Protein 1VE2 (pdb70)

Radius of gyration: 20.93 Å; Cα contacts (8 Å, |Δi|>4): 1119; chains: 2; bounding box: 50×51×57 Å

Secondary structure (DSSP, 8-state):
---EEEEEE-BSSSGGGSBHHHHHHHHH-SEEEE-TTS-HHHHTT--SEEEE----HHHHHHHHHHHHHTT-EEEEEESB-TTSSTTHHHHHHHHHHHT--EEEE----TTHHHHHHTT--S-BTTTBS-EEEEESS-TTSPP-B-SEEEEE--HHHHHHTTS-TTSEEEEEESTTSTT-EEEEEEGGGTTTTTTT--SSEEEEESGGGGGHHHHSS-----/--EEEEEE-BSSSGGGSBHHHHHHHHH-SEEEE-TTS-HHHHTT--SEEEE--HHHHHHHHHHHHTT-EEEEEESB-TTSSSSHHHHHHHHHHTT--EEEE----IIIIIHHHTT--S-BTTTBSEEEEEE-S-TTSPP-B-SEEEEE--GGGHHHHHHHHHTTS-TT-EEEEEESTTSTT-EEEEEEGGGTTGGGTT--SSEEEEESGGGGGHHHHS--

Organism: Thermus thermophilus (strain ATCC 27634 / DSM 579 / HB8) (NCBI:txid300852)

Sequence (442 aa):
MRGKVYLVGAGFGGPEHLTLKALRVLEVAEVVLHDRLVHPGVLALAKGELVPVKTPQEAITARLIALAREGRVVARLKGGDPMVFGRGGEEALALRRAGIPFEVVPGVTSAVGALSALGLPLTHRGLARSFAVATGHDPALPLPRADTLVLLMGLKERLLERFPPETPLALLARVGWPGEAVRLGRVEDLPGLGEGLPSPALLVVGKVVGLYGELLPKDHGLRGKVYLVGAGFGGPEHLTLKALRVLEVAEVVLHDRLVHPGVLALAKGELVPVQEAITARLIALAREGRVVARLKGGDPMVFGRGGEEALALRRAGIPFEVVPGVTSAVGALSALGLPLTHRGLARSFAVATGHDPALPLPRADTLVLLMPLHTLGGLKERLLERFPPETPLALLARVGWPGEAVRLGRVEDLPGLGEGLPSPALLVVGKVVGLYGELLPK

Nearest PDB structures (foldseek):
  1ve2-assembly1_A  TM=1.005E+00  e=5.593E-51  Thermus thermophilus
  1ve2-assembly1_B  TM=9.760E-01  e=1.884E-41  Thermus thermophilus
  6pr1-assembly1_A  TM=9.290E-01  e=7.524E-23  Salmonella enterica subsp. enterica serovar Typhimurium
  6pr0-assembly1_B  TM=9.230E-01  e=1.391E-22  Salmonella enterica subsp. enterica serovar Typhimurium
  1v9a-assembly1_A  TM=8.806E-01  e=1.573E-22  Thermus thermophilus HB8

Structure (mmCIF, N/CA/C/O backbone):
data_1VE2
#
_entry.id   1VE2
#
_cell.length_a   54.609
_cell.length_b   87.924
_cell.length_c   91.602
_cell.angle_alpha   90.00
_cell.angle_beta   90.00
_cell.angle_gamma   90.00
#
_symmetry.space_group_name_H-M   'P 21 21 21'
#
loop_
_entity.id
_entity.type
_entity.pdbx_description
1 polymer 'Uroporphyrin-III C-methyltransferase'
2 water water
#
loop_
_atom_site.group_PDB
_atom_site.id
_atom_site.type_symbol
_atom_site.label_atom_id
_atom_site.label_alt_id
_atom_site.label_comp_id
_atom_site.label_asym_id
_atom_site.label_entity_id
_atom_site.label_seq_id
_atom_site.pdbx_PDB_ins_code
_atom_site.Cartn_x
_atom_site.Cartn_y
_atom_site.Cartn_z
_atom_site.occupancy
_atom_site.B_iso_or_equiv
_atom_site.auth_seq_id
_atom_site.auth_comp_id
_atom_site.auth_asym_id
_atom_site.auth_atom_id
_atom_site.pdbx_PDB_model_num
ATOM 1 N N . MET A 1 1 ? 22.179 37.693 40.542 1.00 51.02 1 MET A N 1
ATOM 2 C CA . MET A 1 1 ? 23.525 37.179 40.921 1.00 50.40 1 MET A CA 1
ATOM 3 C C . MET A 1 1 ? 23.485 36.525 42.296 1.00 49.08 1 MET A C 1
ATOM 4 O O . MET A 1 1 ? 22.676 36.896 43.143 1.00 50.06 1 MET A O 1
ATOM 9 N N . ARG A 1 2 ? 24.357 35.546 42.512 1.00 47.03 2 ARG A N 1
ATOM 10 C CA . ARG A 1 2 ? 24.434 34.861 43.798 1.00 44.73 2 ARG A CA 1
ATOM 11 C C . ARG A 1 2 ? 25.522 35.591 44.581 1.00 41.24 2 ARG A C 1
ATOM 12 O O . ARG A 1 2 ? 25.451 35.731 45.805 1.00 40.30 2 ARG A O 1
ATOM 20 N N . GLY A 1 3 ? 26.525 36.060 43.847 1.00 37.11 3 GLY A N 1
ATOM 21 C CA . GLY A 1 3 ? 27.625 36.775 44.458 1.00 33.08 3 GLY A CA 1
ATOM 22 C C . GLY A 1 3 ? 27.167 38.070 45.097 1.00 30.95 3 GLY A C 1
ATOM 23 O O . GLY A 1 3 ? 26.220 38.711 44.638 1.00 29.74 3 GLY A O 1
ATOM 24 N N . LYS A 1 4 ? 27.841 38.451 46.172 1.00 27.17 4 LYS A N 1
ATOM 25 C CA . LYS A 1 4 ? 27.509 39.675 46.879 1.00 24.88 4 LYS A CA 1
ATOM 26 C C . LYS A 1 4 ? 28.676 40.062 47.759 1.00 23.07 4 LYS A C 1
ATOM 27 O O . LYS A 1 4 ? 29.370 39.205 48.298 1.00 21.66 4 LYS A O 1
ATOM 33 N N . VAL A 1 5 ? 28.883 41.361 47.915 1.00 21.49 5 VAL A N 1
ATOM 34 C CA . VAL A 1 5 ? 29.981 41.844 48.727 1.00 19.99 5 VAL A CA 1
ATOM 35 C C . VAL A 1 5 ? 29.455 42.730 49.844 1.00 19.60 5 VAL A C 1
ATOM 36 O O . VAL A 1 5 ? 28.597 43.587 49.623 1.00 17.94 5 VAL A O 1
ATOM 40 N N . TYR A 1 6 ? 29.963 42.506 51.049 1.00 18.13 6 TYR A N 1
ATOM 41 C CA . TYR A 1 6 ? 29.576 43.321 52.192 1.00 17.16 6 TYR A CA 1
ATOM 42 C C . TYR A 1 6 ? 30.811 44.097 52.618 1.00 18.67 6 TYR A C 1
ATOM 43 O O . TYR A 1 6 ? 31.880 43.504 52.776 1.00 17.83 6 TYR A O 1
ATOM 52 N N . LEU A 1 7 ? 30.688 45.413 52.761 1.00 17.35 7 LEU A N 1
ATOM 53 C CA . LEU A 1 7 ? 31.824 46.212 53.248 1.00 18.03 7 LEU A CA 1
ATOM 54 C C . LEU A 1 7 ? 31.453 46.348 54.720 1.00 15.06 7 LEU A C 1
ATOM 55 O O . LEU A 1 7 ? 30.499 47.050 55.069 1.00 16.18 7 LEU A O 1
ATOM 60 N N . VAL A 1 8 ? 32.209 45.657 55.568 1.00 15.46 8 VAL A N 1
ATOM 61 C CA . VAL A 1 8 ? 31.929 45.585 57.002 1.00 17.18 8 VAL A CA 1
ATOM 62 C C . VAL A 1 8 ? 32.854 46.320 57.952 1.00 16.87 8 VAL A C 1
ATOM 63 O O . VAL A 1 8 ? 34.074 46.210 57.854 1.00 18.22 8 VAL A O 1
ATOM 67 N N . GLY A 1 9 ? 32.252 47.054 58.883 1.00 18.21 9 GLY A N 1
ATOM 68 C CA . GLY A 1 9 ? 33.016 47.768 59.886 1.00 17.65 9 GLY A CA 1
ATOM 69 C C . GLY A 1 9 ? 33.248 46.855 61.082 1.00 18.96 9 GLY A C 1
ATOM 70 O O . GLY A 1 9 ? 32.310 46.235 61.587 1.00 17.07 9 GLY A O 1
ATOM 71 N N . ALA A 1 10 ? 34.496 46.766 61.538 1.00 17.49 10 ALA A N 1
ATOM 72 C CA . ALA A 1 10 ? 34.826 45.918 62.679 1.00 18.12 10 ALA A CA 1
ATOM 73 C C . ALA A 1 10 ? 34.789 46.680 64.000 1.00 17.07 10 ALA A C 1
ATOM 74 O O . ALA A 1 10 ? 34.999 46.096 65.061 1.00 17.41 10 ALA A O 1
ATOM 76 N N . GLY A 1 11 ? 34.513 47.977 63.946 1.00 16.15 11 GLY A N 1
ATOM 77 C CA . GLY A 1 11 ? 34.495 48.747 65.174 1.00 16.39 11 GLY A CA 1
ATOM 78 C C . GLY A 1 11 ? 35.930 49.109 65.517 1.00 16.92 11 GLY A C 1
ATOM 79 O O . GLY A 1 11 ? 36.848 48.706 64.809 1.00 19.60 11 GLY A O 1
ATOM 80 N N . PHE A 1 12 ? 36.129 49.843 66.604 1.00 16.86 12 PHE A N 1
ATOM 81 C CA . PHE A 1 12 ? 37.467 50.286 67.005 1.00 18.47 12 PHE A CA 1
ATOM 82 C C . PHE A 1 12 ? 38.258 49.288 67.858 1.00 19.37 12 PHE A C 1
ATOM 83 O O . PHE A 1 12 ? 39.480 49.420 68.002 1.00 21.24 12 PHE A O 1
ATOM 91 N N . GLY A 1 13 ? 37.574 48.301 68.430 1.00 19.81 13 GLY A N 1
ATOM 92 C CA . GLY A 1 13 ? 38.269 47.347 69.276 1.00 18.34 13 GLY A CA 1
ATOM 93 C C . GLY A 1 13 ? 37.729 45.929 69.307 1.00 17.01 13 GLY A C 1
ATOM 94 O O . GLY A 1 13 ? 37.632 45.269 68.278 1.00 16.50 13 GLY A O 1
ATOM 95 N N . GLY A 1 14 ? 37.393 45.465 70.508 1.00 18.29 14 GLY A N 1
ATOM 96 C CA . GLY A 1 14 ? 36.885 44.117 70.687 1.00 19.82 14 GLY A CA 1
ATOM 97 C C . GLY A 1 14 ? 35.580 43.825 69.978 1.00 20.49 14 GLY A C 1
ATOM 98 O O . GLY A 1 14 ? 34.869 44.748 69.566 1.00 18.90 14 GLY A O 1
ATOM 99 N N . PRO A 1 15 ? 35.221 42.536 69.844 1.00 20.50 15 PRO A N 1
ATOM 100 C CA . PRO A 1 15 ? 33.983 42.137 69.170 1.00 19.83 15 PRO A CA 1
ATOM 101 C C . PRO A 1 15 ? 32.695 42.584 69.848 1.00 19.39 15 PRO A C 1
ATOM 102 O O . PRO A 1 15 ? 31.631 42.556 69.229 1.00 20.62 15 PRO A O 1
ATOM 106 N N . GLU A 1 16 ? 32.779 43.015 71.104 1.00 20.72 16 GLU A N 1
ATOM 107 C CA . GLU A 1 16 ? 31.577 43.457 71.814 1.00 22.00 16 GLU A CA 1
ATOM 108 C C . GLU A 1 16 ? 31.004 44.727 71.185 1.00 22.10 16 GLU A C 1
ATOM 109 O O . GLU A 1 16 ? 29.826 45.048 71.385 1.00 20.87 16 GLU A O 1
ATOM 115 N N . HIS A 1 17 ? 31.834 45.452 70.431 1.00 19.47 17 HIS A N 1
ATOM 116 C CA . HIS A 1 17 ? 31.374 46.668 69.764 1.00 18.54 17 HIS A CA 1
ATOM 117 C C . HIS A 1 17 ? 30.903 46.428 68.332 1.00 18.03 17 HIS A C 1
ATOM 118 O O . HIS A 1 17 ? 30.493 47.366 67.647 1.00 17.90 17 HIS A O 1
ATOM 125 N N . LEU A 1 18 ? 30.977 45.179 67.874 1.00 17.62 18 LEU A N 1
ATOM 126 C CA . LEU A 1 18 ? 30.489 44.833 66.541 1.00 18.14 18 LEU A CA 1
ATOM 127 C C . LEU A 1 18 ? 28.976 45.012 66.587 1.00 18.72 18 LEU A C 1
ATOM 128 O O . LEU A 1 18 ? 28.381 44.838 67.639 1.00 19.58 18 LEU A O 1
ATOM 133 N N . THR A 1 19 ? 28.354 45.354 65.465 1.00 17.75 19 THR A N 1
ATOM 134 C CA . THR A 1 19 ? 26.898 45.486 65.447 1.00 18.19 19 THR A CA 1
ATOM 135 C C . THR A 1 19 ? 26.336 44.097 65.181 1.00 18.75 19 THR A C 1
ATOM 136 O O . THR A 1 19 ? 27.067 43.200 64.774 1.00 17.62 19 THR A O 1
AT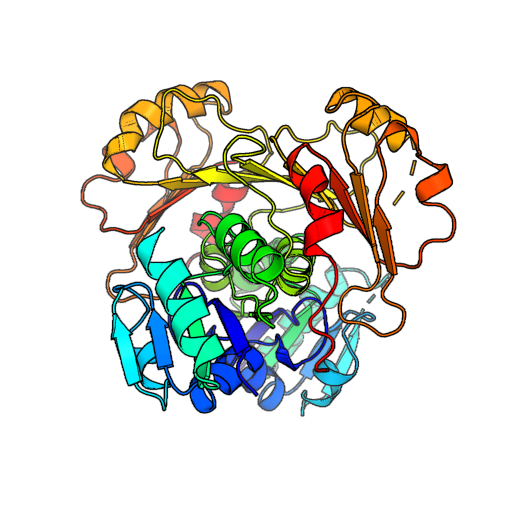OM 140 N N . LEU A 1 20 ? 25.038 43.923 65.392 1.00 17.50 20 LEU A N 1
ATOM 141 C CA . LEU A 1 20 ? 24.423 42.616 65.183 1.00 18.92 20 LEU A CA 1
ATOM 142 C C . LEU A 1 20 ? 24.498 42.168 63.724 1.00 17.38 20 LEU A C 1
ATOM 143 O O . LEU A 1 20 ? 24.679 40.979 63.449 1.00 18.16 20 LEU A O 1
ATOM 148 N N . LYS A 1 21 ? 24.355 43.112 62.795 1.00 16.62 21 LYS A N 1
ATOM 149 C CA . LYS A 1 21 ? 24.424 42.791 61.370 1.00 16.30 21 LYS A CA 1
ATOM 150 C C . LYS A 1 21 ? 25.840 42.352 61.026 1.00 17.40 21 LYS A C 1
ATOM 151 O O . LYS A 1 21 ? 26.048 41.379 60.295 1.00 16.79 21 LYS A O 1
ATOM 157 N N . ALA A 1 22 ? 26.820 43.082 61.548 1.00 16.45 22 ALA A N 1
ATOM 158 C CA . ALA A 1 22 ? 28.211 42.739 61.277 1.00 15.89 22 ALA A CA 1
ATOM 159 C C . ALA A 1 22 ? 28.472 41.293 61.720 1.00 18.89 22 ALA A C 1
ATOM 160 O O . ALA A 1 22 ? 29.137 40.528 61.019 1.00 18.82 22 ALA A O 1
ATOM 162 N N . LEU A 1 23 ? 27.939 40.923 62.879 1.00 18.09 23 LEU A N 1
ATOM 163 C CA . LEU A 1 23 ? 28.106 39.566 63.391 1.00 21.35 23 LEU A CA 1
ATOM 164 C C . LEU A 1 23 ? 27.527 38.554 62.409 1.00 20.73 23 LEU A C 1
ATOM 165 O O . LEU A 1 23 ? 28.165 37.559 62.089 1.00 22.89 23 LEU A O 1
ATOM 170 N N . ARG A 1 24 ? 26.314 38.808 61.930 1.00 22.97 24 ARG A N 1
ATOM 171 C CA . ARG A 1 24 ? 25.690 37.877 61.000 1.00 24.23 24 ARG A CA 1
ATOM 172 C C . ARG A 1 24 ? 26.519 37.724 59.741 1.00 24.17 24 ARG A C 1
ATOM 173 O O . ARG A 1 24 ? 26.751 36.607 59.279 1.00 23.15 24 ARG A O 1
ATOM 181 N N . VAL A 1 25 ? 26.965 38.845 59.180 1.00 21.48 25 VAL A N 1
ATOM 182 C CA . VAL A 1 25 ? 27.767 38.803 57.969 1.00 20.67 25 VAL A CA 1
ATOM 183 C C . VAL A 1 25 ? 29.042 37.988 58.152 1.00 20.42 25 VAL A C 1
ATOM 184 O O . VAL A 1 25 ? 29.403 37.214 57.272 1.00 21.49 25 VAL A O 1
ATOM 188 N N . LEU A 1 26 ? 29.722 38.158 59.284 1.00 21.89 26 LEU A N 1
ATOM 189 C CA . LEU A 1 26 ? 30.957 37.418 59.531 1.00 23.71 26 LEU A CA 1
ATOM 190 C C . LEU A 1 26 ? 30.713 35.921 59.686 1.00 25.00 26 LEU A C 1
ATOM 191 O O . LEU A 1 26 ? 31.641 35.120 59.574 1.00 24.73 26 LEU A O 1
ATOM 196 N N . GLU A 1 27 ? 29.466 35.544 59.936 1.00 26.59 27 GLU A N 1
ATOM 197 C CA . GLU A 1 27 ? 29.130 34.133 60.081 1.00 28.17 27 GLU A CA 1
ATOM 198 C C . GLU A 1 27 ? 28.863 33.495 58.724 1.00 28.38 27 GLU A C 1
ATOM 199 O O . GLU A 1 27 ? 29.291 32.371 58.463 1.00 28.70 27 GLU A O 1
ATOM 205 N N . VAL A 1 28 ? 28.160 34.222 57.863 1.00 26.72 28 VAL A N 1
ATOM 206 C CA . VAL A 1 28 ? 27.804 33.713 56.546 1.00 27.85 28 VAL A CA 1
ATOM 207 C C . VAL A 1 28 ? 28.837 33.938 55.439 1.00 27.74 28 VAL A C 1
ATOM 208 O O . VAL A 1 28 ? 28.948 33.122 54.532 1.00 28.09 28 VAL A O 1
ATOM 212 N N . ALA A 1 29 ? 29.597 35.030 55.506 1.00 26.74 29 ALA A N 1
ATOM 213 C CA . ALA A 1 29 ? 30.600 35.311 54.476 1.00 24.75 29 ALA A CA 1
ATOM 214 C C . ALA A 1 29 ? 31.540 34.125 54.241 1.00 23.45 29 ALA A C 1
ATOM 215 O O . ALA A 1 29 ? 32.131 33.592 55.181 1.00 24.11 29 ALA A O 1
ATOM 217 N N . GLU A 1 30 ? 31.680 33.728 52.979 1.00 23.80 30 GLU A N 1
ATOM 218 C CA . GLU A 1 30 ? 32.536 32.602 52.597 1.00 25.02 30 GLU A CA 1
ATOM 219 C C . GLU A 1 30 ? 34.007 32.967 52.614 1.00 24.82 30 GLU A C 1
ATOM 220 O O . GLU A 1 30 ? 34.862 32.128 52.883 1.00 24.80 30 GLU A O 1
ATOM 226 N N . VAL A 1 31 ? 34.296 34.226 52.301 1.00 24.10 31 VAL A N 1
ATOM 227 C CA . VAL A 1 31 ? 35.661 34.727 52.278 1.00 22.49 31 VAL A CA 1
ATOM 228 C C . VAL A 1 31 ? 35.644 36.133 52.870 1.00 21.42 31 VAL A C 1
ATOM 229 O O . VAL A 1 31 ? 34.727 36.910 52.604 1.00 21.79 31 VAL A O 1
ATOM 233 N N . VAL A 1 32 ? 36.653 36.449 53.671 1.00 21.51 32 VAL A N 1
ATOM 234 C CA . VAL A 1 32 ? 36.737 37.758 54.311 1.00 23.56 32 VAL A CA 1
ATOM 235 C C . VAL A 1 32 ? 38.113 38.382 54.121 1.00 24.01 32 VAL A C 1
ATOM 236 O O . VAL A 1 32 ? 39.110 37.860 54.629 1.00 24.56 32 VAL A O 1
ATOM 240 N N . LEU A 1 33 ? 38.168 39.486 53.375 1.00 22.87 33 LEU A N 1
ATOM 241 C CA . LEU A 1 33 ? 39.426 40.194 53.151 1.00 21.83 33 LEU A CA 1
ATOM 242 C C . LEU A 1 33 ? 39.488 41.229 54.268 1.00 22.38 33 LEU A C 1
ATOM 243 O O . LEU A 1 33 ? 38.826 42.267 54.206 1.00 21.21 33 LEU A O 1
ATOM 248 N N . HIS A 1 34 ? 40.297 40.950 55.282 1.00 22.62 34 HIS A N 1
ATOM 249 C CA . HIS A 1 34 ? 40.388 41.817 56.450 1.00 24.75 34 HIS A CA 1
ATOM 250 C C . HIS A 1 34 ? 41.701 42.560 56.646 1.00 26.85 34 HIS A C 1
ATOM 251 O O . HIS A 1 34 ? 42.775 42.039 56.344 1.00 28.07 34 HIS A O 1
ATOM 258 N N . ASP A 1 35 ? 41.598 43.777 57.176 1.00 27.94 35 ASP A N 1
ATOM 259 C CA . ASP A 1 35 ? 42.772 44.592 57.470 1.00 30.91 35 ASP A CA 1
ATOM 260 C C . ASP A 1 35 ? 43.645 43.823 58.456 1.00 33.19 35 ASP A C 1
ATOM 261 O O . ASP A 1 35 ? 43.133 43.108 59.318 1.00 31.51 35 ASP A O 1
ATOM 266 N N . ARG A 1 36 ? 44.959 43.981 58.331 1.00 38.01 36 ARG A N 1
ATOM 267 C CA . ARG A 1 36 ? 45.912 43.305 59.210 1.00 41.88 36 ARG A CA 1
ATOM 268 C C . ARG A 1 36 ? 45.680 43.629 60.687 1.00 41.63 36 ARG A C 1
ATOM 269 O O . ARG A 1 36 ? 45.787 42.756 61.544 1.00 42.68 36 ARG A O 1
ATOM 277 N N . LEU A 1 37 ? 45.368 44.888 60.976 1.00 41.60 37 LEU A N 1
ATOM 278 C CA . LEU A 1 37 ? 45.170 45.337 62.354 1.00 41.99 37 LEU A CA 1
ATOM 279 C C . LEU A 1 37 ? 43.774 45.114 62.948 1.00 39.88 37 LEU A C 1
ATOM 280 O O . LEU A 1 37 ? 43.391 45.804 63.891 1.00 41.41 37 LEU A O 1
ATOM 285 N N . VAL A 1 38 ? 43.008 44.169 62.412 1.00 35.91 38 VAL A N 1
ATOM 286 C CA . VAL A 1 38 ? 41.677 43.918 62.967 1.00 32.01 38 VAL A CA 1
ATOM 287 C C . VAL A 1 38 ? 41.800 43.063 64.227 1.00 29.58 38 VAL A C 1
ATOM 288 O O . VAL A 1 38 ? 42.506 42.054 64.235 1.00 29.26 38 VAL A O 1
ATOM 292 N N . HIS A 1 39 ? 41.114 43.485 65.286 1.00 26.68 39 HIS A N 1
ATOM 293 C CA . HIS A 1 39 ? 41.137 42.798 66.575 1.00 26.30 39 HIS A CA 1
ATOM 294 C C . HIS A 1 39 ? 40.939 41.289 66.445 1.00 24.88 39 HIS A C 1
ATOM 295 O O . HIS A 1 39 ? 40.048 40.826 65.729 1.00 23.18 39 HIS A O 1
ATOM 302 N N . PRO A 1 40 ? 41.781 40.502 67.137 1.00 24.64 40 PRO A N 1
ATOM 303 C CA . PRO A 1 40 ? 41.725 39.036 67.119 1.00 24.94 40 PRO A CA 1
ATOM 304 C C . PRO A 1 40 ? 40.346 38.476 67.452 1.00 23.84 40 PRO A C 1
ATOM 305 O O . PRO A 1 40 ? 39.902 37.507 66.837 1.00 25.34 40 PRO A O 1
ATOM 309 N N . GLY A 1 41 ? 39.679 39.091 68.426 1.00 22.67 41 GLY A N 1
ATOM 310 C CA . GLY A 1 41 ? 38.358 38.643 68.833 1.00 21.31 41 GLY A CA 1
ATOM 311 C C . GLY A 1 41 ? 37.327 38.782 67.733 1.00 21.03 41 GLY A C 1
ATOM 312 O O . GLY A 1 41 ? 36.367 38.010 67.664 1.00 19.24 41 GLY A O 1
ATOM 313 N N . VAL A 1 42 ? 37.504 39.787 66.879 1.00 19.98 42 VAL A N 1
ATOM 314 C CA . VAL A 1 42 ? 36.587 39.986 65.768 1.00 19.36 42 VAL A CA 1
ATOM 315 C C . VAL A 1 42 ? 36.870 38.946 64.689 1.00 19.86 42 VAL A C 1
ATOM 316 O O . VAL A 1 42 ? 35.951 38.307 64.176 1.00 20.72 42 VAL A O 1
ATOM 320 N N . LEU A 1 43 ? 38.142 38.762 64.342 1.00 19.61 43 LEU A N 1
ATOM 321 C CA . LEU A 1 43 ? 38.483 37.779 63.314 1.00 21.80 43 LEU A CA 1
ATOM 322 C C . LEU A 1 43 ? 37.988 36.382 63.719 1.00 20.81 43 LEU A C 1
ATOM 323 O O . LEU A 1 43 ? 37.481 35.628 62.894 1.00 22.73 43 LEU A O 1
ATOM 328 N N . ALA A 1 44 ? 38.126 36.054 64.998 1.00 23.10 44 ALA A N 1
ATOM 329 C CA . ALA A 1 44 ? 37.707 34.750 65.508 1.00 22.91 44 ALA A CA 1
ATOM 330 C C . ALA A 1 44 ? 36.234 34.439 65.233 1.00 24.97 44 ALA A C 1
ATOM 331 O O . ALA A 1 44 ? 35.844 33.274 65.163 1.00 26.02 44 ALA A O 1
ATOM 333 N N . LEU A 1 45 ? 35.415 35.473 65.070 1.00 24.67 45 LEU A N 1
ATOM 334 C CA . LEU A 1 45 ? 33.993 35.271 64.799 1.00 25.46 45 LEU A CA 1
ATOM 335 C C . LEU A 1 45 ? 33.679 34.998 63.326 1.00 26.74 45 LEU A C 1
ATOM 336 O O . LEU A 1 45 ? 32.558 34.620 62.979 1.00 27.44 45 LEU A O 1
ATOM 341 N N . ALA A 1 46 ? 34.665 35.187 62.456 1.00 26.65 46 ALA A N 1
ATOM 342 C CA . ALA A 1 46 ? 34.459 34.927 61.038 1.00 28.41 46 ALA A CA 1
ATOM 343 C C . ALA A 1 46 ? 34.536 33.418 60.807 1.00 30.32 46 ALA A C 1
ATOM 344 O O . ALA A 1 46 ? 35.509 32.773 61.197 1.00 32.37 46 ALA A O 1
ATOM 346 N N . LYS A 1 47 ? 33.509 32.848 60.188 1.00 29.98 47 LYS A N 1
ATOM 347 C CA . LYS A 1 47 ? 33.508 31.411 59.937 1.00 32.35 47 LYS A CA 1
ATOM 348 C C . LYS A 1 47 ? 33.891 31.038 58.513 1.00 32.38 47 LYS A C 1
ATOM 349 O O . LYS A 1 47 ? 33.795 29.876 58.115 1.00 32.19 47 LYS A O 1
ATOM 355 N N . GLY A 1 48 ? 34.325 32.034 57.748 1.00 31.34 48 GLY A N 1
ATOM 356 C CA . GLY A 1 48 ? 34.743 31.789 56.382 1.00 30.40 48 GLY A CA 1
ATOM 357 C C . GLY A 1 48 ? 36.255 31.847 56.308 1.00 30.68 48 GLY A C 1
ATOM 358 O O . GLY A 1 48 ? 36.933 31.877 57.336 1.00 28.91 48 GLY A O 1
ATOM 359 N N . GLU A 1 49 ? 36.789 31.875 55.093 1.00 30.07 49 GLU A N 1
ATOM 360 C CA . GLU A 1 49 ? 38.232 31.931 54.899 1.00 30.86 49 GLU A CA 1
ATOM 361 C C . GLU A 1 49 ? 38.767 33.341 55.145 1.00 30.52 49 GLU A C 1
ATOM 362 O O . GLU A 1 49 ? 38.344 34.297 54.488 1.00 28.50 49 GLU A O 1
ATOM 368 N N . LEU A 1 50 ? 39.696 33.472 56.089 1.00 30.20 50 LEU A N 1
ATOM 369 C CA . LEU A 1 50 ? 40.283 34.775 56.393 1.00 30.95 50 LEU A CA 1
ATOM 370 C C . LEU A 1 50 ? 41.454 35.097 55.472 1.00 32.52 50 LEU A C 1
ATOM 371 O O . LEU A 1 50 ? 42.403 34.319 55.362 1.00 33.13 50 LEU A O 1
ATOM 376 N N . VAL A 1 51 ? 41.384 36.254 54.823 1.00 30.63 51 VAL A N 1
ATOM 377 C CA . VAL A 1 51 ? 42.442 36.703 53.926 1.00 30.72 51 VAL A CA 1
ATOM 378 C C . VAL A 1 51 ? 42.917 38.079 54.367 1.00 31.33 51 VAL A C 1
ATOM 379 O O . VAL A 1 51 ? 42.237 39.079 54.141 1.00 31.75 51 VAL A O 1
ATOM 3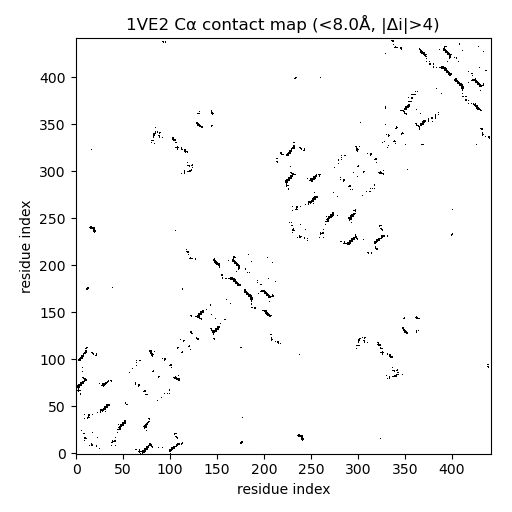83 N N . PRO A 1 52 ? 44.087 38.150 55.015 1.00 31.31 52 PRO A N 1
ATOM 384 C CA . PRO A 1 52 ? 44.622 39.435 55.473 1.00 32.23 52 PRO A CA 1
ATOM 385 C C . PRO A 1 52 ? 45.093 40.281 54.297 1.00 33.00 52 PRO A C 1
ATOM 386 O O . PRO A 1 52 ? 45.662 39.754 53.346 1.00 33.85 52 PRO A O 1
ATOM 390 N N . VAL A 1 53 ? 44.848 41.587 54.359 1.00 33.34 53 VAL A N 1
ATOM 391 C CA . VAL A 1 53 ? 45.264 42.484 53.285 1.00 34.16 53 VAL A CA 1
ATOM 392 C C . VAL A 1 53 ? 46.036 43.682 53.823 1.00 36.46 53 VAL A C 1
ATOM 393 O O . VAL A 1 53 ? 46.077 43.913 55.032 1.00 39.04 53 VAL A O 1
ATOM 397 N N . LYS A 1 61 ? 52.383 47.195 52.067 1.00 44.05 61 LYS A N 1
ATOM 398 C CA . LYS A 1 61 ? 50.966 47.541 52.027 1.00 43.20 61 LYS A CA 1
ATOM 399 C C . LYS A 1 61 ? 50.302 47.013 50.760 1.00 41.97 61 LYS A C 1
ATOM 400 O O . LYS A 1 61 ? 50.742 47.306 49.644 1.00 42.18 61 LYS A O 1
ATOM 406 N N . THR A 1 62 ? 49.236 46.240 50.945 1.00 39.01 62 THR A N 1
ATOM 407 C CA . THR A 1 62 ? 48.495 45.657 49.830 1.00 36.46 62 THR A CA 1
ATOM 408 C C . THR A 1 62 ? 47.832 46.734 48.984 1.00 33.65 62 THR A C 1
ATOM 409 O O . THR A 1 62 ? 47.110 47.585 49.503 1.00 32.27 62 THR A O 1
ATOM 413 N N . PRO A 1 63 ? 48.069 46.707 47.664 1.00 31.32 63 PRO A N 1
ATOM 414 C CA . PRO A 1 63 ? 47.483 47.691 46.752 1.00 29.00 63 PRO A CA 1
ATOM 415 C C . PRO A 1 63 ? 45.959 47.570 46.737 1.00 27.78 63 PRO A C 1
ATOM 416 O O . PRO A 1 63 ? 45.411 46.464 46.684 1.00 25.87 63 PRO A O 1
ATOM 420 N N . GLN A 1 64 ? 45.281 48.710 46.779 1.00 26.53 64 GLN A N 1
ATOM 421 C CA . GLN A 1 64 ? 43.827 48.720 46.773 1.00 24.52 64 GLN A CA 1
ATOM 422 C C . GLN A 1 64 ? 43.285 48.084 45.499 1.00 25.13 64 GLN A C 1
ATOM 423 O O . GLN A 1 64 ? 42.250 47.416 45.526 1.00 24.57 64 GLN A O 1
ATOM 429 N N . GLU A 1 65 ? 43.982 48.290 44.381 1.00 24.26 65 GLU A N 1
ATOM 430 C CA . GLU A 1 65 ? 43.535 47.728 43.109 1.00 24.08 65 GLU A CA 1
ATOM 431 C C . GLU A 1 65 ? 43.363 46.217 43.227 1.00 23.05 65 GLU A C 1
ATOM 432 O O . GLU A 1 65 ? 42.447 45.639 42.642 1.00 22.75 65 GLU A O 1
ATOM 438 N N . ALA A 1 66 ? 44.252 45.581 43.983 1.00 22.15 66 ALA A N 1
ATOM 439 C CA . ALA A 1 66 ? 44.202 44.135 44.163 1.00 23.12 66 ALA A CA 1
ATOM 440 C C . ALA A 1 66 ? 43.007 43.725 45.021 1.00 22.16 66 ALA A C 1
ATOM 441 O O . ALA A 1 66 ? 42.306 42.752 44.720 1.00 20.87 66 ALA A O 1
ATOM 443 N N . ILE A 1 67 ? 42.786 44.470 46.095 1.00 22.08 67 ILE A N 1
ATOM 444 C CA . ILE A 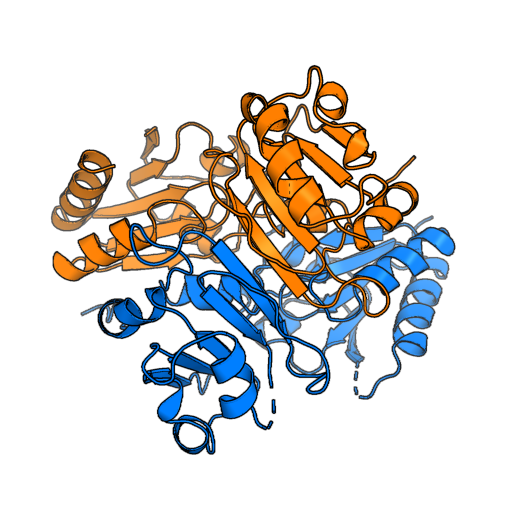1 67 ? 41.681 44.187 46.997 1.00 20.17 67 ILE A CA 1
ATOM 445 C C . ILE A 1 67 ? 40.367 44.311 46.235 1.00 19.43 67 ILE A C 1
ATOM 446 O O . ILE A 1 67 ? 39.562 43.385 46.204 1.00 18.72 67 ILE A O 1
ATOM 451 N N . THR A 1 68 ? 40.157 45.456 45.600 1.00 19.08 68 THR A N 1
ATOM 452 C CA . THR A 1 68 ? 38.925 45.671 44.850 1.00 19.85 68 THR A CA 1
ATOM 453 C C . THR A 1 68 ? 38.687 44.627 43.757 1.00 20.50 68 THR A C 1
ATOM 454 O O . THR A 1 68 ? 37.589 44.084 43.634 1.00 19.54 68 THR A O 1
ATOM 458 N N . ALA A 1 69 ? 39.712 44.331 42.967 1.00 22.26 69 ALA A N 1
ATOM 459 C CA . ALA A 1 69 ? 39.552 43.352 41.901 1.00 22.87 69 ALA A CA 1
ATOM 460 C C . ALA A 1 69 ? 39.162 41.991 42.467 1.00 22.73 69 ALA A C 1
ATOM 461 O O . ALA A 1 69 ? 38.319 41.293 41.905 1.00 23.42 69 ALA A O 1
ATOM 463 N N . ARG A 1 70 ? 39.768 41.618 43.589 1.00 24.09 70 ARG A N 1
ATOM 464 C CA . ARG A 1 70 ? 39.474 40.324 44.189 1.00 23.84 70 ARG A CA 1
ATOM 465 C C . ARG A 1 70 ? 38.031 40.243 44.688 1.00 23.91 70 ARG A C 1
ATOM 466 O O . ARG A 1 70 ? 37.373 39.218 44.518 1.00 23.62 70 ARG A O 1
ATOM 474 N N . LEU A 1 71 ? 37.536 41.322 45.292 1.00 22.65 71 LEU A N 1
ATOM 475 C CA . LEU A 1 71 ? 36.155 41.344 45.784 1.00 21.91 71 LEU A CA 1
ATOM 476 C C . LEU A 1 71 ? 35.207 41.116 44.602 1.00 21.38 71 LEU A C 1
ATOM 477 O O . LEU A 1 71 ? 34.278 40.306 44.673 1.00 22.96 71 LEU A O 1
ATOM 482 N N . ILE A 1 72 ? 35.459 41.832 43.512 1.00 21.26 72 ILE A N 1
ATOM 483 C CA . ILE A 1 72 ? 34.653 41.714 42.310 1.00 21.71 72 ILE A CA 1
ATOM 484 C C . ILE A 1 72 ? 34.779 40.306 41.733 1.00 22.46 72 ILE A C 1
ATOM 485 O O . ILE A 1 72 ? 33.774 39.679 41.411 1.00 23.18 72 ILE A O 1
ATOM 490 N N . ALA A 1 73 ? 36.005 39.801 41.618 1.00 23.60 73 ALA A N 1
ATOM 491 C CA . ALA A 1 73 ? 36.214 38.459 41.077 1.00 25.21 73 ALA A CA 1
ATOM 492 C C . ALA A 1 73 ? 35.421 37.425 41.882 1.00 26.31 73 ALA A C 1
ATOM 493 O O . ALA A 1 73 ? 34.704 36.603 41.314 1.00 27.02 73 ALA A O 1
ATOM 495 N N . LEU A 1 74 ? 35.548 37.478 43.204 1.00 26.17 74 LEU A N 1
ATOM 496 C CA . LEU A 1 74 ? 34.849 36.543 44.079 1.00 25.90 74 LEU A CA 1
ATOM 497 C C . LEU A 1 74 ? 33.336 36.567 43.912 1.00 26.85 74 LEU A C 1
ATOM 498 O O . LEU A 1 74 ? 32.697 35.512 43.876 1.00 26.44 74 LEU A O 1
ATOM 503 N N . ALA A 1 75 ? 32.764 37.764 43.817 1.00 25.22 75 ALA A N 1
ATOM 504 C CA . ALA A 1 75 ? 31.320 37.902 43.661 1.00 26.84 75 ALA A CA 1
ATOM 505 C C . ALA A 1 75 ? 30.850 37.339 42.318 1.00 28.56 75 ALA A C 1
ATOM 506 O O . ALA A 1 75 ? 29.768 36.751 42.219 1.00 28.79 75 ALA A O 1
ATOM 508 N N . ARG A 1 76 ? 31.656 37.529 41.282 1.00 28.95 76 ARG A N 1
ATOM 509 C CA . ARG A 1 76 ? 31.294 37.027 39.964 1.00 30.99 76 ARG A CA 1
ATOM 510 C C . ARG A 1 76 ? 31.372 35.502 39.923 1.00 33.35 76 ARG A C 1
ATOM 511 O O . ARG A 1 76 ? 30.743 34.865 39.078 1.00 33.91 76 ARG A O 1
ATOM 519 N N . GLU A 1 77 ? 32.140 34.927 40.847 1.00 34.55 77 GLU A N 1
ATOM 520 C CA . GLU A 1 77 ? 32.267 33.475 40.956 1.00 36.27 77 GLU A CA 1
ATOM 521 C C . GLU A 1 77 ? 31.010 32.960 41.655 1.00 36.25 77 GLU A C 1
ATOM 522 O O . GLU A 1 77 ? 30.795 31.753 41.775 1.00 37.15 77 GLU A O 1
ATOM 528 N N . GLY A 1 78 ? 30.189 33.896 42.124 1.00 35.86 78 GLY A N 1
ATOM 529 C CA . GLY A 1 78 ? 28.950 33.549 42.799 1.00 34.54 78 GLY A CA 1
ATOM 530 C C . GLY A 1 78 ? 29.054 33.434 44.310 1.00 33.15 78 GLY A C 1
ATOM 531 O O . GLY A 1 78 ? 28.146 32.918 44.956 1.00 33.26 78 GLY A O 1
ATOM 532 N N . ARG A 1 79 ? 30.149 33.925 44.878 1.00 32.72 79 ARG A N 1
ATOM 533 C CA . ARG A 1 79 ? 30.364 33.856 46.320 1.00 32.49 79 ARG A CA 1
ATOM 534 C C . ARG A 1 79 ? 29.888 35.085 47.091 1.00 31.12 79 ARG A C 1
ATOM 535 O O . ARG A 1 79 ? 29.796 36.182 46.538 1.00 28.72 79 ARG A O 1
ATOM 543 N N . VAL A 1 80 ? 29.581 34.875 48.371 1.00 29.44 80 VAL A N 1
ATOM 544 C CA . VAL A 1 80 ? 29.168 35.947 49.275 1.00 27.47 80 VAL A CA 1
ATOM 545 C C . VAL A 1 80 ? 30.440 36.254 50.039 1.00 25.74 80 VAL A C 1
ATOM 546 O O . VAL A 1 80 ? 30.959 35.400 50.748 1.00 24.84 80 VAL A O 1
ATOM 550 N N . VAL A 1 81 ? 30.952 37.468 49.899 1.00 23.74 81 VAL A N 1
ATOM 551 C CA . VAL A 1 81 ? 32.190 37.803 50.566 1.00 22.07 81 VAL A CA 1
ATOM 552 C C . VAL A 1 81 ? 32.112 39.103 51.345 1.00 21.60 81 VAL A C 1
ATOM 553 O O . VAL A 1 81 ? 31.170 39.884 51.193 1.00 19.35 81 VAL A O 1
ATOM 557 N N . ALA A 1 82 ? 33.106 39.321 52.193 1.00 21.36 82 ALA A N 1
ATOM 558 C CA . ALA A 1 82 ? 33.134 40.524 53.004 1.00 21.49 82 ALA A CA 1
ATOM 559 C C . ALA A 1 82 ? 34.506 41.160 53.048 1.00 20.37 82 ALA A C 1
ATOM 560 O O . ALA A 1 82 ? 35.529 40.475 53.023 1.00 21.82 82 ALA A O 1
ATOM 562 N N . ARG A 1 83 ? 34.497 42.484 53.094 1.00 17.69 83 ARG A N 1
ATOM 563 C CA . ARG A 1 83 ? 35.701 43.287 53.222 1.00 18.22 83 ARG A CA 1
ATOM 564 C C . ARG A 1 83 ? 35.543 43.756 54.674 1.00 18.96 83 ARG A C 1
ATOM 565 O O . ARG A 1 83 ? 34.588 44.465 54.994 1.00 20.05 83 ARG A O 1
ATOM 573 N N . LEU A 1 84 ? 36.452 43.341 55.551 1.00 17.88 84 LEU A N 1
ATOM 574 C CA . LEU A 1 84 ? 36.373 43.703 56.970 1.00 18.24 84 LEU A CA 1
ATOM 575 C C . LEU A 1 84 ? 37.406 44.775 57.278 1.00 18.65 84 LEU A C 1
ATOM 576 O O . LEU A 1 84 ? 38.609 44.566 57.099 1.00 19.85 84 LEU A O 1
ATOM 581 N N . LYS A 1 85 ? 36.923 45.920 57.748 1.00 19.14 85 LYS A N 1
ATOM 582 C CA . LYS A 1 85 ? 37.773 47.072 58.012 1.00 21.64 85 LYS A CA 1
ATOM 583 C C . LYS A 1 85 ? 37.627 47.660 59.413 1.00 20.77 85 LYS A C 1
ATOM 584 O O . LYS A 1 85 ? 36.540 47.682 59.983 1.00 20.41 85 LYS A O 1
ATOM 590 N N . GLY A 1 86 ? 38.731 48.154 59.960 1.00 20.70 86 GLY A N 1
ATOM 591 C CA . GLY A 1 86 ? 38.676 48.759 61.277 1.00 18.85 86 GLY A CA 1
ATOM 592 C C . GLY A 1 86 ? 37.726 49.949 61.269 1.00 18.22 86 GLY A C 1
ATOM 593 O O . GLY A 1 86 ? 37.591 50.640 60.251 1.00 18.15 86 GLY A O 1
ATOM 594 N N . GLY A 1 87 ? 37.060 50.172 62.400 1.00 18.18 87 GLY A N 1
ATOM 595 C CA . GLY A 1 87 ? 36.121 51.277 62.536 1.00 16.73 87 GLY A CA 1
ATOM 596 C C . GLY A 1 87 ? 34.910 51.106 61.638 1.00 15.98 87 GLY A C 1
ATOM 597 O O . GLY A 1 87 ? 34.309 50.039 61.599 1.00 15.69 87 GLY A O 1
ATOM 598 N N . ASP A 1 88 ? 34.544 52.172 60.933 1.00 16.22 88 ASP A N 1
ATOM 599 C CA . ASP A 1 88 ? 33.422 52.144 59.998 1.00 15.83 88 ASP A CA 1
ATOM 600 C C . ASP A 1 88 ? 34.061 51.983 58.611 1.00 16.82 88 ASP A C 1
ATOM 601 O O . ASP A 1 88 ? 35.078 52.610 58.313 1.00 18.42 88 ASP A O 1
ATOM 606 N N . PRO A 1 89 ? 33.468 51.154 57.745 1.00 16.85 89 PRO A N 1
ATOM 607 C CA . PRO A 1 89 ? 34.031 50.932 56.413 1.00 18.75 89 PRO A CA 1
ATOM 608 C C . PRO A 1 89 ? 34.085 52.110 55.450 1.00 19.52 89 PRO A C 1
ATOM 609 O O . PRO A 1 89 ? 34.810 52.058 54.457 1.00 22.61 89 PRO A O 1
ATOM 613 N N . MET A 1 90 ? 33.327 53.161 55.733 1.00 18.42 90 MET A N 1
ATOM 614 C CA . MET A 1 90 ? 33.299 54.323 54.852 1.00 20.25 90 MET A CA 1
ATOM 615 C C . MET A 1 90 ? 34.115 55.517 55.349 1.00 19.13 90 MET A C 1
ATOM 616 O O . MET A 1 90 ? 34.298 56.486 54.619 1.00 22.16 90 MET A O 1
ATOM 621 N N . VAL A 1 91 ? 34.617 55.453 56.576 1.00 18.26 91 VAL A N 1
ATOM 622 C CA . VAL A 1 91 ? 35.393 56.570 57.110 1.00 17.91 91 VAL A CA 1
ATOM 623 C C . VAL A 1 91 ? 36.873 56.391 56.776 1.00 20.33 91 VAL A C 1
ATOM 624 O O . VAL A 1 91 ? 37.571 55.590 57.399 1.00 18.76 91 VAL A O 1
ATOM 628 N N . PHE A 1 92 ? 37.336 57.156 55.791 1.00 20.64 92 PHE A N 1
ATOM 629 C CA . PHE A 1 92 ? 38.708 57.057 55.309 1.00 23.45 92 PHE A CA 1
ATOM 630 C C . PHE A 1 92 ? 38.885 55.585 54.874 1.00 25.00 92 PHE A C 1
ATOM 631 O O . PHE A 1 92 ? 37.895 54.877 54.687 1.00 25.07 92 PHE A O 1
ATOM 639 N N . GLY A 1 93 ? 40.114 55.123 54.672 1.00 27.66 93 GLY A N 1
ATOM 640 C CA . GLY A 1 93 ? 40.311 53.728 54.275 1.00 26.34 93 GLY A CA 1
ATOM 641 C C . GLY A 1 93 ? 39.753 53.254 52.931 1.00 25.60 93 GLY A C 1
ATOM 642 O O . GLY A 1 93 ? 39.444 52.069 52.762 1.00 26.25 93 GLY A O 1
ATOM 643 N N . ARG A 1 94 ? 39.628 54.176 51.982 1.00 22.82 94 ARG A N 1
ATOM 644 C CA . ARG A 1 94 ? 39.135 53.902 50.629 1.00 20.56 94 ARG A CA 1
ATOM 645 C C . ARG A 1 94 ? 37.822 53.135 50.504 1.00 19.44 94 ARG A C 1
ATOM 646 O O . ARG A 1 94 ? 37.555 52.527 49.477 1.00 15.59 94 ARG A O 1
ATOM 654 N N . GLY A 1 95 ? 36.990 53.188 51.539 1.00 17.81 95 GLY A N 1
ATOM 655 C CA . GLY A 1 95 ? 35.715 52.487 51.491 1.00 19.42 95 GLY A CA 1
ATOM 656 C C . GLY A 1 95 ? 34.818 53.018 50.390 1.00 18.73 95 GLY A C 1
ATOM 657 O O . GLY A 1 95 ? 34.160 52.252 49.683 1.00 21.12 95 GLY A O 1
ATOM 658 N N . GLY A 1 96 ? 34.780 54.337 50.246 1.00 18.68 96 GLY A N 1
ATOM 659 C CA . GLY A 1 96 ? 33.962 54.939 49.212 1.00 17.66 96 GLY A CA 1
ATOM 660 C C . GLY A 1 96 ? 34.415 54.510 47.830 1.00 18.17 96 GLY A C 1
ATOM 661 O O . GLY A 1 96 ? 33.605 54.353 46.920 1.00 18.38 96 GLY A O 1
ATOM 662 N N . GLU A 1 97 ? 35.718 54.323 47.652 1.00 15.80 97 GLU A N 1
ATOM 663 C CA . GLU A 1 97 ? 36.204 53.891 46.352 1.00 18.24 97 GLU A CA 1
ATOM 664 C C . GLU A 1 97 ? 35.801 52.441 46.085 1.00 17.89 97 GLU A C 1
ATOM 665 O O . GLU A 1 97 ? 35.508 52.072 44.943 1.00 17.59 97 GLU A O 1
ATOM 671 N N . GLU A 1 98 ? 35.783 51.619 47.133 1.00 17.46 98 GLU A N 1
ATOM 672 C CA . GLU A 1 98 ? 35.393 50.224 46.976 1.00 18.59 98 GLU A CA 1
ATOM 673 C C . GLU A 1 98 ? 33.922 50.165 46.592 1.00 19.53 98 GLU A C 1
ATOM 674 O O . GLU A 1 98 ? 33.546 49.434 45.677 1.00 17.79 98 GLU A O 1
ATOM 680 N N . ALA A 1 99 ? 33.095 50.946 47.284 1.00 16.62 99 ALA A N 1
ATOM 681 C CA . ALA A 1 99 ? 31.663 50.984 46.979 1.00 16.65 99 ALA A CA 1
ATOM 682 C C . ALA A 1 99 ? 31.436 51.420 45.533 1.00 16.73 99 ALA A C 1
ATOM 683 O O . ALA A 1 99 ? 30.645 50.815 44.819 1.00 16.59 99 ALA A O 1
ATOM 685 N N . LEU A 1 100 ? 32.108 52.489 45.109 1.00 15.64 100 LEU A N 1
ATOM 686 C CA . LEU A 1 100 ? 31.959 52.973 43.735 1.00 17.55 100 LEU A CA 1
ATOM 687 C C . LEU A 1 100 ? 32.353 51.907 42.721 1.00 17.17 100 LEU A C 1
ATOM 688 O O . LEU A 1 100 ? 31.671 51.706 41.714 1.00 17.66 100 LEU A O 1
ATOM 693 N N . ALA A 1 101 ? 33.470 51.233 42.981 1.00 17.19 101 ALA A N 1
ATOM 694 C CA . ALA A 1 101 ? 33.940 50.196 42.073 1.00 17.21 101 ALA A CA 1
ATOM 695 C C . ALA A 1 101 ? 32.932 49.061 41.952 1.00 19.99 101 ALA A C 1
ATOM 696 O O . ALA A 1 101 ? 32.694 48.548 40.857 1.00 20.71 101 ALA A O 1
ATOM 698 N N . LEU A 1 102 ? 32.323 48.677 43.068 1.00 19.28 102 LEU A N 1
ATOM 699 C CA . LEU A 1 102 ? 31.354 47.587 43.036 1.00 19.92 102 LEU A CA 1
ATOM 700 C C . LEU A 1 102 ? 30.131 48.002 42.233 1.00 20.18 102 LEU A C 1
ATOM 701 O O . LEU A 1 102 ? 29.628 47.229 41.411 1.00 19.93 102 LEU A O 1
ATOM 706 N N . ARG A 1 103 ? 29.658 49.223 42.467 1.00 19.07 103 ARG A N 1
ATOM 707 C CA . ARG A 1 103 ? 28.506 49.748 41.745 1.00 21.16 103 ARG A CA 1
ATOM 708 C C . ARG A 1 103 ? 28.801 49.751 40.248 1.00 20.97 103 ARG A C 1
ATOM 709 O O . ARG A 1 103 ? 28.015 49.254 39.447 1.00 21.20 103 ARG A O 1
ATOM 717 N N . ARG A 1 104 ? 29.946 50.315 39.875 1.00 19.95 104 ARG A N 1
ATOM 718 C CA . ARG A 1 104 ? 30.324 50.391 38.470 1.00 20.67 104 ARG A CA 1
ATOM 719 C C . ARG A 1 104 ? 30.560 49.027 37.833 1.00 21.79 104 ARG A C 1
ATOM 720 O O . ARG A 1 104 ? 30.451 48.887 36.617 1.00 21.34 104 ARG A O 1
ATOM 728 N N . ALA A 1 105 ? 30.874 48.021 38.643 1.00 21.10 105 ALA A N 1
ATOM 729 C CA . ALA A 1 105 ? 31.098 46.680 38.105 1.00 22.12 105 ALA A CA 1
ATOM 730 C C . ALA A 1 105 ? 29.799 45.880 38.063 1.00 23.80 105 ALA A C 1
ATOM 731 O O . ALA A 1 105 ? 29.768 44.758 37.550 1.00 25.88 105 ALA A O 1
ATOM 733 N N . GLY A 1 106 ? 28.732 46.456 38.605 1.00 23.89 106 GLY A N 1
ATOM 734 C CA . GLY A 1 106 ? 27.443 45.784 38.630 1.00 24.31 106 GLY A CA 1
ATOM 735 C C . GLY A 1 106 ? 27.374 44.659 39.651 1.00 25.65 106 GLY A C 1
ATOM 736 O O . GLY A 1 106 ? 26.625 43.700 39.476 1.00 25.41 106 GLY A O 1
ATOM 737 N N . ILE A 1 107 ? 28.154 44.779 40.725 1.00 24.91 107 ILE A N 1
ATOM 738 C CA . ILE A 1 107 ? 28.193 43.764 41.776 1.00 24.47 107 ILE A CA 1
ATOM 739 C C . ILE A 1 107 ? 27.288 44.132 42.947 1.00 24.60 107 ILE A C 1
ATOM 740 O O . ILE A 1 107 ? 27.396 45.226 43.502 1.00 22.43 107 ILE A O 1
ATOM 745 N N . PRO A 1 108 ? 26.376 43.227 43.337 1.00 23.72 108 PRO A N 1
ATOM 746 C CA . PRO A 1 108 ? 25.507 43.570 44.467 1.00 22.98 108 PRO A CA 1
ATOM 747 C C . PRO A 1 108 ? 26.356 43.752 45.728 1.00 20.98 108 PRO A C 1
ATOM 748 O O . PRO A 1 108 ? 27.267 42.964 45.986 1.00 19.99 108 PRO A O 1
ATOM 752 N N . PHE A 1 109 ? 26.082 44.801 46.498 1.00 21.64 109 PHE A N 1
ATOM 753 C CA . PHE A 1 109 ? 26.845 45.031 47.724 1.00 19.85 109 PHE A CA 1
ATOM 754 C C . PHE A 1 109 ? 26.035 45.777 48.773 1.00 20.14 109 PHE A C 1
ATOM 755 O O . PHE A 1 109 ? 25.055 46.453 48.455 1.00 21.07 109 PHE A O 1
ATOM 763 N N . GLU A 1 110 ? 26.443 45.628 50.029 1.00 18.62 110 GLU A N 1
ATOM 764 C CA . GLU A 1 110 ? 25.807 46.310 51.145 1.00 18.20 110 GLU A CA 1
ATOM 765 C C . GLU A 1 110 ? 26.916 46.782 52.062 1.00 17.40 110 GLU A C 1
ATOM 766 O O . GLU A 1 110 ? 27.964 46.136 52.162 1.00 16.45 110 GLU A O 1
ATOM 772 N N . VAL A 1 111 ? 26.686 47.904 52.731 1.00 15.07 111 VAL A N 1
ATOM 773 C CA . VAL A 1 111 ? 27.678 48.440 53.655 1.00 14.97 111 VAL A CA 1
ATOM 774 C C . VAL A 1 111 ? 27.114 48.290 55.064 1.00 16.14 111 VAL A C 1
ATOM 775 O O . VAL A 1 111 ? 25.964 48.655 55.329 1.00 17.81 111 VAL A O 1
ATOM 779 N N . VAL A 1 112 ? 27.929 47.728 55.949 1.00 13.54 112 VAL A N 1
ATOM 780 C CA . VAL A 1 112 ? 27.553 47.474 57.332 1.00 14.38 112 VAL A CA 1
ATOM 781 C C . VAL A 1 112 ? 28.357 48.395 58.237 1.00 13.93 112 VAL A C 1
ATOM 782 O O . VAL A 1 112 ? 29.557 48.190 58.435 1.00 13.76 112 VAL A O 1
ATOM 786 N N . PRO A 1 113 ? 27.706 49.436 58.783 1.00 15.65 113 PRO A N 1
ATOM 787 C CA . PRO A 1 113 ? 28.307 50.435 59.676 1.00 16.20 113 PRO A CA 1
ATOM 788 C C . PRO A 1 113 ? 29.000 49.837 60.889 1.00 16.45 113 PRO A C 1
ATOM 789 O O . PRO A 1 113 ? 28.609 48.776 61.373 1.00 15.65 113 PRO A O 1
ATOM 793 N N . GLY A 1 114 ? 30.017 50.538 61.382 1.00 13.69 114 GLY A N 1
ATOM 794 C CA . GLY A 1 114 ? 30.726 50.099 62.566 1.00 14.44 114 GLY A CA 1
ATOM 795 C C . GLY A 1 114 ? 31.003 51.295 63.462 1.00 13.52 114 GLY A C 1
ATOM 796 O O . GLY A 1 114 ? 30.967 52.432 63.004 1.00 14.50 114 GLY A O 1
ATOM 797 N N . VAL A 1 115 ? 31.234 51.055 64.748 1.00 14.32 115 VAL A N 1
ATOM 798 C CA . VAL A 1 115 ? 31.560 52.139 65.675 1.00 16.47 115 VAL A CA 1
ATOM 799 C C . VAL A 1 115 ? 32.934 52.645 65.213 1.00 18.78 115 VAL A C 1
ATOM 800 O O . VAL A 1 115 ? 33.887 51.872 65.134 1.00 20.03 115 VAL A O 1
ATOM 804 N N . THR A 1 116 ? 33.032 53.935 64.903 1.00 18.69 116 THR A N 1
ATOM 805 C CA . THR A 1 116 ? 34.277 54.506 64.383 1.00 18.39 116 THR A CA 1
ATOM 806 C C . THR A 1 116 ? 35.495 54.486 65.287 1.00 19.75 116 THR A C 1
ATOM 807 O O . THR A 1 116 ? 35.388 54.498 66.517 1.00 20.76 116 THR A O 1
ATOM 811 N N . SER A 1 117 ? 36.653 54.465 64.629 1.00 21.13 117 SER A N 1
ATOM 812 C CA . SER A 1 117 ? 37.970 54.434 65.263 1.00 25.54 117 SER A CA 1
ATOM 813 C C . SER A 1 117 ? 38.243 55.684 66.070 1.00 27.38 117 SER A C 1
ATOM 814 O O . SER A 1 117 ? 39.047 55.657 66.999 1.00 29.39 117 SER A O 1
ATOM 817 N N . ALA A 1 118 ? 37.590 56.783 65.697 1.00 26.04 118 ALA A N 1
ATOM 818 C CA . ALA A 1 118 ? 37.767 58.048 66.390 1.00 27.27 118 ALA A CA 1
ATOM 819 C C . ALA A 1 118 ? 36.660 58.211 67.420 1.00 27.29 118 ALA A C 1
ATOM 820 O O . ALA A 1 118 ? 36.805 57.791 68.567 1.00 26.45 118 ALA A O 1
ATOM 822 N N . VAL A 1 119 ? 35.546 58.798 66.989 1.00 24.54 119 VAL A N 1
ATOM 823 C CA . VAL A 1 119 ? 34.388 59.039 67.841 1.00 25.33 119 VAL A CA 1
ATOM 824 C C . VAL A 1 119 ? 33.957 57.860 68.713 1.00 25.40 119 VAL A C 1
ATOM 825 O O . VAL A 1 119 ? 33.640 58.028 69.890 1.00 24.50 119 VAL A O 1
ATOM 829 N N . GLY A 1 120 ? 33.933 56.668 68.131 1.00 26.23 120 GLY A N 1
ATOM 830 C CA . GLY A 1 120 ? 33.527 55.497 68.882 1.00 24.75 120 GLY A CA 1
ATOM 831 C C . GLY A 1 120 ? 34.448 55.184 70.045 1.00 24.17 120 GLY A C 1
ATOM 832 O O . GLY A 1 120 ? 33.983 54.865 71.139 1.00 23.34 120 GLY A O 1
ATOM 833 N N . ALA A 1 121 ? 35.757 55.269 69.816 1.00 23.93 121 ALA A N 1
ATOM 834 C CA . ALA A 1 121 ? 36.728 54.985 70.868 1.00 22.42 121 ALA A CA 1
ATOM 835 C C . ALA A 1 121 ? 36.593 55.983 72.008 1.00 21.86 121 ALA A C 1
ATOM 836 O O . ALA A 1 121 ? 36.595 55.608 73.181 1.00 20.22 121 ALA A O 1
ATOM 838 N N . LEU A 1 122 ? 36.483 57.262 71.663 1.00 21.57 122 LEU A N 1
ATOM 839 C CA . LEU A 1 122 ? 36.340 58.301 72.678 1.00 22.72 122 LEU A CA 1
ATOM 840 C C . LEU A 1 122 ? 35.079 58.077 73.518 1.00 22.49 122 LEU A C 1
ATOM 841 O O . LEU A 1 122 ? 35.110 58.208 74.739 1.00 23.09 122 LEU A O 1
ATOM 846 N N . SER A 1 123 ? 33.966 57.737 72.874 1.00 22.26 123 SER A N 1
ATOM 847 C CA . SER A 1 123 ? 32.738 57.491 73.621 1.00 23.70 123 SER A CA 1
ATOM 848 C C . SER A 1 123 ? 32.918 56.283 74.540 1.00 24.03 123 SER A C 1
ATOM 849 O O . SER A 1 123 ? 32.427 56.276 75.667 1.00 24.34 123 SER A O 1
ATOM 852 N N . ALA A 1 124 ? 33.621 55.258 74.065 1.00 23.49 124 ALA A N 1
ATOM 853 C CA . ALA A 1 124 ? 33.831 54.071 74.891 1.00 23.78 124 ALA A CA 1
ATOM 854 C C . ALA A 1 124 ? 34.539 54.441 76.192 1.00 24.72 124 ALA A C 1
ATOM 855 O O . ALA A 1 124 ? 34.336 53.797 77.224 1.00 25.19 124 ALA A O 1
ATOM 857 N N . LEU A 1 125 ? 35.372 55.477 76.139 1.00 24.79 125 LEU A N 1
ATOM 858 C CA . LEU A 1 125 ? 36.088 55.932 77.323 1.00 25.97 125 LEU A CA 1
ATOM 859 C C . LEU A 1 125 ? 35.276 56.978 78.075 1.00 27.07 125 LEU A C 1
ATOM 860 O O . LEU A 1 125 ? 35.750 57.553 79.056 1.00 27.81 125 LEU A O 1
ATOM 865 N N . GLY A 1 126 ? 34.046 57.205 77.615 1.00 26.51 126 GLY A N 1
ATOM 866 C CA . GLY A 1 126 ? 33.172 58.175 78.252 1.00 26.43 126 GLY A CA 1
ATOM 867 C C . GLY A 1 126 ? 33.643 59.604 78.076 1.00 25.72 126 GLY A C 1
ATOM 868 O O . GLY A 1 126 ? 33.429 60.451 78.946 1.00 26.26 126 GLY A O 1
ATOM 869 N N . LEU A 1 127 ? 34.282 59.879 76.945 1.00 23.39 127 LEU A N 1
ATOM 870 C CA . LEU A 1 127 ? 34.793 61.214 76.671 1.00 23.22 127 LEU A CA 1
ATOM 871 C C . LEU A 1 127 ? 33.982 61.909 75.572 1.00 23.36 127 LEU A C 1
ATOM 872 O O . LEU A 1 127 ? 33.836 61.380 74.473 1.00 22.60 127 LEU A O 1
ATOM 877 N N . PRO A 1 128 ? 33.454 63.111 75.860 1.00 22.91 128 PRO A N 1
ATOM 878 C CA . PRO A 1 128 ? 32.656 63.884 74.902 1.00 22.46 128 PRO A CA 1
ATOM 879 C C . PRO A 1 128 ? 33.503 64.741 73.958 1.00 22.67 128 PRO A C 1
ATOM 880 O O . PRO A 1 128 ? 34.618 65.138 74.301 1.00 21.34 128 PRO A O 1
ATOM 884 N N . LEU A 1 129 ? 32.966 65.010 72.767 1.00 21.26 129 LEU A N 1
ATOM 885 C CA . LEU A 1 129 ? 33.637 65.832 71.766 1.00 20.87 129 LEU A CA 1
ATOM 886 C C . LEU A 1 129 ? 33.024 67.221 71.775 1.00 18.81 129 LEU A C 1
ATOM 887 O O . LEU A 1 129 ? 33.572 68.158 71.211 1.00 19.82 129 LEU A O 1
ATOM 892 N N . THR A 1 130 ? 31.863 67.337 72.409 1.00 21.93 130 THR A N 1
ATOM 893 C CA . THR A 1 130 ? 31.176 68.615 72.527 1.00 20.70 130 THR A CA 1
ATOM 894 C C . THR A 1 130 ? 30.649 68.717 73.949 1.00 21.86 130 THR A C 1
ATOM 895 O O . THR A 1 130 ? 30.402 67.699 74.590 1.00 22.00 130 THR A O 1
ATOM 899 N N . HIS A 1 131 ? 30.481 69.943 74.436 1.00 21.83 131 HIS A N 1
ATOM 900 C CA . HIS A 1 131 ? 29.985 70.166 75.789 1.00 23.41 131 HIS A CA 1
ATOM 901 C C . HIS A 1 131 ? 29.610 71.636 75.939 1.00 22.77 131 HIS A C 1
ATOM 902 O O . HIS A 1 131 ? 30.314 72.515 75.447 1.00 21.63 131 HIS A O 1
ATOM 909 N N . ARG A 1 132 ? 28.493 71.903 76.606 1.00 24.61 132 ARG A N 1
ATOM 910 C CA . ARG A 1 132 ? 28.039 73.280 76.789 1.00 26.70 132 ARG A CA 1
ATOM 911 C C . ARG A 1 132 ? 29.160 74.210 77.235 1.00 26.94 132 ARG A C 1
ATOM 912 O O . ARG A 1 132 ? 29.851 73.938 78.208 1.00 26.15 132 ARG A O 1
ATOM 920 N N . GLY A 1 133 ? 29.350 75.298 76.496 1.00 27.73 133 GLY A N 1
ATOM 921 C CA . GLY A 1 133 ? 30.380 76.263 76.844 1.00 28.40 133 GLY A CA 1
ATOM 922 C C . GLY A 1 133 ? 31.805 75.932 76.442 1.00 28.49 133 GLY A C 1
ATOM 923 O O . GLY A 1 133 ? 32.680 76.797 76.519 1.00 30.37 133 GLY A O 1
ATOM 924 N N . LEU A 1 134 ? 32.049 74.698 76.007 1.00 26.82 134 LEU A N 1
ATOM 925 C CA . LEU A 1 134 ? 33.395 74.286 75.616 1.00 24.67 134 LEU A CA 1
ATOM 926 C C . LEU A 1 134 ? 33.531 73.992 74.121 1.00 24.78 134 LEU A C 1
ATOM 927 O O . LEU A 1 134 ? 34.526 74.363 73.491 1.00 26.86 134 LEU A O 1
ATOM 932 N N . ALA A 1 135 ? 32.536 73.317 73.561 1.00 24.22 135 ALA A N 1
ATOM 933 C CA . ALA A 1 135 ? 32.565 72.963 72.145 1.00 22.17 135 ALA A CA 1
ATOM 934 C C . ALA A 1 135 ? 31.178 72.588 71.656 1.00 21.66 135 ALA A C 1
ATOM 935 O O . ALA A 1 135 ? 30.423 71.917 72.356 1.00 20.76 135 ALA A O 1
ATOM 937 N N . ARG A 1 136 ? 30.851 73.031 70.446 1.00 21.93 136 ARG A N 1
ATOM 938 C CA . ARG A 1 136 ? 29.562 72.735 69.841 1.00 22.59 136 ARG A CA 1
ATOM 939 C C . ARG A 1 136 ? 29.749 71.993 68.518 1.00 21.44 136 ARG A C 1
ATOM 940 O O . ARG A 1 136 ? 28.777 71.602 67.878 1.00 21.53 136 ARG A O 1
ATOM 948 N N . SER A 1 137 ? 30.998 71.788 68.120 1.00 18.03 137 SER A N 1
ATOM 949 C CA . SER A 1 137 ? 31.281 71.114 66.858 1.00 17.02 137 SER A CA 1
ATOM 950 C C . SER A 1 137 ? 32.605 70.376 66.915 1.00 17.66 137 SER A C 1
ATOM 951 O O . SER A 1 137 ? 33.469 70.705 67.724 1.00 17.11 137 SER A O 1
ATOM 954 N N . PHE A 1 138 ? 32.758 69.371 66.059 1.00 16.25 138 PHE A N 1
ATOM 955 C CA . PHE A 1 138 ? 34.017 68.650 65.997 1.00 16.59 138 PHE A CA 1
ATOM 956 C C . PHE A 1 138 ? 34.356 68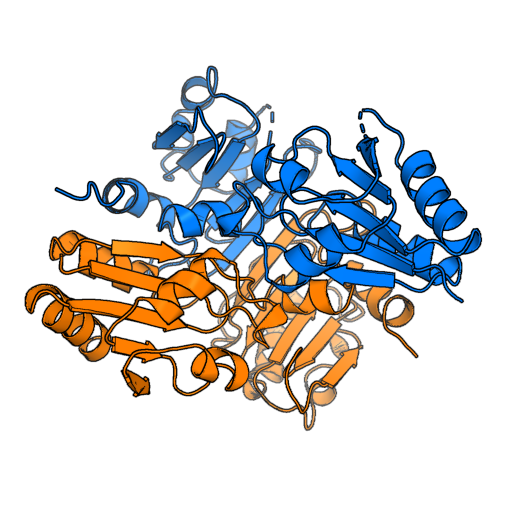.286 64.555 1.00 16.56 138 PHE A C 1
ATOM 957 O O . PHE A 1 138 ? 33.480 68.207 63.697 1.00 14.49 138 PHE A O 1
ATOM 965 N N . ALA A 1 139 ? 35.644 68.130 64.272 1.00 14.40 139 ALA A N 1
ATOM 966 C CA . ALA A 1 139 ? 36.059 67.761 62.930 1.00 14.66 139 ALA A CA 1
ATOM 967 C C . ALA A 1 139 ? 37.029 66.606 63.062 1.00 14.43 139 ALA A C 1
ATOM 968 O O . ALA A 1 139 ? 37.706 66.464 64.086 1.00 15.88 139 ALA A O 1
ATOM 970 N N . VAL A 1 140 ? 37.088 65.779 62.032 1.00 12.69 140 VAL A N 1
ATOM 971 C CA . VAL A 1 140 ? 37.984 64.636 62.040 1.00 13.85 140 VAL A CA 1
ATOM 972 C C . VAL A 1 140 ? 38.845 64.676 60.782 1.00 16.59 140 VAL A C 1
ATOM 973 O O . VAL A 1 140 ? 38.354 64.929 59.679 1.00 15.71 140 VAL A O 1
ATOM 977 N N . ALA A 1 141 ? 40.135 64.423 60.948 1.00 16.73 141 ALA A N 1
ATOM 978 C CA . ALA A 1 141 ? 41.032 64.418 59.801 1.00 19.91 141 ALA A CA 1
ATOM 979 C C . ALA A 1 141 ? 42.149 63.455 60.139 1.00 21.76 141 ALA A C 1
ATOM 980 O O . ALA A 1 141 ? 42.184 62.925 61.242 1.00 21.29 141 ALA A O 1
ATOM 982 N N . THR A 1 142 ? 43.051 63.221 59.191 1.00 26.24 142 THR A N 1
ATOM 983 C CA . THR A 1 142 ? 44.178 62.323 59.426 1.00 30.16 142 THR A CA 1
ATOM 984 C C . THR A 1 142 ? 45.447 63.159 59.346 1.00 32.74 142 THR A C 1
ATOM 985 O O . THR A 1 142 ? 45.385 64.351 59.063 1.00 33.45 142 THR A O 1
ATOM 989 N N . GLY A 1 143 ? 46.597 62.540 59.594 1.00 37.18 143 GLY A N 1
ATOM 990 C CA . GLY A 1 143 ? 47.847 63.281 59.526 1.00 41.33 143 GLY A CA 1
ATOM 991 C C . GLY A 1 143 ? 48.732 62.858 58.365 1.00 44.41 143 GLY A C 1
ATOM 992 O O . GLY A 1 143 ? 49.954 63.004 58.424 1.00 44.84 143 GLY A O 1
ATOM 993 N N . HIS A 1 144 ? 48.119 62.352 57.298 1.00 46.91 144 HIS A N 1
ATOM 994 C CA . HIS A 1 144 ? 48.872 61.886 56.136 1.00 49.56 144 HIS A CA 1
ATOM 995 C C . HIS A 1 144 ? 49.349 62.958 55.155 1.00 49.83 144 HIS A C 1
ATOM 996 O O . HIS A 1 144 ? 50.305 62.731 54.408 1.00 49.80 144 HIS A O 1
ATOM 1003 N N . ASP A 1 145 ? 48.697 64.118 55.150 1.00 48.65 145 ASP A N 1
ATOM 1004 C CA . ASP A 1 145 ? 49.080 65.196 54.235 1.00 48.68 145 ASP A CA 1
ATOM 1005 C C . ASP A 1 145 ? 49.465 66.470 54.998 1.00 49.22 145 ASP A C 1
ATOM 1006 O O . ASP A 1 145 ? 48.770 67.483 54.928 1.00 48.34 145 ASP A O 1
ATOM 1011 N N . PRO A 1 146 ? 50.596 66.432 55.726 1.00 50.29 146 PRO A N 1
ATOM 1012 C CA . PRO A 1 146 ? 51.122 67.545 56.526 1.00 50.18 146 PRO A CA 1
ATOM 1013 C C . PRO A 1 146 ? 51.202 68.905 55.831 1.00 50.21 146 PRO A C 1
ATOM 1014 O O . PRO A 1 146 ? 51.284 69.938 56.494 1.00 50.25 146 PRO A O 1
ATOM 1018 N N . ALA A 1 147 ? 51.178 68.908 54.502 1.00 50.08 147 ALA A N 1
ATOM 1019 C CA . ALA A 1 147 ? 51.266 70.154 53.748 1.00 49.98 147 ALA A CA 1
ATOM 1020 C C . ALA A 1 147 ? 49.927 70.870 53.607 1.00 49.67 147 ALA A C 1
ATOM 1021 O O . ALA A 1 147 ? 49.885 72.077 53.361 1.00 50.50 147 ALA A O 1
ATOM 1023 N N . LEU A 1 148 ? 48.837 70.124 53.765 1.00 47.75 148 LEU A N 1
ATOM 1024 C CA . LEU A 1 148 ? 47.498 70.686 53.632 1.00 45.91 148 LEU A CA 1
ATOM 1025 C C . LEU A 1 148 ? 46.915 71.200 54.951 1.00 43.72 148 LEU A C 1
ATOM 1026 O O . LEU A 1 148 ? 47.184 70.652 56.022 1.00 43.09 148 LEU A O 1
ATOM 1031 N N . PRO A 1 149 ? 46.104 72.269 54.882 1.00 41.26 149 PRO A N 1
ATOM 1032 C CA . PRO A 1 149 ? 45.465 72.891 56.049 1.00 38.77 149 PRO A CA 1
ATOM 1033 C C . PRO A 1 149 ? 44.542 71.953 56.821 1.00 35.65 149 PRO A C 1
ATOM 1034 O O . PRO A 1 149 ? 43.928 71.052 56.246 1.00 34.51 149 PRO A O 1
ATOM 1038 N N . LEU A 1 150 ? 44.453 72.178 58.128 1.00 31.24 150 LEU A N 1
ATOM 1039 C CA . LEU A 1 150 ? 43.597 71.380 58.993 1.00 27.75 150 LEU A CA 1
ATOM 1040 C C . LEU A 1 150 ? 42.201 72.000 58.997 1.00 25.42 150 LEU A C 1
ATOM 1041 O O . LEU A 1 150 ? 42.043 73.191 58.725 1.00 23.02 150 LEU A O 1
ATOM 1046 N N . PRO A 1 151 ? 41.165 71.196 59.289 1.00 24.37 151 PRO A N 1
ATOM 1047 C CA . PRO A 1 151 ? 39.817 71.770 59.311 1.00 23.24 151 PRO A CA 1
ATOM 1048 C C . PRO A 1 151 ? 39.685 72.692 60.516 1.00 23.74 151 PRO A C 1
ATOM 1049 O O . PRO A 1 151 ? 40.613 72.792 61.324 1.00 22.29 151 PRO A O 1
ATOM 1053 N N . ARG A 1 152 ? 38.545 73.376 60.625 1.00 22.15 152 ARG A N 1
ATOM 1054 C CA . ARG A 1 152 ? 38.277 74.275 61.750 1.00 22.34 152 ARG A CA 1
ATOM 1055 C C . ARG A 1 152 ? 36.993 73.857 62.459 1.00 20.97 152 ARG A C 1
ATOM 1056 O O . ARG A 1 152 ? 35.926 73.827 61.849 1.00 19.67 152 ARG A O 1
ATOM 1064 N N . ALA A 1 153 ? 37.104 73.543 63.745 1.00 19.50 153 ALA A N 1
ATOM 1065 C CA . ALA A 1 153 ? 35.956 73.147 64.556 1.00 18.17 153 ALA A CA 1
ATOM 1066 C C . ALA A 1 153 ? 36.364 73.391 66.008 1.00 19.19 153 ALA A C 1
ATOM 1067 O O . ALA A 1 153 ? 37.554 73.568 66.291 1.00 20.49 153 ALA A O 1
ATOM 1069 N N . ASP A 1 154 ? 35.406 73.400 66.926 1.00 18.92 154 ASP A N 1
ATOM 1070 C CA . ASP A 1 154 ? 35.748 73.634 68.330 1.00 19.13 154 ASP A CA 1
ATOM 1071 C C . ASP A 1 154 ? 36.618 72.519 68.887 1.00 19.24 154 ASP A C 1
ATOM 1072 O O . ASP A 1 154 ? 37.455 72.758 69.759 1.00 19.35 154 ASP A O 1
ATOM 1077 N N . THR A 1 155 ? 36.402 71.306 68.386 1.00 19.11 155 THR A N 1
ATOM 1078 C CA . THR A 1 155 ? 37.169 70.132 68.802 1.00 18.38 155 THR A CA 1
ATOM 1079 C C . THR A 1 155 ? 37.729 69.470 67.552 1.00 20.69 155 THR A C 1
ATOM 1080 O O . THR A 1 155 ? 36.990 69.206 66.599 1.00 18.08 155 THR A O 1
ATOM 1084 N N . LEU A 1 156 ? 39.033 69.205 67.548 1.00 18.76 156 LEU A N 1
ATOM 1085 C CA . LEU A 1 156 ? 39.655 68.552 66.409 1.00 20.17 156 LEU A CA 1
ATOM 1086 C C . LEU A 1 156 ? 40.158 67.164 66.781 1.00 19.59 156 LEU A C 1
ATOM 1087 O O . LEU A 1 156 ? 40.843 66.997 67.790 1.00 19.12 156 LEU A O 1
ATOM 1092 N N . VAL A 1 157 ? 39.793 66.173 65.973 1.00 18.26 157 VAL A N 1
ATOM 1093 C CA . VAL A 1 157 ? 40.229 64.798 66.186 1.00 18.35 157 VAL A CA 1
ATOM 1094 C C . VAL A 1 157 ? 41.121 64.413 65.010 1.00 19.48 157 VAL A C 1
ATOM 1095 O O . VAL A 1 157 ? 40.740 64.573 63.848 1.00 17.98 157 VAL A O 1
ATOM 1099 N N . LEU A 1 158 ? 42.326 63.938 65.305 1.00 20.11 158 LEU A N 1
ATOM 1100 C CA . LEU A 1 158 ? 43.233 63.520 64.244 1.00 22.94 158 LEU A CA 1
ATOM 1101 C C . LEU A 1 158 ? 43.588 62.051 64.392 1.00 22.92 158 LEU A C 1
ATOM 1102 O O . LEU A 1 158 ? 43.999 61.600 65.460 1.00 22.65 158 LEU A O 1
ATOM 1107 N N . LEU A 1 159 ? 43.410 61.305 63.311 1.00 25.70 159 LEU A N 1
ATOM 1108 C CA . LEU A 1 159 ? 43.723 59.889 63.309 1.00 29.56 159 LEU A CA 1
ATOM 1109 C C . LEU A 1 159 ? 45.188 59.768 62.905 1.00 32.39 159 LEU A C 1
ATOM 1110 O O . LEU A 1 159 ? 45.642 60.455 61.989 1.00 31.86 159 LEU A O 1
ATOM 1115 N N . MET A 1 160 ? 45.919 58.915 63.615 1.00 37.23 160 MET A N 1
ATOM 1116 C CA . MET A 1 160 ? 47.333 58.673 63.347 1.00 42.26 160 MET A CA 1
ATOM 1117 C C . MET A 1 160 ? 48.137 59.964 63.230 1.00 42.57 160 MET A C 1
ATOM 1118 O O . MET A 1 160 ? 48.801 60.205 62.224 1.00 45.20 160 MET A O 1
ATOM 1123 N N . GLY A 1 167 ? 56.275 68.310 62.927 1.00 65.45 167 GLY A N 1
ATOM 1124 C CA . GLY A 1 167 ? 55.595 69.545 62.581 1.00 65.92 167 GLY A CA 1
ATOM 1125 C C . GLY A 1 167 ? 54.170 69.575 63.098 1.00 65.96 167 GLY A C 1
ATOM 1126 O O . GLY A 1 167 ? 53.418 70.511 62.825 1.00 65.83 167 GLY A O 1
ATOM 1127 N N . LEU A 1 168 ? 53.801 68.543 63.849 1.00 66.03 168 LEU A N 1
ATOM 1128 C CA . LEU A 1 168 ? 52.459 68.430 64.402 1.00 65.55 168 LEU A CA 1
ATOM 1129 C C . LEU A 1 168 ? 52.080 69.611 65.290 1.00 64.75 168 LEU A C 1
ATOM 1130 O O . LEU A 1 168 ? 51.060 70.262 65.067 1.00 64.19 168 LEU A O 1
ATOM 1135 N N . LYS A 1 169 ? 52.898 69.886 66.301 1.00 64.28 169 LYS A N 1
ATOM 1136 C CA . LYS A 1 169 ? 52.618 70.987 67.218 1.00 63.79 169 LYS A CA 1
ATOM 1137 C C . LYS A 1 169 ? 52.468 72.290 66.442 1.00 62.42 169 LYS A C 1
ATOM 1138 O O . LYS A 1 169 ? 51.608 73.120 66.761 1.00 62.05 169 LYS A O 1
ATOM 1144 N N . GLU A 1 170 ? 53.296 72.461 65.414 1.00 61.10 170 GLU A N 1
ATOM 1145 C CA . GLU A 1 170 ? 53.261 73.672 64.607 1.00 60.33 170 GLU A CA 1
ATOM 1146 C C . GLU A 1 170 ? 51.884 73.882 63.994 1.00 58.93 170 GLU A C 1
ATOM 1147 O O . GLU A 1 170 ? 51.242 74.913 64.186 1.00 59.11 170 GLU A O 1
ATOM 1153 N N . ARG A 1 171 ? 51.457 72.884 63.231 1.00 57.53 171 ARG A N 1
ATOM 1154 C CA . ARG A 1 171 ? 50.175 72.920 62.547 1.00 55.81 171 ARG A CA 1
ATOM 1155 C C . ARG A 1 171 ? 48.978 73.093 63.466 1.00 52.52 171 ARG A C 1
ATOM 1156 O O . ARG A 1 171 ? 48.020 73.770 63.110 1.00 51.46 171 ARG A O 1
ATOM 1164 N N . LEU A 1 172 ? 49.032 72.487 64.646 1.00 49.19 172 LEU A N 1
ATOM 1165 C CA . LEU A 1 172 ? 47.931 72.612 65.595 1.00 46.02 172 LEU A CA 1
ATOM 1166 C C . LEU A 1 172 ? 47.871 74.045 66.103 1.00 45.18 172 LEU A C 1
ATOM 1167 O O . LEU A 1 172 ? 46.805 74.547 66.457 1.00 44.78 172 LEU A O 1
ATOM 1172 N N . LEU A 1 173 ? 49.026 74.703 66.129 1.00 43.86 173 LEU A N 1
ATOM 1173 C CA . LEU A 1 173 ? 49.109 76.085 66.585 1.00 42.53 173 LEU A CA 1
ATOM 1174 C C . LEU A 1 173 ? 48.374 77.016 65.625 1.00 42.09 173 LEU A C 1
ATOM 1175 O O . LEU A 1 173 ? 47.988 78.127 65.993 1.00 41.61 173 LEU A O 1
ATOM 1180 N N . GLU A 1 174 ? 48.181 76.552 64.393 1.00 41.58 174 GLU A N 1
ATOM 1181 C CA . GLU A 1 174 ? 47.479 77.331 63.382 1.00 41.40 174 GLU A CA 1
ATOM 1182 C C . GLU A 1 174 ? 45.965 77.226 63.569 1.00 39.38 174 GLU A C 1
ATOM 1183 O O . GLU A 1 174 ? 45.198 77.837 62.826 1.00 37.89 174 GLU A O 1
ATOM 1189 N N . ARG A 1 175 ? 45.543 76.448 64.561 1.00 36.71 175 ARG A N 1
ATOM 1190 C CA . ARG A 1 175 ? 44.122 76.261 64.833 1.00 34.73 175 ARG A CA 1
ATOM 1191 C C . ARG A 1 175 ? 43.799 76.449 66.307 1.00 34.35 175 ARG A C 1
ATOM 1192 O O . ARG A 1 175 ? 42.690 76.851 66.657 1.00 33.55 175 ARG A O 1
ATOM 1200 N N . PHE A 1 176 ? 44.775 76.157 67.165 1.00 33.30 176 PHE A N 1
ATOM 1201 C CA . PHE A 1 176 ? 44.592 76.272 68.608 1.00 32.96 176 PHE A CA 1
ATOM 1202 C C . PHE A 1 176 ? 45.781 76.936 69.296 1.00 34.76 176 PHE A C 1
ATOM 1203 O O . PHE A 1 176 ? 46.922 76.807 68.851 1.00 34.50 176 PHE A O 1
ATOM 1211 N N . PRO A 1 177 ? 45.523 77.664 70.389 1.00 36.23 177 PRO A N 1
ATOM 1212 C CA . PRO A 1 177 ? 46.624 78.316 71.101 1.00 38.01 177 PRO A CA 1
ATOM 1213 C C . PRO A 1 177 ? 47.450 77.237 71.808 1.00 39.58 177 PRO A C 1
ATOM 1214 O O . PRO A 1 177 ? 46.955 76.134 72.063 1.00 39.12 177 PRO A O 1
ATOM 1218 N N . PRO A 1 178 ? 48.717 77.538 72.135 1.00 40.30 178 PRO A N 1
ATOM 1219 C CA . PRO A 1 178 ? 49.587 76.566 72.806 1.00 40.36 178 PRO A CA 1
ATOM 1220 C C . PRO A 1 178 ? 49.093 76.021 74.146 1.00 39.12 178 PRO A C 1
ATOM 1221 O O . PRO A 1 178 ? 49.533 74.959 74.576 1.00 40.02 178 PRO A O 1
ATOM 1225 N N . GLU A 1 179 ? 48.177 76.730 74.799 1.00 39.26 179 GLU A N 1
ATOM 1226 C CA . GLU A 1 179 ? 47.663 76.279 76.090 1.00 39.39 179 GLU A CA 1
ATOM 1227 C C . GLU A 1 179 ? 46.455 75.346 75.993 1.00 38.60 179 GLU A C 1
ATOM 1228 O O . GLU A 1 179 ? 45.994 74.816 77.006 1.00 38.23 179 GLU A O 1
ATOM 1234 N N . THR A 1 180 ? 45.947 75.143 74.784 1.00 36.48 180 THR A N 1
ATOM 1235 C CA . THR A 1 180 ? 44.774 74.296 74.589 1.00 34.30 180 THR A CA 1
ATOM 1236 C C . THR A 1 180 ? 44.964 72.849 75.030 1.00 33.27 180 THR A C 1
ATOM 1237 O O . THR A 1 180 ? 45.946 72.201 74.667 1.00 33.61 180 THR A O 1
ATOM 1241 N N . PRO A 1 181 ? 44.023 72.327 75.834 1.00 32.83 181 PRO A N 1
ATOM 1242 C CA . PRO A 1 181 ? 44.095 70.945 76.315 1.00 32.58 181 PRO A CA 1
ATOM 1243 C C . PRO A 1 181 ? 44.172 69.982 75.133 1.00 33.04 181 PRO A C 1
ATOM 1244 O O . PRO A 1 181 ? 43.474 70.159 74.135 1.00 31.31 181 PRO A O 1
ATOM 1248 N N . LEU A 1 182 ? 45.028 68.973 75.253 1.00 33.23 182 LEU A N 1
ATOM 1249 C CA . LEU A 1 182 ? 45.210 67.983 74.201 1.00 33.51 182 LEU A CA 1
ATOM 1250 C C . LEU A 1 182 ? 45.334 66.582 74.787 1.00 33.81 182 LEU A C 1
ATOM 1251 O O . LEU A 1 182 ? 45.969 66.382 75.828 1.00 33.83 182 LEU A O 1
ATOM 1256 N N . ALA A 1 183 ? 44.720 65.614 74.114 1.00 31.74 183 ALA A N 1
ATOM 1257 C CA . ALA A 1 183 ? 44.761 64.231 74.559 1.00 30.83 183 ALA A CA 1
ATOM 1258 C C . ALA A 1 183 ? 45.314 63.321 73.474 1.00 31.50 183 ALA A C 1
ATOM 1259 O O . ALA A 1 183 ? 45.059 63.517 72.286 1.00 30.71 183 ALA A O 1
ATOM 1261 N N . LEU A 1 184 ? 46.095 62.332 73.891 1.00 31.79 184 LEU A N 1
ATOM 1262 C CA . LEU A 1 184 ? 46.672 61.360 72.972 1.00 32.95 184 LEU A CA 1
ATOM 1263 C C . LEU A 1 184 ? 46.179 60.000 73.452 1.00 33.33 184 LEU A C 1
ATOM 1264 O O . LEU A 1 184 ? 46.471 59.589 74.571 1.00 35.51 184 LEU A O 1
ATOM 1269 N N . LEU A 1 185 ? 45.413 59.310 72.616 1.00 32.97 185 LEU A N 1
ATOM 1270 C CA . LEU A 1 185 ? 44.865 58.020 73.002 1.00 32.33 185 LEU A CA 1
ATOM 1271 C C . LEU A 1 185 ? 45.284 56.927 72.037 1.00 32.89 185 LEU A C 1
ATOM 1272 O O . LEU A 1 185 ? 44.904 56.934 70.864 1.00 33.51 185 LEU A O 1
ATOM 1277 N N . ALA A 1 186 ? 46.069 55.979 72.536 1.00 31.12 186 ALA A N 1
ATOM 1278 C CA . ALA A 1 186 ? 46.540 54.890 71.700 1.00 29.37 186 ALA A CA 1
ATOM 1279 C C . ALA A 1 186 ? 45.955 53.549 72.109 1.00 27.01 186 ALA A C 1
ATOM 1280 O O . ALA A 1 186 ? 45.700 53.302 73.285 1.00 25.63 186 ALA A O 1
ATOM 1282 N N . ARG A 1 187 ? 45.743 52.695 71.114 1.00 28.12 187 ARG A N 1
ATOM 1283 C CA . ARG A 1 187 ? 45.214 51.350 71.307 1.00 28.75 187 ARG A CA 1
ATOM 1284 C C . ARG A 1 187 ? 44.007 51.277 72.237 1.00 28.38 187 ARG A C 1
ATOM 1285 O O . ARG A 1 187 ? 43.917 50.387 73.086 1.00 27.25 187 ARG A O 1
ATOM 1293 N N . VAL A 1 188 ? 43.073 52.209 72.076 1.00 26.02 188 VAL A N 1
ATOM 1294 C CA . VAL A 1 188 ? 41.880 52.212 72.916 1.00 26.29 188 VAL A CA 1
ATOM 1295 C C . VAL A 1 188 ? 41.094 50.930 72.679 1.00 26.25 188 VAL A C 1
ATOM 1296 O O . VAL A 1 188 ? 40.844 50.552 71.536 1.00 28.05 188 VAL A O 1
ATOM 1300 N N . GLY A 1 189 ? 40.718 50.262 73.767 1.00 28.02 189 GLY A N 1
ATOM 1301 C CA . GLY A 1 189 ? 39.958 49.030 73.663 1.00 28.08 189 GLY A CA 1
ATOM 1302 C C . GLY A 1 189 ? 40.824 47.805 73.424 1.00 29.66 189 GLY A C 1
ATOM 1303 O O . GLY A 1 189 ? 40.316 46.686 73.392 1.00 31.47 189 GLY A O 1
ATOM 1304 N N . TRP A 1 190 ? 42.127 48.018 73.263 1.00 29.50 190 TRP A N 1
ATOM 1305 C CA . TRP A 1 190 ? 43.077 46.930 73.016 1.00 30.48 190 TRP A CA 1
ATOM 1306 C C . TRP A 1 190 ? 44.083 46.798 74.155 1.00 31.47 190 TRP A C 1
ATOM 1307 O O . TRP A 1 190 ? 44.270 47.724 74.944 1.00 30.60 190 TRP A O 1
ATOM 1318 N N . PRO A 1 191 ? 44.745 45.633 74.256 1.00 32.55 191 PRO A N 1
ATOM 1319 C CA . PRO A 1 191 ? 45.738 45.468 75.323 1.00 33.38 191 PRO A CA 1
ATOM 1320 C C . PRO A 1 191 ? 46.819 46.511 75.023 1.00 33.22 191 PRO A C 1
ATOM 1321 O O . PRO A 1 191 ? 47.172 46.712 73.861 1.00 34.22 191 PRO A O 1
ATOM 1325 N N . GLY A 1 192 ? 47.332 47.183 76.046 1.00 33.78 192 GLY A N 1
ATOM 1326 C CA . GLY A 1 192 ? 48.355 48.188 75.801 1.00 33.73 192 GLY A CA 1
ATOM 1327 C C . GLY A 1 192 ? 47.774 49.573 75.566 1.00 34.03 192 GLY A C 1
ATOM 1328 O O . GLY A 1 192 ? 48.452 50.478 75.072 1.00 33.38 192 GLY A O 1
ATOM 1329 N N . GLU A 1 193 ? 46.504 49.731 75.916 1.00 34.32 193 GLU A N 1
ATOM 1330 C CA . GLU A 1 193 ? 45.811 51.002 75.777 1.00 35.43 193 GLU A CA 1
ATOM 1331 C C . GLU A 1 193 ? 46.535 52.058 76.602 1.00 36.53 193 GLU A C 1
ATOM 1332 O O . GLU A 1 193 ? 46.859 51.831 77.769 1.00 36.00 193 GLU A O 1
ATOM 1338 N N . ALA A 1 194 ? 46.785 53.215 75.997 1.00 37.23 194 ALA A N 1
ATOM 1339 C CA . ALA A 1 194 ? 47.478 54.292 76.691 1.00 37.66 194 ALA A CA 1
ATOM 1340 C C . ALA A 1 194 ? 46.880 55.659 76.368 1.00 37.84 194 ALA A C 1
ATOM 1341 O O . ALA A 1 194 ? 46.636 55.981 75.206 1.00 38.16 194 ALA A O 1
ATOM 1343 N N . VAL A 1 195 ? 46.648 56.456 77.407 1.00 37.56 195 VAL A N 1
ATOM 1344 C CA . VAL A 1 195 ? 46.087 57.794 77.251 1.00 38.09 195 VAL A CA 1
ATOM 1345 C C . VAL A 1 195 ? 46.959 58.821 77.964 1.00 39.47 195 VAL A C 1
ATOM 1346 O O . VAL A 1 195 ? 47.349 58.620 79.115 1.00 41.20 195 VAL A O 1
ATOM 1350 N N . ARG A 1 196 ? 47.276 59.914 77.275 1.00 40.55 196 ARG A N 1
ATOM 1351 C CA . ARG A 1 196 ? 48.082 60.981 77.863 1.00 41.44 196 ARG A CA 1
ATOM 1352 C C . ARG A 1 196 ? 47.362 62.312 77.696 1.00 41.79 196 ARG A C 1
ATOM 1353 O O . ARG A 1 196 ? 46.934 62.668 76.593 1.00 40.89 196 ARG A O 1
ATOM 1361 N N . LEU A 1 197 ? 47.233 63.042 78.800 1.00 40.21 197 LEU A N 1
ATOM 1362 C CA . LEU A 1 197 ? 46.551 64.327 78.798 1.00 40.12 197 LEU A CA 1
ATOM 1363 C C . LEU A 1 197 ? 47.527 65.464 79.057 1.00 41.01 197 LEU A C 1
ATOM 1364 O O . LEU A 1 197 ? 48.409 65.356 79.909 1.00 40.78 197 LEU A O 1
ATOM 1369 N N . GLY A 1 198 ? 47.364 66.554 78.315 1.00 40.40 198 GLY A N 1
ATOM 1370 C CA . GLY A 1 198 ? 48.241 67.699 78.477 1.00 39.47 198 GLY A CA 1
ATOM 1371 C C . GLY A 1 198 ? 47.765 68.889 77.669 1.00 38.42 198 GLY A C 1
ATOM 1372 O O . GLY A 1 198 ? 46.574 69.194 77.647 1.00 37.32 198 GLY A O 1
ATOM 1373 N N . ARG A 1 199 ? 48.699 69.559 77.002 1.00 37.49 199 ARG A N 1
ATOM 1374 C CA . ARG A 1 199 ? 48.380 70.726 76.191 1.00 38.95 199 ARG A CA 1
ATOM 1375 C C . ARG A 1 199 ? 49.171 70.683 74.887 1.00 38.87 199 ARG A C 1
ATOM 1376 O O . ARG A 1 199 ? 50.152 69.945 74.771 1.00 38.79 199 ARG A O 1
ATOM 1384 N N . VAL A 1 200 ? 48.745 71.472 73.908 1.00 39.02 200 VAL A N 1
ATOM 1385 C CA . VAL A 1 200 ? 49.421 71.505 72.616 1.00 40.01 200 VAL A CA 1
ATOM 1386 C C . VAL A 1 200 ? 50.912 71.789 72.771 1.00 41.71 200 VAL A C 1
ATOM 1387 O O . VAL A 1 200 ? 51.741 71.156 72.121 1.00 41.82 200 VAL A O 1
ATOM 1391 N N . GLU A 1 201 ? 51.247 72.736 73.638 1.00 44.06 201 GLU A N 1
ATOM 1392 C CA . GLU A 1 201 ? 52.641 73.112 73.854 1.00 46.24 201 GLU A CA 1
ATOM 1393 C C . GLU A 1 201 ? 53.512 71.958 74.347 1.00 46.99 201 GLU A C 1
ATOM 1394 O O . GLU A 1 201 ? 54.718 71.946 74.110 1.00 47.19 201 GLU A O 1
ATOM 1400 N N . ASP A 1 202 ? 52.907 70.986 75.025 1.00 48.15 202 ASP A N 1
ATOM 1401 C CA . ASP A 1 202 ? 53.665 69.849 75.537 1.00 49.12 202 ASP A CA 1
ATOM 1402 C C . ASP A 1 202 ? 54.281 68.994 74.435 1.00 49.70 202 ASP A C 1
ATOM 1403 O O . ASP A 1 202 ? 55.184 68.201 74.697 1.00 49.59 202 ASP A O 1
ATOM 1408 N N . LEU A 1 203 ? 53.791 69.148 73.208 1.00 50.50 203 LEU A N 1
ATOM 1409 C CA . LEU A 1 203 ? 54.311 68.381 72.078 1.00 51.75 203 LEU A CA 1
ATOM 1410 C C . LEU A 1 203 ? 55.697 68.885 71.686 1.00 52.52 203 LEU A C 1
ATOM 1411 O O . LEU A 1 203 ? 56.043 70.034 71.955 1.00 52.80 203 LEU A O 1
ATOM 1416 N N . PRO A 1 204 ? 56.512 68.032 71.044 1.00 53.49 204 PRO A N 1
ATOM 1417 C CA . PRO A 1 204 ? 56.233 66.641 70.663 1.00 54.08 204 PRO A CA 1
ATOM 1418 C C . PRO A 1 204 ? 56.498 65.661 71.807 1.00 54.55 204 PRO A C 1
ATOM 1419 O O . PRO A 1 204 ? 56.096 64.498 71.749 1.00 54.83 204 PRO A O 1
ATOM 1423 N N . GLY A 1 205 ? 57.189 66.137 72.836 1.00 54.88 205 GLY A N 1
ATOM 1424 C CA . GLY A 1 205 ? 57.510 65.292 73.972 1.00 55.85 205 GLY A CA 1
ATOM 1425 C C . GLY A 1 205 ? 56.368 64.414 74.446 1.00 56.16 205 GLY A C 1
ATOM 1426 O O . GLY A 1 205 ? 56.518 63.197 74.551 1.00 56.42 205 GLY A O 1
ATOM 1427 N N . LEU A 1 206 ? 55.226 65.034 74.731 1.00 56.39 206 LEU A N 1
ATOM 1428 C CA . LEU A 1 206 ? 54.043 64.322 75.208 1.00 56.54 206 LEU A CA 1
ATOM 1429 C C . LEU A 1 206 ? 53.716 63.092 74.363 1.00 56.90 206 LEU A C 1
ATOM 1430 O O . LEU A 1 206 ? 53.097 62.145 74.849 1.00 56.83 206 LEU A O 1
ATOM 1435 N N . GLY A 1 207 ? 54.137 63.109 73.103 1.00 57.41 207 GLY A N 1
ATOM 1436 C CA . GLY A 1 207 ? 53.865 61.992 72.217 1.00 59.21 207 GLY A CA 1
ATOM 1437 C C . GLY A 1 207 ? 54.916 60.897 72.233 1.00 60.62 207 GLY A C 1
ATOM 1438 O O . GLY A 1 207 ? 54.690 59.826 72.798 1.00 60.33 207 GLY A O 1
ATOM 1439 N N . GLU A 1 208 ? 56.060 61.173 71.608 1.00 62.04 208 GLU A N 1
ATOM 1440 C CA . GLU A 1 208 ? 57.175 60.233 71.514 1.00 62.88 208 GLU A CA 1
ATOM 1441 C C . GLU A 1 208 ? 57.162 59.179 72.614 1.00 62.15 208 GLU A C 1
ATOM 1442 O O . GLU A 1 208 ? 57.286 59.500 73.795 1.00 61.78 208 GLU A O 1
ATOM 1448 N N . GLY A 1 209 ? 57.009 57.920 72.213 1.00 61.36 209 GLY A N 1
ATOM 1449 C CA . GLY A 1 209 ? 56.972 56.830 73.170 1.00 60.58 209 GLY A CA 1
ATOM 1450 C C . GLY A 1 209 ? 55.612 56.160 73.196 1.00 59.94 209 GLY A C 1
ATOM 1451 O O . GLY A 1 209 ? 55.469 55.030 73.662 1.00 60.39 209 GLY A O 1
ATOM 1452 N N . LEU A 1 210 ? 54.608 56.862 72.681 1.00 58.27 210 LEU A N 1
ATOM 1453 C CA . LEU A 1 210 ? 53.247 56.346 72.640 1.00 56.64 210 LEU A CA 1
ATOM 1454 C C . LEU A 1 210 ? 53.077 55.231 71.619 1.00 54.83 210 LEU A C 1
ATOM 1455 O O . LEU A 1 210 ? 53.618 55.300 70.521 1.00 53.81 210 LEU A O 1
ATOM 1460 N N . PRO A 1 211 ? 52.319 54.184 71.972 1.00 54.02 211 PRO A N 1
ATOM 1461 C CA . PRO A 1 211 ? 52.069 53.055 71.075 1.00 54.08 211 PRO A CA 1
ATOM 1462 C C . PRO A 1 211 ? 51.363 53.509 69.794 1.00 54.89 211 PRO A C 1
ATOM 1463 O O . PRO A 1 211 ? 51.117 54.702 69.590 1.00 54.12 211 PRO A O 1
ATOM 1467 N N . SER A 1 212 ? 51.031 52.544 68.942 1.00 54.43 212 SER A N 1
ATOM 1468 C CA . SER A 1 212 ? 50.337 52.819 67.689 1.00 54.94 212 SER A CA 1
ATOM 1469 C C . SER A 1 212 ? 49.321 51.728 67.338 1.00 54.19 212 SER A C 1
ATOM 1470 O O . SER A 1 212 ? 49.487 50.563 67.710 1.00 55.83 212 SER A O 1
ATOM 1473 N N . PRO A 1 213 ? 48.242 52.101 66.625 1.00 52.53 213 PRO A N 1
ATOM 1474 C CA . PRO A 1 213 ? 47.945 53.459 66.154 1.00 49.96 213 PRO A CA 1
ATOM 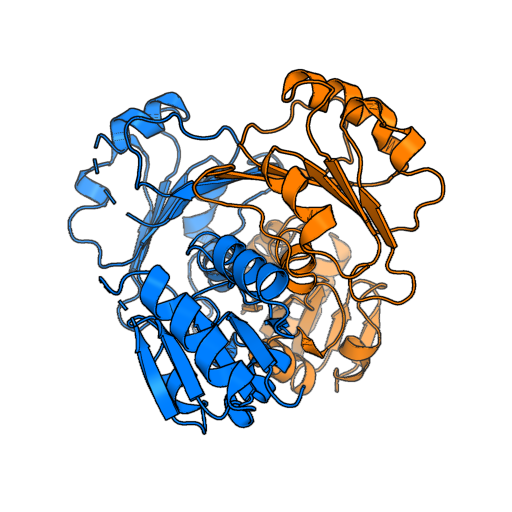1475 C C . PRO A 1 213 ? 47.391 54.298 67.301 1.00 46.71 213 PRO A C 1
ATOM 1476 O O . PRO A 1 213 ? 47.032 53.762 68.349 1.00 46.22 213 PRO A O 1
ATOM 1480 N N . ALA A 1 214 ? 47.320 55.610 67.108 1.00 43.49 214 ALA A N 1
ATOM 1481 C CA . ALA A 1 214 ? 46.808 56.478 68.157 1.00 40.83 214 ALA A CA 1
ATOM 1482 C C . ALA A 1 214 ? 45.905 57.589 67.628 1.00 38.77 214 ALA A C 1
ATOM 1483 O O . ALA A 1 214 ? 45.906 57.898 66.435 1.00 38.28 214 ALA A O 1
ATOM 1485 N N . LEU A 1 215 ? 45.135 58.176 68.539 1.00 36.51 215 LEU A N 1
ATOM 1486 C CA . LEU A 1 215 ? 44.214 59.259 68.223 1.00 33.34 215 LEU A CA 1
ATOM 1487 C C . LEU A 1 215 ? 44.658 60.502 68.968 1.00 31.35 215 LEU A C 1
ATOM 1488 O O . LEU A 1 215 ? 45.272 60.413 70.030 1.00 31.53 215 LEU A O 1
ATOM 1493 N N . LEU A 1 216 ? 44.318 61.656 68.417 1.00 28.18 216 LEU A N 1
ATOM 1494 C CA . LEU A 1 216 ? 44.638 62.933 69.033 1.00 26.61 216 LEU A CA 1
ATOM 1495 C C . LEU A 1 216 ? 43.346 63.739 69.082 1.00 25.81 216 LEU A C 1
ATOM 1496 O O . LEU A 1 216 ? 42.600 63.774 68.103 1.00 24.66 216 LEU A O 1
ATOM 1501 N N . VAL A 1 217 ? 43.072 64.352 70.228 1.00 23.19 217 VAL A N 1
ATOM 1502 C CA . VAL A 1 217 ? 41.887 65.187 70.387 1.00 24.39 217 VAL A CA 1
ATOM 1503 C C . VAL A 1 217 ? 42.342 66.490 71.042 1.00 24.87 217 VAL A C 1
ATOM 1504 O O . VAL A 1 217 ? 42.965 66.471 72.107 1.00 26.54 217 VAL A O 1
ATOM 1508 N N . VAL A 1 218 ? 42.038 67.617 70.402 1.00 23.82 218 VAL A N 1
ATOM 1509 C CA . VAL A 1 218 ? 42.433 68.915 70.929 1.00 24.05 218 VAL A CA 1
ATOM 1510 C C . VAL A 1 218 ? 41.258 69.896 70.985 1.00 25.42 218 VAL A C 1
ATOM 1511 O O . VAL A 1 218 ? 40.368 69.872 70.131 1.00 23.70 218 VAL A O 1
ATOM 1515 N N . GLY A 1 219 ? 41.252 70.744 72.011 1.00 25.41 219 GLY A N 1
ATOM 1516 C CA . GLY A 1 219 ? 40.183 71.711 72.164 1.00 25.88 219 GLY A CA 1
ATOM 1517 C C . GLY A 1 219 ? 39.783 71.872 73.618 1.00 26.56 219 GLY A C 1
ATOM 1518 O O . GLY A 1 219 ? 40.126 71.043 74.459 1.00 25.84 219 GLY A O 1
ATOM 1519 N N . LYS A 1 220 ? 39.051 72.942 73.911 1.00 27.26 220 LYS A N 1
ATOM 1520 C CA . LYS A 1 220 ? 38.595 73.225 75.267 1.00 27.37 220 LYS A CA 1
ATOM 1521 C C . LYS A 1 220 ? 37.854 72.070 75.940 1.00 27.17 220 LYS A C 1
ATOM 1522 O O . LYS A 1 220 ? 37.904 71.927 77.164 1.00 25.40 220 LYS A O 1
ATOM 1528 N N . VAL A 1 221 ? 37.172 71.237 75.157 1.00 24.00 221 VAL A N 1
ATOM 1529 C CA . VAL A 1 221 ? 36.424 70.132 75.743 1.00 23.64 221 VAL A CA 1
ATOM 1530 C C . VAL A 1 221 ? 37.340 69.090 76.393 1.00 23.12 221 VAL A C 1
ATOM 1531 O O . VAL A 1 221 ? 36.931 68.382 77.307 1.00 23.76 221 VAL A O 1
ATOM 1535 N N . VAL A 1 222 ? 38.572 68.997 75.910 1.00 23.80 222 VAL A N 1
ATOM 1536 C CA . VAL A 1 222 ? 39.532 68.033 76.444 1.00 24.49 222 VAL A CA 1
ATOM 1537 C C . VAL A 1 222 ? 39.882 68.363 77.901 1.00 26.99 222 VAL A C 1
ATOM 1538 O O . VAL A 1 222 ? 40.435 67.528 78.629 1.00 26.98 222 VAL A O 1
ATOM 1542 N N . GLY A 1 223 ? 39.533 69.572 78.333 1.00 27.60 223 GLY A N 1
ATOM 1543 C CA . GLY A 1 223 ? 39.818 69.970 79.701 1.00 28.94 223 GLY A CA 1
ATOM 1544 C C . GLY A 1 223 ? 39.040 69.157 80.716 1.00 29.67 223 GLY A C 1
ATOM 1545 O O . GLY A 1 223 ? 39.366 69.148 81.900 1.00 30.49 223 GLY A O 1
ATOM 1546 N N . LEU A 1 224 ? 38.007 68.460 80.255 1.00 28.81 224 LEU A N 1
ATOM 1547 C CA . LEU A 1 224 ? 37.181 67.640 81.138 1.00 28.22 224 LEU A CA 1
ATOM 1548 C C . LEU A 1 224 ? 37.667 66.196 81.228 1.00 27.73 224 LEU A C 1
ATOM 1549 O O . LEU A 1 224 ? 37.199 65.429 82.070 1.00 29.61 224 LEU A O 1
ATOM 1554 N N . TYR A 1 225 ? 38.597 65.829 80.357 1.00 27.26 225 TYR A N 1
ATOM 1555 C CA . TYR A 1 225 ? 39.071 64.455 80.291 1.00 27.34 225 TYR A CA 1
ATOM 1556 C C . TYR A 1 225 ? 39.703 63.869 81.545 1.00 28.65 225 TYR A C 1
ATOM 1557 O O . TYR A 1 225 ? 39.582 62.670 81.791 1.00 28.40 225 TYR A O 1
ATOM 1566 N N . GLY A 1 226 ? 40.366 64.703 82.341 1.00 29.18 226 GLY A N 1
ATOM 1567 C CA . GLY A 1 226 ? 40.984 64.206 83.558 1.00 29.70 226 GLY A CA 1
ATOM 1568 C C . GLY A 1 226 ? 39.955 63.647 84.520 1.00 32.37 226 GLY A C 1
ATOM 1569 O O . GLY A 1 226 ? 40.152 62.591 85.121 1.00 34.44 226 GLY A O 1
ATOM 1570 N N . GLU A 1 227 ? 38.838 64.347 84.656 1.00 32.48 227 GLU A N 1
ATOM 1571 C CA . GLU A 1 227 ? 37.785 63.923 85.560 1.00 33.73 227 GLU A CA 1
ATOM 1572 C C . GLU A 1 227 ? 36.911 62.808 84.986 1.00 34.90 227 GLU A C 1
ATOM 1573 O O . GLU A 1 227 ? 36.302 62.047 85.735 1.00 34.74 227 GLU A O 1
ATOM 1579 N N . LEU A 1 228 ? 36.869 62.692 83.662 1.00 35.13 228 LEU A N 1
ATOM 1580 C CA . LEU A 1 228 ? 36.044 61.673 83.019 1.00 36.40 228 LEU A CA 1
ATOM 1581 C C . LEU A 1 228 ? 36.766 60.406 82.564 1.00 37.39 228 LEU A C 1
ATOM 1582 O O . LEU A 1 228 ? 36.148 59.347 82.435 1.00 36.79 228 LEU A O 1
ATOM 1587 N N . LEU A 1 229 ? 38.067 60.512 82.324 1.00 38.12 229 LEU A N 1
ATOM 1588 C CA . LEU A 1 229 ? 38.851 59.378 81.848 1.00 40.01 229 LEU A CA 1
ATOM 1589 C C . LEU A 1 229 ? 38.778 58.094 82.679 1.00 41.42 229 LEU A C 1
ATOM 1590 O O . LEU A 1 229 ? 38.580 57.009 82.128 1.00 41.37 229 LEU A O 1
ATOM 1595 N N . PRO A 1 230 ? 38.952 58.189 84.008 1.00 43.13 230 PRO A N 1
ATOM 1596 C CA . PRO A 1 230 ? 38.891 56.978 84.838 1.00 43.77 230 PRO A CA 1
ATOM 1597 C C . PRO A 1 230 ? 37.663 56.116 84.537 1.00 43.84 230 PRO A C 1
ATOM 1598 O O . PRO A 1 230 ? 36.607 56.632 84.182 1.00 42.80 230 PRO A O 1
ATOM 1602 N N . LYS A 1 231 ? 37.804 54.802 84.670 1.00 44.19 231 LYS A N 1
ATOM 1603 C CA . LYS A 1 231 ? 36.686 53.901 84.405 1.00 45.03 231 LYS A CA 1
ATOM 1604 C C . LYS A 1 231 ? 36.142 53.331 85.710 1.00 45.19 231 LYS A C 1
ATOM 1605 O O . LYS A 1 231 ? 36.780 53.448 86.758 1.00 44.82 231 LYS A O 1
ATOM 1607 N N . ASP A 1 232 ? 34.958 52.728 85.656 1.00 45.30 232 ASP A N 1
ATOM 1608 C CA . ASP A 1 232 ? 34.381 52.136 86.857 1.00 45.73 232 ASP A CA 1
ATOM 1609 C C . ASP A 1 232 ? 35.291 50.995 87.284 1.00 46.15 232 ASP A C 1
ATOM 1610 O O . ASP A 1 232 ? 35.585 50.095 86.495 1.00 45.90 232 ASP A O 1
ATOM 1615 N N . HIS A 1 233 ? 35.732 51.031 88.536 1.00 47.05 233 HIS A N 1
ATOM 1616 C CA . HIS A 1 233 ? 36.637 50.011 89.041 1.00 48.11 233 HIS A CA 1
ATOM 1617 C C . HIS A 1 233 ? 35.941 48.769 89.583 1.00 47.70 233 HIS A C 1
ATOM 1618 O O . HIS A 1 233 ? 36.597 47.771 89.890 1.00 48.32 233 HIS A O 1
ATOM 1625 N N . GLY A 1 234 ? 34.616 48.831 89.691 1.00 46.85 234 GLY A N 1
ATOM 1626 C CA . GLY A 1 234 ? 33.851 47.697 90.179 1.00 46.07 234 GLY A CA 1
ATOM 1627 C C . GLY A 1 234 ? 33.991 47.414 91.664 1.00 46.23 234 GLY A C 1
ATOM 1628 O O . GLY A 1 234 ? 33.507 46.394 92.152 1.00 44.81 234 GLY A O 1
ATOM 1629 N N . LEU A 1 235 ? 34.648 48.316 92.385 1.00 46.97 235 LEU A N 1
ATOM 1630 C CA . LEU A 1 235 ? 34.842 48.152 93.823 1.00 48.55 235 LEU A CA 1
ATOM 1631 C C . LEU A 1 235 ? 33.737 48.863 94.606 1.00 50.61 235 LEU A C 1
ATOM 1632 O O . LEU A 1 235 ? 33.205 48.258 95.565 1.00 52.07 235 LEU A O 1
ATOM 1638 N N . ARG B 1 2 ? 26.383 46.953 93.662 1.00 39.78 2 ARG B N 1
ATOM 1639 C CA . ARG B 1 2 ? 25.774 46.351 92.440 1.00 38.72 2 ARG B CA 1
ATOM 1640 C C . ARG B 1 2 ? 25.023 47.399 91.628 1.00 37.61 2 ARG B C 1
ATOM 1641 O O . ARG B 1 2 ? 24.648 47.151 90.483 1.00 38.56 2 ARG B O 1
ATOM 1643 N N . GLY B 1 3 ? 24.800 48.566 92.224 1.00 36.94 3 GLY B N 1
ATOM 1644 C CA . GLY B 1 3 ? 24.104 49.631 91.520 1.00 35.49 3 GLY B CA 1
ATOM 1645 C C . GLY B 1 3 ? 25.023 50.244 90.479 1.00 33.63 3 GLY B C 1
ATOM 1646 O O . GLY B 1 3 ? 26.160 50.598 90.782 1.00 31.54 3 GLY B O 1
ATOM 1647 N N . LYS B 1 4 ? 24.540 50.381 89.250 1.00 32.72 4 LYS B N 1
ATOM 1648 C CA . LYS B 1 4 ? 25.375 50.941 88.196 1.00 31.59 4 LYS B CA 1
ATOM 1649 C C . LYS B 1 4 ? 24.541 51.497 87.054 1.00 29.82 4 LYS B C 1
ATOM 1650 O O . LYS B 1 4 ? 23.427 51.033 86.798 1.00 30.22 4 LYS B O 1
ATOM 1656 N N . VAL B 1 5 ? 25.093 52.491 86.368 1.00 29.11 5 VAL B N 1
ATOM 1657 C CA . VAL B 1 5 ? 24.407 53.116 85.244 1.00 27.48 5 VAL B CA 1
ATOM 1658 C C . VAL B 1 5 ? 25.166 52.911 83.935 1.00 26.34 5 VAL B C 1
ATOM 1659 O O . VAL B 1 5 ? 26.387 53.038 83.883 1.00 26.85 5 VAL B O 1
ATOM 1663 N N . TYR B 1 6 ? 24.432 52.573 82.883 1.00 26.03 6 TYR B N 1
ATOM 1664 C CA . TYR B 1 6 ? 25.031 52.404 81.566 1.00 24.14 6 TYR B CA 1
ATOM 1665 C C . TYR B 1 6 ? 24.465 53.481 80.654 1.00 23.25 6 TYR B C 1
ATOM 1666 O O . TYR B 1 6 ? 23.249 53.614 80.535 1.00 23.72 6 TYR B O 1
ATOM 1675 N N . LEU B 1 7 ? 25.343 54.272 80.050 1.00 22.02 7 LEU B N 1
ATOM 1676 C CA . LEU B 1 7 ? 24.913 55.289 79.091 1.00 23.15 7 LEU B CA 1
ATOM 1677 C C . LEU B 1 7 ? 25.040 54.519 77.774 1.00 21.18 7 LEU B C 1
ATOM 1678 O O . LEU B 1 7 ? 26.145 54.328 77.267 1.00 21.06 7 LEU B O 1
ATOM 1683 N N . VAL B 1 8 ? 23.911 54.064 77.242 1.00 22.04 8 VAL B N 1
ATOM 1684 C CA . VAL B 1 8 ? 23.913 53.240 76.032 1.00 21.12 8 VAL B CA 1
ATOM 1685 C C . VAL B 1 8 ? 23.397 53.870 74.739 1.00 20.77 8 VAL B C 1
ATOM 1686 O O . VAL B 1 8 ? 22.351 54.508 74.720 1.00 20.55 8 VAL B O 1
ATOM 1690 N N . GLY B 1 9 ? 24.143 53.665 73.656 1.00 20.41 9 GLY B N 1
ATOM 1691 C CA . GLY B 1 9 ? 23.734 54.176 72.362 1.00 19.58 9 GLY B CA 1
ATOM 1692 C C . GLY B 1 9 ? 22.889 53.114 71.688 1.00 19.26 9 GLY B C 1
ATOM 1693 O O . GLY B 1 9 ? 23.237 51.935 71.703 1.00 17.30 9 GLY B O 1
ATOM 1694 N N . ALA B 1 10 ? 21.769 53.526 71.103 1.00 17.90 10 ALA B N 1
ATOM 1695 C CA . ALA B 1 10 ? 20.878 52.600 70.429 1.00 19.17 10 ALA B CA 1
ATOM 1696 C C . ALA B 1 10 ? 21.181 52.510 68.936 1.00 20.00 10 ALA B C 1
ATOM 1697 O O . ALA B 1 10 ? 20.561 51.721 68.219 1.00 21.17 10 ALA B O 1
ATOM 1699 N N . GLY B 1 11 ? 22.138 53.302 68.459 1.00 17.17 11 GLY B N 1
ATOM 1700 C CA . GLY B 1 11 ? 22.409 53.280 67.031 1.00 15.82 11 GLY B CA 1
ATOM 1701 C C . GLY B 1 11 ? 21.368 54.194 66.391 1.00 18.24 11 GLY B C 1
ATOM 1702 O O . GLY B 1 11 ? 20.425 54.620 67.061 1.00 18.52 11 GLY B O 1
ATOM 1703 N N . PHE B 1 12 ? 21.514 54.477 65.104 1.00 17.95 12 PHE B N 1
ATOM 1704 C CA . PHE B 1 12 ? 20.608 55.389 64.397 1.00 20.28 12 PHE B CA 1
ATOM 1705 C C . PHE B 1 12 ? 19.270 54.801 63.958 1.00 19.82 12 PHE B C 1
ATOM 1706 O O . PHE B 1 12 ? 18.339 55.549 63.682 1.00 23.19 12 PHE B O 1
ATOM 1714 N N . GLY B 1 13 ? 19.176 53.479 63.869 1.00 21.77 13 GLY B N 1
ATOM 1715 C CA . GLY B 1 13 ? 17.935 52.882 63.410 1.00 22.34 13 GLY B CA 1
ATOM 1716 C C . GLY B 1 13 ? 17.492 51.601 64.086 1.00 21.60 13 GLY B C 1
ATOM 1717 O O . GLY B 1 13 ? 17.322 51.558 65.300 1.00 22.83 13 GLY B O 1
ATOM 1718 N N . GLY B 1 14 ? 17.316 50.559 63.283 1.00 21.91 14 GLY B N 1
ATOM 1719 C CA . GLY B 1 14 ? 16.865 49.277 63.789 1.00 23.56 14 GLY B CA 1
ATOM 1720 C C . GLY B 1 14 ? 17.849 48.516 64.655 1.00 23.56 14 GLY B C 1
ATOM 1721 O O . GLY B 1 14 ? 19.013 48.890 64.775 1.00 22.12 14 GLY B O 1
ATOM 1722 N N . PRO B 1 15 ? 17.396 47.420 65.273 1.00 23.70 15 PRO B N 1
ATOM 1723 C CA . PRO B 1 15 ? 18.254 46.604 66.133 1.00 23.39 15 PRO B CA 1
ATOM 1724 C C . PRO B 1 15 ? 19.463 46.004 65.417 1.00 23.87 15 PRO B C 1
ATOM 1725 O O . PRO B 1 15 ? 20.461 45.667 66.058 1.00 23.77 15 PRO B O 1
ATOM 1729 N N . GLU B 1 16 ? 19.391 45.888 64.092 1.00 24.01 16 GLU B N 1
ATOM 1730 C CA . GLU B 1 16 ? 20.502 45.329 63.328 1.00 25.22 16 GLU B CA 1
ATOM 1731 C C . GLU B 1 16 ? 21.791 46.144 63.488 1.00 24.29 16 GLU B C 1
ATOM 1732 O O . GLU B 1 16 ? 22.889 45.623 63.286 1.00 25.59 16 GLU B O 1
ATOM 1738 N N . HIS B 1 17 ? 21.662 47.417 63.853 1.00 21.72 17 HIS B N 1
ATOM 1739 C CA . HIS B 1 17 ? 22.833 48.272 64.028 1.00 20.05 17 HIS B CA 1
ATOM 1740 C C . HIS B 1 17 ? 23.234 48.480 65.482 1.00 20.83 17 HIS B C 1
ATOM 1741 O O . HIS B 1 17 ? 24.128 49.274 65.783 1.00 20.18 17 HIS B O 1
ATOM 1748 N N . LEU B 1 18 ? 22.566 47.763 66.382 1.00 19.36 18 LEU B N 1
ATOM 1749 C CA . LEU B 1 18 ? 22.874 47.824 67.808 1.00 19.97 18 LEU B CA 1
ATOM 1750 C C . LEU B 1 18 ? 24.179 47.049 67.990 1.00 18.46 18 LEU B C 1
ATOM 1751 O O . LEU B 1 18 ? 24.399 46.074 67.287 1.00 17.20 18 LEU B O 1
ATOM 1756 N N . THR B 1 19 ? 25.037 47.460 68.919 1.00 18.42 19 THR B N 1
ATOM 1757 C CA . THR B 1 19 ? 26.269 46.700 69.151 1.00 19.70 19 THR B CA 1
ATOM 1758 C C . THR B 1 19 ? 25.967 45.526 70.083 1.00 20.41 19 THR B C 1
ATOM 1759 O O . THR B 1 19 ? 24.960 45.525 70.790 1.00 19.58 19 THR B O 1
ATOM 1763 N N . LEU B 1 20 ? 26.835 44.522 70.069 1.00 20.81 20 LEU B N 1
ATOM 1764 C CA . LEU B 1 20 ? 26.662 43.355 70.925 1.00 21.74 20 LEU B CA 1
ATOM 1765 C C . LEU B 1 20 ? 26.580 43.775 72.386 1.00 20.81 20 LEU B C 1
ATOM 1766 O O . LEU B 1 20 ? 25.744 43.272 73.146 1.00 19.70 20 LEU B O 1
ATOM 1771 N N . LYS B 1 21 ? 27.457 44.698 72.778 1.00 20.52 21 LYS B N 1
ATOM 1772 C CA . LYS B 1 21 ? 27.494 45.175 74.153 1.00 18.70 21 LYS B CA 1
ATOM 1773 C C . LYS B 1 21 ? 26.195 45.878 74.543 1.00 19.41 21 LYS B C 1
ATOM 1774 O O . LYS B 1 21 ? 25.720 45.730 75.669 1.00 18.18 21 LYS B O 1
ATOM 1780 N N . ALA B 1 22 ? 25.621 46.649 73.622 1.00 17.88 22 ALA B N 1
ATOM 1781 C CA . ALA B 1 22 ? 24.367 47.342 73.922 1.00 17.59 22 ALA B CA 1
ATOM 1782 C C . ALA B 1 22 ? 23.261 46.292 74.076 1.00 17.68 22 ALA B C 1
ATOM 1783 O O . ALA B 1 22 ? 22.362 46.425 74.915 1.00 18.58 22 ALA B O 1
ATOM 1785 N N . LEU B 1 23 ? 23.339 45.242 73.269 1.00 17.52 23 LEU B N 1
ATOM 1786 C CA . LEU B 1 23 ? 22.362 44.165 73.332 1.00 18.90 23 LEU B CA 1
ATOM 1787 C C . LEU B 1 23 ? 22.424 43.556 74.733 1.00 19.55 23 LEU B C 1
ATOM 1788 O O . LEU B 1 23 ? 21.394 43.334 75.368 1.00 19.63 23 LEU B O 1
ATOM 1793 N N . ARG B 1 24 ? 23.635 43.301 75.225 1.00 16.96 24 ARG B N 1
ATOM 1794 C CA . ARG B 1 24 ? 23.783 42.711 76.553 1.00 19.76 24 ARG B CA 1
ATOM 1795 C C . ARG B 1 24 ? 23.243 43.606 77.655 1.00 18.47 24 ARG B C 1
ATOM 1796 O O . ARG B 1 24 ? 22.622 43.123 78.599 1.00 18.58 24 ARG B O 1
ATOM 1804 N N . VAL B 1 25 ? 23.489 44.909 77.550 1.00 18.74 25 VAL B N 1
ATOM 1805 C CA . VAL B 1 25 ? 23.000 45.838 78.561 1.00 19.47 25 VAL B CA 1
ATOM 1806 C C . VAL B 1 25 ? 21.473 45.846 78.556 1.00 21.59 25 VAL B C 1
ATOM 1807 O O . VAL B 1 25 ? 20.840 45.903 79.612 1.00 23.01 25 VAL B O 1
ATOM 1811 N N . LEU B 1 26 ? 20.874 45.771 77.373 1.00 23.13 26 LEU B N 1
ATOM 1812 C CA . LEU B 1 26 ? 19.417 45.770 77.292 1.00 24.05 26 LEU B CA 1
ATOM 1813 C C . LEU B 1 26 ? 18.828 44.494 77.875 1.00 26.71 26 LEU B C 1
ATOM 1814 O O . LEU B 1 26 ? 17.691 44.487 78.350 1.00 25.82 26 LEU B O 1
ATOM 1819 N N . GLU B 1 27 ? 19.595 43.409 77.850 1.00 26.21 27 GLU B N 1
ATOM 1820 C CA . GLU B 1 27 ? 19.088 42.160 78.398 1.00 29.48 27 GLU B CA 1
ATOM 1821 C C . GLU B 1 27 ? 19.304 42.069 79.911 1.00 30.39 27 GLU B C 1
ATOM 1822 O O . GLU B 1 27 ? 18.589 41.341 80.598 1.00 31.31 27 GLU B O 1
ATOM 1828 N N . VAL B 1 28 ? 20.266 42.830 80.427 1.00 29.80 28 VAL B N 1
ATOM 1829 C CA . VAL B 1 28 ? 20.589 42.811 81.851 1.00 31.34 28 VAL B CA 1
ATOM 1830 C C . VAL B 1 28 ? 20.008 43.961 82.687 1.00 32.32 28 VAL B C 1
ATOM 1831 O O . VAL B 1 28 ? 19.679 43.766 83.856 1.00 33.37 28 VAL B O 1
ATOM 1835 N N . ALA B 1 29 ? 19.889 45.152 82.103 1.00 30.31 29 ALA B N 1
ATOM 1836 C CA . ALA B 1 29 ? 19.360 46.313 82.825 1.00 31.66 29 ALA B CA 1
ATOM 1837 C C . ALA B 1 29 ? 17.974 46.071 83.420 1.00 32.35 29 ALA B C 1
ATOM 1838 O O . ALA B 1 29 ? 17.117 45.455 82.788 1.00 32.99 29 ALA B O 1
ATOM 1840 N N . GLU B 1 30 ? 17.764 46.567 84.639 1.00 35.17 30 GLU B N 1
ATOM 1841 C CA . GLU B 1 30 ? 16.485 46.420 85.335 1.00 35.34 30 GLU B CA 1
ATOM 1842 C C . GLU B 1 30 ? 15.526 47.529 84.929 1.00 35.19 30 GLU B C 1
ATOM 1843 O O . GLU B 1 30 ? 14.314 47.325 84.842 1.00 34.87 30 GLU B O 1
ATOM 1849 N N . VAL B 1 31 ? 16.079 48.712 84.702 1.00 34.77 31 VAL B N 1
ATOM 1850 C CA . VAL B 1 31 ? 15.288 49.867 84.305 1.00 34.37 31 VAL B CA 1
ATOM 1851 C C . VAL B 1 31 ? 15.982 50.547 83.141 1.00 33.49 31 VAL B C 1
ATOM 1852 O O . VAL B 1 31 ? 17.205 50.660 83.124 1.00 33.76 31 VAL B O 1
ATOM 1856 N N . VAL B 1 32 ? 15.200 51.007 82.174 1.00 34.26 32 VAL B N 1
ATOM 1857 C CA . VAL B 1 32 ? 15.759 51.677 81.009 1.00 33.68 32 VAL B CA 1
ATOM 1858 C C . VAL B 1 32 ? 15.112 53.030 80.737 1.00 32.98 32 VAL B C 1
ATOM 1859 O O . VAL B 1 32 ? 13.974 53.092 80.278 1.00 34.20 32 VAL B O 1
ATOM 1863 N N . LEU B 1 33 ? 15.836 54.109 81.026 1.00 33.99 33 LEU B N 1
ATOM 1864 C CA . LEU B 1 33 ? 15.336 55.455 80.755 1.00 36.12 33 LEU B CA 1
ATOM 1865 C C . LEU B 1 33 ? 15.735 55.759 79.315 1.00 36.94 33 LEU B C 1
ATOM 1866 O O . LEU B 1 33 ? 16.880 56.126 79.040 1.00 36.18 33 LEU B O 1
ATOM 1871 N N . HIS B 1 34 ? 14.784 55.612 78.401 1.00 37.80 34 HIS B N 1
ATOM 1872 C CA . HIS B 1 34 ? 15.050 55.816 76.985 1.00 39.31 34 HIS B CA 1
ATOM 1873 C C . HIS B 1 34 ? 14.364 57.013 76.337 1.00 41.27 34 HIS B C 1
ATOM 1874 O O . HIS B 1 34 ? 13.219 57.339 76.658 1.00 40.15 34 HIS B O 1
ATOM 1881 N N . ASP B 1 35 ? 15.075 57.659 75.415 1.00 43.13 35 ASP B N 1
ATOM 1882 C CA . ASP B 1 35 ? 14.520 58.789 74.680 1.00 45.25 35 ASP B CA 1
ATOM 1883 C C . ASP B 1 35 ? 13.228 58.246 74.078 1.00 46.64 35 ASP B C 1
ATOM 1884 O O . ASP B 1 35 ? 13.237 57.203 73.420 1.00 46.87 35 ASP B O 1
ATOM 1889 N N . ARG B 1 36 ? 12.121 58.942 74.309 1.00 47.98 36 ARG B N 1
ATOM 1890 C CA . ARG B 1 36 ? 10.823 58.490 73.817 1.00 49.54 36 ARG B CA 1
ATOM 1891 C C . ARG B 1 36 ? 10.774 58.015 72.365 1.00 48.84 36 ARG B C 1
ATOM 1892 O O . ARG B 1 36 ? 9.875 57.261 71.997 1.00 49.54 36 ARG B O 1
ATOM 1900 N N . LEU B 1 37 ? 11.740 58.424 71.547 1.00 47.81 37 LEU B N 1
ATOM 1901 C CA . LEU B 1 37 ? 11.737 58.034 70.138 1.00 47.11 37 LEU B CA 1
ATOM 1902 C C . LEU B 1 37 ? 12.731 56.962 69.677 1.00 45.77 37 LEU B C 1
ATOM 1903 O O . LEU B 1 37 ? 13.035 56.877 68.488 1.00 47.08 37 LEU B O 1
ATOM 1908 N N . VAL B 1 38 ? 13.235 56.141 70.593 1.00 42.87 38 VAL B N 1
ATOM 1909 C CA . VAL B 1 38 ? 14.166 55.082 70.204 1.00 39.04 38 VAL B CA 1
ATOM 1910 C C . VAL B 1 38 ? 13.413 54.061 69.351 1.00 37.48 38 VAL B C 1
ATOM 1911 O O . VAL B 1 38 ? 12.252 53.754 69.619 1.00 36.95 38 VAL B O 1
ATOM 1915 N N . HIS B 1 39 ? 14.072 53.534 68.323 1.00 36.00 39 HIS B N 1
ATOM 1916 C CA . HIS B 1 39 ? 13.437 52.564 67.437 1.00 35.24 39 HIS B CA 1
ATOM 1917 C C . HIS B 1 39 ? 12.748 51.460 68.241 1.00 35.24 39 HIS B C 1
ATOM 1918 O O . HIS B 1 39 ? 13.350 50.856 69.127 1.00 34.20 39 HIS B O 1
ATOM 1925 N N . PRO B 1 40 ? 11.461 51.200 67.956 1.00 34.94 40 PRO B N 1
ATOM 1926 C CA . PRO B 1 40 ? 10.718 50.160 68.676 1.00 34.20 40 PRO B CA 1
ATOM 1927 C C . PRO B 1 40 ? 11.378 48.783 68.630 1.00 33.30 40 PRO B C 1
ATOM 1928 O O . PRO B 1 40 ? 11.272 48.003 69.579 1.00 32.23 40 PRO B O 1
ATOM 1932 N N . GLY B 1 41 ? 12.060 48.488 67.528 1.00 31.57 41 GLY B N 1
ATOM 1933 C CA . GLY B 1 41 ? 12.727 47.203 67.407 1.00 30.56 41 GLY B CA 1
ATOM 1934 C C . GLY B 1 41 ? 13.815 47.063 68.455 1.00 30.68 41 GLY B C 1
ATOM 1935 O O . GLY B 1 41 ? 14.127 45.956 68.906 1.00 31.65 41 GLY B O 1
ATOM 1936 N N . VAL B 1 42 ? 14.405 48.192 68.837 1.00 29.32 42 VAL B N 1
ATOM 1937 C CA . VAL B 1 42 ? 15.455 48.195 69.846 1.00 28.80 42 VAL B CA 1
ATOM 1938 C C . VAL B 1 42 ? 14.848 48.114 71.240 1.00 29.44 42 VAL B C 1
ATOM 1939 O O . VAL B 1 42 ? 15.323 47.357 72.083 1.00 28.55 42 VAL B O 1
ATOM 1943 N N . LEU B 1 43 ? 13.802 48.895 71.485 1.00 29.42 43 LEU B N 1
ATOM 1944 C CA . LEU B 1 43 ? 13.147 48.875 72.791 1.00 32.42 43 LEU B CA 1
ATOM 1945 C C . LEU B 1 43 ? 12.617 47.470 73.093 1.00 31.69 43 LEU B C 1
ATOM 1946 O O . LEU B 1 43 ? 12.601 47.035 74.241 1.00 32.41 43 LEU B O 1
ATOM 1951 N N . ALA B 1 44 ? 12.198 46.764 72.049 1.00 33.60 44 ALA B N 1
ATOM 1952 C CA . ALA B 1 44 ? 11.657 45.417 72.188 1.00 33.88 44 ALA B CA 1
ATOM 1953 C C . ALA B 1 44 ? 12.663 44.450 72.799 1.00 35.52 44 ALA B C 1
ATOM 1954 O O . ALA B 1 44 ? 12.282 43.431 73.380 1.00 35.05 44 ALA B O 1
ATOM 1956 N N . LEU B 1 45 ? 13.948 44.768 72.666 1.00 35.63 45 LEU B N 1
ATOM 1957 C CA . LEU B 1 45 ? 15.002 43.915 73.201 1.00 36.01 45 LEU B CA 1
ATOM 1958 C C . LEU B 1 45 ? 15.268 44.154 74.687 1.00 36.67 45 LEU B C 1
ATOM 1959 O O . LEU B 1 45 ? 15.974 43.376 75.334 1.00 36.17 45 LEU B O 1
ATOM 1964 N N . ALA B 1 46 ? 14.713 45.232 75.228 1.00 37.24 46 ALA B N 1
ATOM 1965 C CA . ALA B 1 46 ? 14.901 45.533 76.640 1.00 39.20 46 ALA B CA 1
ATOM 1966 C C . ALA B 1 46 ? 14.084 44.529 77.447 1.00 41.15 46 ALA B C 1
ATOM 1967 O O . ALA B 1 46 ? 12.896 44.336 77.186 1.00 41.18 46 ALA B O 1
ATOM 1969 N N . LYS B 1 47 ? 14.724 43.879 78.413 1.00 41.71 47 LYS B N 1
ATOM 1970 C CA . LYS B 1 47 ? 14.033 42.894 79.236 1.00 43.80 47 LYS B CA 1
ATOM 1971 C C . LYS B 1 47 ? 13.537 43.505 80.542 1.00 43.84 47 LYS B C 1
ATOM 1972 O O . LYS B 1 47 ? 12.638 42.963 81.183 1.00 44.70 47 LYS B O 1
ATOM 1978 N N . GLY B 1 48 ? 14.122 44.635 80.924 1.00 44.45 48 GLY B N 1
ATOM 1979 C CA . GLY B 1 48 ? 13.713 45.314 82.141 1.00 46.08 48 GLY B CA 1
ATOM 1980 C C . GLY B 1 48 ? 12.501 46.183 81.859 1.00 47.16 48 GLY B C 1
ATOM 1981 O O . GLY B 1 48 ? 11.837 46.000 80.838 1.00 47.21 48 GLY B O 1
ATOM 1982 N N . GLU B 1 49 ? 12.204 47.131 82.743 1.00 48.70 49 GLU B N 1
ATOM 1983 C CA . GLU B 1 49 ? 11.048 47.997 82.535 1.00 50.18 49 GLU B CA 1
ATOM 1984 C C . GLU B 1 49 ? 11.410 49.264 81.761 1.00 50.15 49 GLU B C 1
ATOM 1985 O O . GLU B 1 49 ? 12.280 50.037 82.167 1.00 50.02 49 GLU B O 1
ATOM 1991 N N . LEU B 1 50 ? 10.736 49.459 80.633 1.00 50.87 50 LEU B N 1
ATOM 1992 C CA . LEU B 1 50 ? 10.963 50.620 79.782 1.00 51.34 50 LEU B CA 1
ATOM 1993 C C . LEU B 1 50 ? 10.329 51.870 80.377 1.00 52.41 50 LEU B C 1
ATOM 1994 O O . LEU B 1 50 ? 9.117 51.925 80.589 1.00 53.52 50 LEU B O 1
ATOM 1999 N N . VAL B 1 51 ? 11.158 52.871 80.649 1.00 53.13 51 VAL B N 1
ATOM 2000 C CA . VAL B 1 51 ? 10.679 54.124 81.214 1.00 53.54 51 VAL B CA 1
ATOM 2001 C C . VAL B 1 51 ? 10.913 55.250 80.217 1.00 54.23 51 VAL B C 1
ATOM 2002 O O . VAL B 1 51 ? 11.977 55.868 80.201 1.00 54.82 51 VAL B O 1
ATOM 2006 N N . PRO B 1 52 ? 9.916 55.530 79.366 1.00 54.65 52 PRO B N 1
ATOM 2007 C CA . PRO B 1 52 ? 10.045 56.595 78.369 1.00 54.79 52 PRO B CA 1
ATOM 2008 C C . PRO B 1 52 ? 10.395 57.932 79.007 1.00 54.52 52 PRO B C 1
ATOM 2009 O O . PRO B 1 52 ? 9.834 58.306 80.035 1.00 54.87 52 PRO B O 1
ATOM 2013 N N . VAL B 1 53 ? 11.331 58.643 78.390 1.00 54.35 53 VAL B N 1
ATOM 2014 C CA . VAL B 1 53 ? 11.772 59.936 78.891 1.00 54.16 53 VAL B CA 1
ATOM 2015 C C . VAL B 1 53 ? 12.017 60.910 77.745 1.00 54.39 53 VAL B C 1
ATOM 2016 O O . VAL B 1 53 ? 11.764 62.108 77.874 1.00 54.62 53 VAL B O 1
ATOM 2020 N N . GLN B 1 64 ? 16.380 67.376 81.428 1.00 62.50 64 GLN B N 1
ATOM 2021 C CA . GLN B 1 64 ? 17.634 66.663 81.644 1.00 62.81 64 GLN B CA 1
ATOM 2022 C C . GLN B 1 64 ? 17.938 66.518 83.131 1.00 62.67 64 GLN B C 1
ATOM 2023 O O . GLN B 1 64 ? 18.277 65.432 83.606 1.00 62.80 64 GLN B O 1
ATOM 2029 N N . GLU B 1 65 ? 17.815 67.624 83.857 1.00 62.08 65 GLU B N 1
ATOM 2030 C CA . GLU B 1 65 ? 18.083 67.648 85.288 1.00 61.07 65 GLU B CA 1
ATOM 2031 C C . GLU B 1 65 ? 17.403 66.480 86.001 1.00 59.09 65 GLU B C 1
ATOM 2032 O O . GLU B 1 65 ? 18.034 65.760 86.777 1.00 58.83 65 GLU B O 1
ATOM 2038 N N . ALA B 1 66 ? 16.116 66.294 85.730 1.00 56.78 66 ALA B N 1
ATOM 2039 C CA . ALA B 1 66 ? 15.348 65.215 86.345 1.00 54.99 66 ALA B CA 1
ATOM 2040 C C . ALA B 1 66 ? 15.889 63.845 85.938 1.00 53.60 66 ALA B C 1
ATOM 2041 O O . ALA B 1 66 ? 16.097 62.972 86.784 1.00 53.26 66 ALA B O 1
ATOM 2043 N N . ILE B 1 67 ? 16.108 63.664 84.640 1.00 51.95 67 ILE B N 1
ATOM 2044 C CA . ILE B 1 67 ? 16.626 62.407 84.113 1.00 50.06 67 ILE B CA 1
ATOM 2045 C C . ILE B 1 67 ? 17.828 61.940 84.927 1.00 48.57 67 ILE B C 1
ATOM 2046 O O . ILE B 1 67 ? 17.849 60.817 85.430 1.00 47.91 67 ILE B O 1
ATOM 2051 N N . THR B 1 68 ? 18.820 62.814 85.060 1.00 46.95 68 THR B N 1
ATOM 2052 C CA . THR B 1 68 ? 20.027 62.502 85.812 1.00 45.89 68 THR B CA 1
ATOM 2053 C C . THR B 1 68 ? 19.695 62.072 87.237 1.00 45.33 68 THR B C 1
ATOM 2054 O O . THR B 1 68 ? 20.089 60.992 87.684 1.00 43.98 68 THR B O 1
ATOM 2058 N N . ALA B 1 69 ? 18.968 62.926 87.948 1.00 44.86 69 ALA B N 1
ATOM 2059 C CA . ALA B 1 69 ? 18.588 62.640 89.323 1.00 44.11 69 ALA B CA 1
ATOM 2060 C C . ALA B 1 69 ? 17.986 61.247 89.439 1.00 43.93 69 ALA B C 1
ATOM 2061 O O . ALA B 1 69 ? 18.240 60.533 90.409 1.00 44.27 69 ALA B O 1
ATOM 2063 N N . ARG B 1 70 ? 17.194 60.852 88.449 1.00 43.94 70 ARG B N 1
ATOM 2064 C CA . ARG B 1 70 ? 16.577 59.536 88.488 1.00 44.35 70 ARG B CA 1
ATOM 2065 C C . ARG B 1 70 ? 17.614 58.435 88.268 1.00 43.97 70 ARG B C 1
ATOM 2066 O O . ARG B 1 70 ? 17.538 57.382 88.899 1.00 44.65 70 ARG B O 1
ATOM 2074 N N . LEU B 1 71 ? 18.581 58.666 87.381 1.00 43.33 71 LEU B N 1
ATOM 2075 C CA . LEU B 1 71 ? 19.617 57.663 87.149 1.00 42.28 71 LEU B CA 1
ATOM 2076 C C . LEU B 1 71 ? 20.321 57.391 88.471 1.00 42.83 71 LEU B C 1
ATOM 2077 O O . LEU B 1 71 ? 20.419 56.247 88.919 1.00 42.79 71 LEU B O 1
ATOM 2082 N N . ILE B 1 72 ? 20.812 58.460 89.087 1.00 43.01 72 ILE B N 1
ATOM 2083 C CA . ILE B 1 72 ? 21.515 58.366 90.359 1.00 43.23 72 ILE B CA 1
ATOM 2084 C C . ILE B 1 72 ? 20.619 57.716 91.407 1.00 43.22 72 ILE B C 1
ATOM 2085 O O . ILE B 1 72 ? 21.036 56.796 92.111 1.00 42.97 72 ILE B O 1
ATOM 2090 N N . ALA B 1 73 ? 19.383 58.194 91.496 1.00 43.23 73 ALA B N 1
ATOM 2091 C CA . ALA B 1 73 ? 18.425 57.660 92.454 1.00 43.34 73 ALA B CA 1
ATOM 2092 C C . ALA B 1 73 ? 18.314 56.146 92.317 1.00 43.45 73 ALA B C 1
ATOM 2093 O O . ALA B 1 73 ? 18.439 55.414 93.298 1.00 44.55 73 ALA B O 1
ATOM 2095 N N . LEU B 1 74 ? 18.082 55.682 91.095 1.00 42.51 74 LEU B N 1
ATOM 2096 C CA . LEU B 1 74 ? 17.949 54.257 90.831 1.00 42.21 74 LEU B CA 1
ATOM 2097 C C . LEU B 1 74 ? 19.208 53.483 91.205 1.00 41.48 74 LEU B C 1
ATOM 2098 O O . LEU B 1 74 ? 19.131 52.433 91.839 1.00 42.40 74 LEU B O 1
ATOM 2103 N N . ALA B 1 75 ? 20.366 54.002 90.816 1.00 41.35 75 ALA B N 1
ATOM 2104 C CA . ALA B 1 75 ? 21.630 53.341 91.120 1.00 41.47 75 ALA B CA 1
ATOM 2105 C C . ALA B 1 75 ? 21.791 53.152 92.625 1.00 41.84 75 ALA B C 1
ATOM 2106 O O . ALA B 1 75 ? 22.134 52.068 93.091 1.00 41.31 75 ALA B O 1
ATOM 2108 N N . ARG B 1 76 ? 21.538 54.215 93.380 1.00 41.51 76 ARG B N 1
ATOM 2109 C CA . ARG B 1 76 ? 21.666 54.169 94.831 1.00 42.09 76 ARG B CA 1
ATOM 2110 C C . ARG B 1 76 ? 20.741 53.147 95.482 1.00 42.57 76 ARG B C 1
ATOM 2111 O O . ARG B 1 76 ? 20.981 52.719 96.609 1.00 43.81 76 ARG B O 1
ATOM 2119 N N . GLU B 1 77 ? 19.688 52.753 94.772 1.00 43.36 77 GLU B N 1
ATOM 2120 C CA . GLU B 1 77 ? 18.767 51.748 95.290 1.00 43.09 77 GLU B CA 1
ATOM 2121 C C . GLU B 1 77 ? 19.368 50.375 95.010 1.00 42.57 77 GLU B C 1
ATOM 2122 O O . GLU B 1 77 ? 18.754 49.343 95.291 1.00 41.51 77 GLU B O 1
ATOM 2128 N N . GLY B 1 78 ? 20.574 50.378 94.445 1.00 41.45 78 GLY B N 1
ATOM 2129 C CA . GLY B 1 78 ? 21.254 49.136 94.125 1.00 40.81 78 GLY B CA 1
ATOM 2130 C C . GLY B 1 78 ? 20.784 48.504 92.828 1.00 40.59 78 GLY B C 1
ATOM 2131 O O . GLY B 1 78 ? 20.965 47.306 92.614 1.00 41.50 78 GLY B O 1
ATOM 2132 N N . ARG B 1 79 ? 20.188 49.305 91.952 1.00 38.85 79 ARG B N 1
ATOM 2133 C CA . ARG B 1 79 ? 19.692 48.794 90.679 1.00 38.05 79 ARG B CA 1
ATOM 2134 C C . ARG B 1 79 ? 20.621 49.074 89.500 1.00 35.40 79 ARG B C 1
ATOM 2135 O O . ARG B 1 79 ? 21.365 50.053 89.498 1.00 34.07 79 ARG B O 1
ATOM 2143 N N . VAL B 1 80 ? 20.574 48.193 88.505 1.00 34.11 80 VAL B N 1
ATOM 2144 C CA . VAL B 1 80 ? 21.367 48.358 87.293 1.00 33.31 80 VAL B CA 1
ATOM 2145 C C . VAL B 1 80 ? 20.427 49.022 86.296 1.00 32.06 80 VAL B C 1
ATOM 2146 O O . VAL B 1 80 ? 19.433 48.430 85.872 1.00 31.54 80 VAL B O 1
ATOM 2150 N N . VAL B 1 81 ? 20.745 50.257 85.929 1.00 31.52 81 VAL B N 1
ATOM 2151 C CA . VAL B 1 81 ? 19.903 51.017 85.018 1.00 31.27 81 VAL B CA 1
ATOM 2152 C C . VAL B 1 81 ? 20.630 51.400 83.741 1.00 29.47 81 VAL B C 1
ATOM 2153 O O . VAL B 1 81 ? 21.855 51.516 83.719 1.00 27.32 81 VAL B O 1
ATOM 2157 N N . ALA B 1 82 ? 19.860 51.605 82.679 1.00 28.63 82 ALA B N 1
ATOM 2158 C CA . ALA B 1 82 ? 20.428 52.000 81.401 1.00 28.01 82 ALA B CA 1
ATOM 2159 C C . ALA B 1 82 ? 19.736 53.243 80.859 1.00 27.62 82 ALA B C 1
ATOM 2160 O O . ALA B 1 82 ? 18.511 53.337 80.854 1.00 30.46 82 ALA B O 1
ATOM 2162 N N . ARG B 1 83 ? 20.540 54.204 80.429 1.00 27.55 83 ARG B N 1
ATOM 2163 C CA . ARG B 1 83 ? 20.039 55.432 79.831 1.00 26.24 83 ARG B CA 1
ATOM 2164 C C . ARG B 1 83 ? 20.205 55.129 78.344 1.00 26.33 83 ARG B C 1
ATOM 2165 O O . ARG B 1 83 ? 21.329 55.108 77.839 1.00 25.45 83 ARG B O 1
ATOM 2173 N N . LEU B 1 84 ? 19.099 54.852 77.657 1.00 26.24 84 LEU B N 1
ATOM 2174 C CA . LEU B 1 84 ? 19.153 54.517 76.235 1.00 26.69 84 LEU B CA 1
ATOM 2175 C C . LEU B 1 84 ? 18.876 55.717 75.332 1.00 28.56 84 LEU B C 1
ATOM 2176 O O . LEU B 1 84 ? 17.797 56.304 75.386 1.00 28.44 84 LEU B O 1
ATOM 2181 N N . LYS B 1 85 ? 19.859 56.064 74.501 1.00 29.11 85 LYS B N 1
ATOM 2182 C CA . LYS B 1 85 ? 19.753 57.202 73.582 1.00 30.82 85 LYS B CA 1
ATOM 2183 C C . LYS B 1 85 ? 19.964 56.771 72.140 1.00 29.81 85 LYS B C 1
ATOM 2184 O O . LYS B 1 85 ? 20.718 55.837 71.866 1.00 28.36 85 LYS B O 1
ATOM 2190 N N . GLY B 1 86 ? 19.323 57.478 71.214 1.00 29.11 86 GLY B N 1
ATOM 2191 C CA . GLY B 1 86 ? 19.507 57.161 69.814 1.00 26.20 86 GLY B CA 1
ATOM 2192 C C . GLY B 1 86 ? 20.938 57.500 69.428 1.00 25.35 86 GLY B C 1
ATOM 2193 O O . GLY B 1 86 ? 21.547 58.404 70.007 1.00 24.27 86 GLY B O 1
ATOM 2194 N N . GLY B 1 87 ? 21.481 56.766 68.462 1.00 25.23 87 GLY B N 1
ATOM 2195 C CA . GLY B 1 87 ? 22.839 57.012 68.008 1.00 24.18 87 GLY B CA 1
ATOM 2196 C C . GLY B 1 87 ? 23.879 56.639 69.047 1.00 23.94 87 GLY B C 1
ATOM 2197 O O . GLY B 1 87 ? 23.836 55.545 69.612 1.00 22.05 87 GLY B O 1
ATOM 2198 N N . ASP B 1 88 ? 24.828 57.540 69.277 1.00 21.52 88 ASP B N 1
ATOM 2199 C CA . ASP B 1 88 ? 25.875 57.323 70.270 1.00 23.57 88 ASP B CA 1
ATOM 2200 C C . ASP B 1 88 ? 25.570 58.192 71.494 1.00 24.13 88 ASP B C 1
ATOM 2201 O O . ASP B 1 88 ? 25.188 59.355 71.354 1.00 23.43 88 ASP B O 1
ATOM 2206 N N . PRO B 1 89 ? 25.747 57.636 72.709 1.00 25.30 89 PRO B N 1
ATOM 2207 C CA . PRO B 1 89 ? 25.506 58.284 74.007 1.00 26.27 89 PRO B CA 1
ATOM 2208 C C . PRO B 1 89 ? 26.247 59.586 74.280 1.00 26.47 89 PRO B C 1
ATOM 2209 O O . PRO B 1 89 ? 25.761 60.428 75.033 1.00 27.60 89 PRO B O 1
ATOM 2213 N N . MET B 1 90 ? 27.424 59.748 73.687 1.00 26.57 90 MET B N 1
ATOM 2214 C CA . MET B 1 90 ? 28.230 60.940 73.921 1.00 26.30 90 MET B CA 1
ATOM 2215 C C . MET B 1 90 ? 28.231 61.947 72.787 1.00 26.23 90 MET B C 1
ATOM 2216 O O . MET B 1 90 ? 28.852 62.998 72.899 1.00 25.34 90 MET B O 1
ATOM 2221 N N . VAL B 1 91 ? 27.546 61.636 71.695 1.00 26.95 91 VAL B N 1
ATOM 2222 C CA . VAL B 1 91 ? 27.528 62.545 70.562 1.00 28.33 91 VAL B CA 1
ATOM 2223 C C . VAL B 1 91 ? 26.308 63.456 70.519 1.00 29.24 91 VAL B C 1
ATOM 2224 O O . VAL B 1 91 ? 25.175 62.996 70.407 1.00 28.30 91 VAL B O 1
ATOM 2228 N N . PHE B 1 92 ? 26.570 64.755 70.624 1.00 30.83 92 PHE B N 1
ATOM 2229 C CA . PHE B 1 92 ? 25.548 65.797 70.566 1.00 35.35 92 PHE B CA 1
ATOM 2230 C C . PHE B 1 92 ? 24.302 65.641 71.410 1.00 38.02 92 PHE B C 1
ATOM 2231 O O . PHE B 1 92 ? 23.178 65.789 70.927 1.00 40.51 92 PHE B O 1
ATOM 2239 N N . GLY B 1 93 ? 24.504 65.349 72.680 1.00 38.62 93 GLY B N 1
ATOM 2240 C CA . GLY B 1 93 ? 23.381 65.238 73.578 1.00 39.23 93 GLY B CA 1
ATOM 2241 C C . GLY B 1 93 ? 23.872 65.959 74.806 1.00 39.01 93 GLY B C 1
ATOM 2242 O O . GLY B 1 93 ? 24.389 67.075 74.733 1.00 41.19 93 GLY B O 1
ATOM 2243 N N . ARG B 1 94 ? 23.716 65.311 75.942 1.00 38.34 94 ARG B N 1
ATOM 2244 C CA . ARG B 1 94 ? 24.185 65.864 77.189 1.00 37.02 94 ARG B CA 1
ATOM 2245 C C . ARG B 1 94 ? 24.931 64.717 77.846 1.00 33.75 94 ARG B C 1
ATOM 2246 O O . ARG B 1 94 ? 25.058 64.656 79.061 1.00 32.16 94 ARG B O 1
ATOM 2254 N N . GLY B 1 95 ? 25.426 63.808 77.005 1.00 31.69 95 GLY B N 1
ATOM 2255 C CA . GLY B 1 95 ? 26.161 62.654 77.493 1.00 30.03 95 GLY B CA 1
ATOM 2256 C C . GLY B 1 95 ? 27.301 63.082 78.390 1.00 29.04 95 GLY B C 1
ATOM 2257 O O . GLY B 1 95 ? 27.558 62.469 79.426 1.00 29.73 95 GLY B O 1
ATOM 2258 N N . GLY B 1 96 ? 27.991 64.142 77.986 1.00 28.75 96 GLY B N 1
ATOM 2259 C CA . GLY B 1 96 ? 29.090 64.641 78.784 1.00 29.27 96 GLY B CA 1
ATOM 2260 C C . GLY B 1 96 ? 28.568 65.140 80.117 1.00 30.02 96 GLY B C 1
ATOM 2261 O O . GLY B 1 96 ? 29.185 64.920 81.158 1.00 28.25 96 GLY B O 1
ATOM 2262 N N . GLU B 1 97 ? 27.420 65.812 80.092 1.00 30.78 97 GLU B N 1
ATOM 2263 C CA . GLU B 1 97 ? 26.843 66.330 81.326 1.00 30.58 97 GLU B CA 1
ATOM 2264 C C . GLU B 1 97 ? 26.437 65.167 82.222 1.00 29.70 97 GLU B C 1
ATOM 2265 O O . GLU B 1 97 ? 26.686 65.184 83.424 1.00 30.53 97 GLU B O 1
ATOM 2271 N N . GLU B 1 98 ? 25.826 64.147 81.632 1.00 28.43 98 GLU B N 1
ATOM 2272 C CA . GLU B 1 98 ? 25.395 62.995 82.412 1.00 28.16 98 GLU B CA 1
ATOM 2273 C C . GLU B 1 98 ? 26.574 62.265 83.043 1.00 27.89 98 GLU B C 1
ATOM 2274 O O . GLU B 1 98 ? 26.525 61.891 84.216 1.00 28.46 98 GLU B O 1
ATOM 2280 N N . ALA B 1 99 ? 27.641 62.078 82.274 1.00 28.48 99 ALA B N 1
ATOM 2281 C CA . ALA B 1 99 ? 28.817 61.390 82.785 1.00 29.07 99 ALA B CA 1
ATOM 2282 C C . ALA B 1 99 ? 29.419 62.193 83.934 1.00 29.89 99 ALA B C 1
ATOM 2283 O O . ALA B 1 99 ? 29.704 61.644 84.998 1.00 30.25 99 ALA B O 1
ATOM 2285 N N . LEU B 1 100 ? 29.614 63.493 83.722 1.00 30.76 100 LEU B N 1
ATOM 2286 C CA . LEU B 1 100 ? 30.163 64.351 84.771 1.00 30.85 100 LEU B CA 1
ATOM 2287 C C . LEU B 1 100 ? 29.330 64.243 86.049 1.00 31.38 100 LEU B C 1
ATOM 2288 O O . LEU B 1 100 ? 29.873 64.118 87.144 1.00 30.20 100 LEU B O 1
ATOM 2293 N N . ALA B 1 101 ? 28.009 64.291 85.902 1.00 31.44 101 ALA B N 1
ATOM 2294 C CA . ALA B 1 101 ? 27.111 64.197 87.046 1.00 33.25 101 ALA B CA 1
ATOM 2295 C C . ALA B 1 101 ? 27.284 62.866 87.772 1.00 35.50 101 ALA B C 1
ATOM 2296 O O . ALA B 1 101 ? 27.428 62.830 88.998 1.00 34.82 101 ALA B O 1
ATOM 2298 N N . LEU B 1 102 ? 27.263 61.772 87.013 1.00 34.43 102 LEU B N 1
ATOM 2299 C CA . LEU B 1 102 ? 27.418 60.443 87.596 1.00 34.79 102 LEU B CA 1
ATOM 2300 C C . LEU B 1 102 ? 28.732 60.323 88.358 1.00 35.20 102 LEU B C 1
ATOM 2301 O O . LEU B 1 102 ? 28.762 59.829 89.486 1.00 36.25 102 LEU B O 1
ATOM 2306 N N . ARG B 1 103 ? 29.814 60.784 87.742 1.00 36.42 103 ARG B N 1
ATOM 2307 C CA . ARG B 1 103 ? 31.128 60.719 88.364 1.00 36.93 103 ARG B CA 1
ATOM 2308 C C . ARG B 1 103 ? 31.209 61.576 89.621 1.00 38.22 103 ARG B C 1
ATOM 2309 O O . ARG B 1 103 ? 31.712 61.134 90.653 1.00 37.33 103 ARG B O 1
ATOM 2317 N N . ARG B 1 104 ? 30.720 62.807 89.533 1.00 39.22 104 ARG B N 1
ATOM 2318 C CA . ARG B 1 104 ? 30.754 63.707 90.677 1.00 40.49 104 ARG B CA 1
ATOM 2319 C C . ARG B 1 104 ? 29.842 63.203 91.787 1.00 41.72 104 ARG B C 1
ATOM 2320 O O . ARG B 1 104 ? 29.993 63.585 92.945 1.00 44.25 104 ARG B O 1
ATOM 2328 N N . ALA B 1 105 ? 28.899 62.336 91.432 1.00 41.66 105 ALA B N 1
ATOM 2329 C CA . ALA B 1 105 ? 27.982 61.765 92.411 1.00 41.22 105 ALA B CA 1
ATOM 2330 C C . ALA B 1 105 ? 28.534 60.422 92.881 1.00 40.83 105 ALA B C 1
ATOM 2331 O O . ALA B 1 105 ? 27.909 59.726 93.682 1.00 41.10 105 ALA B O 1
ATOM 2333 N N . GLY B 1 106 ? 29.709 60.067 92.370 1.00 40.83 106 GLY B N 1
ATOM 2334 C CA . GLY B 1 106 ? 30.344 58.813 92.739 1.00 39.10 106 GLY B CA 1
ATOM 2335 C C . GLY B 1 106 ? 29.577 57.570 92.326 1.00 38.38 106 GLY B C 1
ATOM 2336 O O . GLY B 1 106 ? 29.720 56.513 92.946 1.00 37.91 106 GLY B O 1
ATOM 2337 N N . ILE B 1 107 ? 28.759 57.682 91.283 1.00 36.33 107 ILE B N 1
ATOM 2338 C CA . ILE B 1 107 ? 27.984 56.537 90.817 1.00 34.17 107 ILE B CA 1
ATOM 2339 C C . ILE B 1 107 ? 28.771 55.746 89.773 1.00 32.69 107 ILE B C 1
ATOM 2340 O O . ILE B 1 107 ? 29.349 56.323 88.855 1.00 32.86 107 ILE B O 1
ATOM 2345 N N . PRO B 1 108 ? 28.817 54.410 89.911 1.00 31.59 108 PRO B N 1
ATOM 2346 C CA . PRO B 1 108 ? 29.551 53.592 88.938 1.00 29.80 108 PRO B CA 1
ATOM 2347 C C . PRO B 1 108 ? 28.847 53.659 87.588 1.00 27.29 108 PRO B C 1
ATOM 2348 O O . PRO B 1 108 ? 27.622 53.552 87.518 1.00 25.45 108 PRO B O 1
ATOM 2352 N N . PHE B 1 109 ? 29.601 53.841 86.512 1.00 25.32 109 PHE B N 1
ATOM 2353 C CA . PHE B 1 109 ? 28.953 53.885 85.211 1.00 24.83 109 PHE B CA 1
ATOM 2354 C C . PHE B 1 109 ? 29.874 53.491 84.077 1.00 24.63 109 PHE B C 1
ATOM 2355 O O . PHE B 1 109 ? 31.103 53.497 84.207 1.00 24.93 109 PHE B O 1
ATOM 2363 N N . GLU B 1 110 ? 29.262 53.115 82.965 1.00 23.98 110 GLU B N 1
ATOM 2364 C CA . GLU B 1 110 ? 30.012 52.723 81.790 1.00 23.71 110 GLU B CA 1
ATOM 2365 C C . GLU B 1 110 ? 29.276 53.266 80.574 1.00 22.56 110 GLU B C 1
ATOM 2366 O O . GLU B 1 110 ? 28.040 53.298 80.548 1.00 21.45 110 GLU B O 1
ATOM 2372 N N . VAL B 1 111 ? 30.040 53.719 79.586 1.00 21.50 111 VAL B N 1
ATOM 2373 C CA . VAL B 1 111 ? 29.459 54.254 78.361 1.00 21.70 111 VAL B CA 1
ATOM 2374 C C . VAL B 1 111 ? 29.603 53.219 77.256 1.00 19.67 111 VAL B C 1
ATOM 2375 O O . VAL B 1 111 ? 30.697 52.720 76.989 1.00 21.67 111 VAL B O 1
ATOM 2379 N N . VAL B 1 112 ? 28.481 52.905 76.625 1.00 17.92 112 VAL B N 1
ATOM 2380 C CA . VAL B 1 112 ? 28.417 51.914 75.563 1.00 17.25 112 VAL B CA 1
ATOM 2381 C C . VAL B 1 112 ? 28.132 52.632 74.241 1.00 17.80 112 VAL B C 1
ATOM 2382 O O . VAL B 1 112 ? 27.010 53.079 74.002 1.00 18.61 112 VAL B O 1
ATOM 2386 N N . PRO B 1 113 ? 29.153 52.755 73.375 1.00 17.60 113 PRO B N 1
ATOM 2387 C CA . PRO B 1 113 ? 29.046 53.423 72.069 1.00 18.52 113 PRO B CA 1
ATOM 2388 C C . PRO B 1 113 ? 28.008 52.811 71.127 1.00 18.39 113 PRO B C 1
ATOM 2389 O O . PRO B 1 113 ? 27.718 51.611 71.179 1.00 17.05 113 PRO B O 1
ATOM 2393 N N . GLY B 1 114 ? 27.468 53.651 70.252 1.00 17.38 114 GLY B N 1
ATOM 2394 C CA . GLY B 1 114 ? 26.496 53.197 69.279 1.00 16.07 114 GLY B CA 1
ATOM 2395 C C . GLY B 1 114 ? 26.831 53.852 67.954 1.00 17.22 114 GLY B C 1
ATOM 2396 O O . GLY B 1 114 ? 27.557 54.844 67.922 1.00 18.46 114 GLY B O 1
ATOM 2397 N N . VAL B 1 115 ? 26.326 53.293 66.866 1.00 17.03 115 VAL B N 1
ATOM 2398 C CA . VAL B 1 115 ? 26.550 53.843 65.536 1.00 17.63 115 VAL B CA 1
ATOM 2399 C C . VAL B 1 115 ? 25.785 55.167 65.426 1.00 18.42 115 VAL B C 1
ATOM 2400 O O . VAL B 1 115 ? 24.563 55.198 65.554 1.00 19.76 115 VAL B O 1
ATOM 2404 N N . THR B 1 116 ? 26.504 56.256 65.185 1.00 18.30 116 THR B N 1
ATOM 2405 C CA . THR B 1 116 ? 25.883 57.582 65.078 1.00 20.88 116 THR B CA 1
ATOM 2406 C C . THR B 1 116 ? 25.056 57.738 63.802 1.00 20.91 116 THR B C 1
ATOM 2407 O O . THR B 1 116 ? 25.213 56.978 62.856 1.00 20.93 116 THR B O 1
ATOM 2411 N N . SER B 1 117 ? 24.161 58.718 63.772 1.00 22.78 117 SER B N 1
ATOM 2412 C CA . SER B 1 117 ? 23.414 58.945 62.541 1.00 23.41 117 SER B CA 1
ATOM 2413 C C . SER B 1 117 ? 24.336 59.739 61.602 1.00 23.78 117 SER B C 1
ATOM 2414 O O . SER B 1 117 ? 24.364 59.504 60.389 1.00 24.44 117 SER B O 1
ATOM 2417 N N . ALA B 1 118 ? 25.122 60.646 62.181 1.00 21.74 118 ALA B N 1
ATOM 2418 C CA . ALA B 1 118 ? 26.036 61.501 61.416 1.00 21.84 118 ALA B CA 1
ATOM 2419 C C . ALA B 1 118 ? 26.939 60.738 60.457 1.00 21.51 118 ALA B C 1
ATOM 2420 O O . ALA B 1 118 ? 27.212 61.199 59.345 1.00 22.75 118 ALA B O 1
ATOM 2422 N N . VAL B 1 119 ? 27.422 59.582 60.898 1.00 18.13 119 VAL B N 1
ATOM 2423 C CA . VAL B 1 119 ? 28.291 58.750 60.075 1.00 17.63 119 VAL B CA 1
ATOM 2424 C C . VAL B 1 119 ? 27.578 57.460 59.691 1.00 18.54 119 VAL B C 1
ATOM 2425 O O . VAL B 1 119 ? 27.534 57.081 58.518 1.00 18.53 119 VAL B O 1
ATOM 2429 N N . GLY B 1 120 ? 27.020 56.800 60.702 1.00 20.88 120 GLY B N 1
ATOM 2430 C CA . GLY B 1 120 ? 26.331 55.537 60.506 1.00 21.92 120 GLY B CA 1
ATOM 2431 C C . GLY B 1 120 ? 25.194 55.510 59.504 1.00 22.21 120 GLY B C 1
ATOM 2432 O O . GLY B 1 120 ? 25.101 54.576 58.706 1.00 23.28 120 GLY B O 1
ATOM 2433 N N . ALA B 1 121 ? 24.323 56.515 59.538 1.00 21.81 121 ALA B N 1
ATOM 2434 C CA . ALA B 1 121 ? 23.203 56.566 58.603 1.00 21.70 121 ALA B CA 1
ATOM 2435 C C . ALA B 1 121 ? 23.711 56.676 57.161 1.00 22.98 121 ALA B C 1
ATOM 2436 O O . ALA B 1 121 ? 23.163 56.058 56.239 1.00 23.03 121 ALA B O 1
ATOM 2438 N N . LEU B 1 122 ? 24.759 57.470 56.961 1.00 19.61 122 LEU B N 1
ATOM 2439 C CA . LEU B 1 122 ? 25.333 57.615 55.633 1.00 17.81 122 LEU B CA 1
ATOM 2440 C C . LEU B 1 122 ? 25.974 56.297 55.210 1.00 16.27 122 LEU B C 1
ATOM 2441 O O . LEU B 1 122 ? 25.748 55.815 54.100 1.00 16.11 122 LEU B O 1
ATOM 2446 N N . SER B 1 123 ? 26.760 55.706 56.104 1.00 16.31 123 SER B N 1
ATOM 2447 C CA . SER B 1 123 ? 27.429 54.437 55.802 1.00 17.47 123 SER B CA 1
ATOM 2448 C C . SER B 1 123 ? 26.435 53.332 55.462 1.00 17.26 123 SER B C 1
ATOM 2449 O O . SER B 1 123 ? 26.645 52.571 54.525 1.00 17.20 123 SER B O 1
ATOM 2452 N N . ALA B 1 124 ? 25.348 53.254 56.223 1.00 18.46 124 ALA B N 1
ATOM 2453 C CA . ALA B 1 124 ? 24.330 52.230 55.986 1.00 19.71 124 ALA B CA 1
ATOM 2454 C C . ALA B 1 124 ? 23.799 52.315 54.566 1.00 19.21 124 ALA B C 1
ATOM 2455 O O . ALA B 1 124 ? 23.422 51.305 53.975 1.00 19.25 124 ALA B O 1
ATOM 2457 N N . LEU B 1 125 ? 23.776 53.523 54.017 1.00 17.89 125 LEU B N 1
ATOM 2458 C CA . LEU B 1 125 ? 23.288 53.724 52.658 1.00 16.87 125 LEU B CA 1
ATOM 2459 C C . LEU B 1 125 ? 24.393 53.555 51.625 1.00 18.76 125 LEU B C 1
ATOM 2460 O O . LEU B 1 125 ? 24.136 53.657 50.421 1.00 20.09 125 LEU B O 1
ATOM 2465 N N . GLY B 1 126 ? 25.611 53.288 52.094 1.00 16.66 126 GLY B N 1
ATOM 2466 C CA . GLY B 1 126 ? 26.740 53.131 51.185 1.00 17.71 126 GLY B CA 1
ATOM 2467 C C . GLY B 1 126 ? 27.318 54.473 50.758 1.00 18.11 126 GLY B C 1
ATOM 2468 O O . GLY B 1 126 ? 27.944 54.588 49.694 1.00 18.02 126 GLY B O 1
ATOM 2469 N N . LEU B 1 127 ? 27.130 55.486 51.600 1.00 17.16 127 LEU B N 1
ATOM 2470 C CA . LEU B 1 127 ? 27.596 56.842 51.295 1.00 15.62 127 LEU B CA 1
ATOM 2471 C C . LEU B 1 127 ? 28.747 57.261 52.200 1.00 13.90 127 LEU B C 1
ATOM 2472 O O . LEU B 1 127 ? 28.621 57.248 53.423 1.00 13.39 127 LEU B O 1
ATOM 2477 N N . PRO B 1 128 ? 29.881 57.666 51.602 1.00 14.22 128 PRO B N 1
ATOM 2478 C CA . PRO B 1 128 ? 31.064 58.084 52.362 1.00 14.22 128 PRO B CA 1
ATOM 2479 C C . PRO B 1 128 ? 31.119 59.580 52.639 1.00 13.86 128 PRO B C 1
ATOM 2480 O O . PRO B 1 128 ? 30.567 60.374 51.884 1.00 13.39 128 PRO B O 1
ATOM 2484 N N . LEU B 1 129 ? 31.810 59.950 53.714 1.00 13.57 129 LEU B N 1
ATOM 2485 C CA . LEU B 1 129 ? 32.004 61.350 54.069 1.00 14.63 129 LEU B CA 1
ATOM 2486 C C . LEU B 1 129 ? 33.403 61.741 53.580 1.00 14.41 129 LEU B C 1
ATOM 2487 O O . LEU B 1 129 ? 33.748 62.913 53.512 1.00 16.49 129 LEU B O 1
ATOM 2492 N N . THR B 1 130 ? 34.202 60.736 53.242 1.00 14.02 130 THR B N 1
ATOM 2493 C CA . THR B 1 130 ? 35.568 60.971 52.785 1.00 13.77 130 THR B CA 1
ATOM 2494 C C . THR B 1 130 ? 35.868 60.207 51.498 1.00 12.45 130 THR B C 1
ATOM 2495 O O . THR B 1 130 ? 35.227 59.203 51.197 1.00 13.03 130 THR B O 1
ATOM 2499 N N . HIS B 1 131 ? 36.862 60.694 50.756 1.00 13.02 131 HIS B N 1
ATOM 2500 C CA . HIS B 1 131 ? 37.311 60.099 49.492 1.00 13.62 131 HIS B CA 1
ATOM 2501 C C . HIS B 1 131 ? 38.644 60.798 49.175 1.00 14.96 131 HIS B C 1
ATOM 2502 O O . HIS B 1 131 ? 38.716 62.023 49.158 1.00 13.81 131 HIS B O 1
ATOM 2509 N N . ARG B 1 132 ? 39.701 60.031 48.918 1.00 15.66 132 ARG B N 1
ATOM 2510 C CA . ARG B 1 132 ? 41.006 60.647 48.681 1.00 16.24 132 ARG B CA 1
ATOM 2511 C C . ARG B 1 132 ? 41.059 61.779 47.661 1.00 15.88 132 ARG B C 1
ATOM 2512 O O . ARG B 1 132 ? 41.888 62.692 47.772 1.00 15.63 132 ARG B O 1
ATOM 2520 N N . GLY B 1 133 ? 40.176 61.735 46.673 1.00 15.49 133 GLY B N 1
ATOM 2521 C CA . GLY B 1 133 ? 40.177 62.776 45.671 1.00 16.49 133 GLY B CA 1
ATOM 2522 C C . GLY B 1 133 ? 39.208 63.912 45.921 1.00 18.18 133 GLY B C 1
ATOM 2523 O O . GLY B 1 133 ? 39.379 64.995 45.363 1.00 19.01 133 GLY B O 1
ATOM 2524 N N . LEU B 1 134 ? 38.212 63.684 46.774 1.00 15.51 134 LEU B N 1
ATOM 2525 C CA . LEU B 1 134 ? 37.181 64.687 47.016 1.00 16.41 134 LEU B CA 1
ATOM 2526 C C . LEU B 1 134 ? 37.025 65.257 48.425 1.00 15.03 134 LEU B C 1
ATOM 2527 O O . LEU B 1 134 ? 36.502 66.365 48.580 1.00 16.14 134 LEU B O 1
ATOM 2532 N N . ALA B 1 135 ? 37.468 64.532 49.450 1.00 13.43 135 ALA B N 1
ATOM 2533 C CA . ALA B 1 135 ? 37.290 65.009 50.823 1.00 12.83 135 ALA B CA 1
ATOM 2534 C C . ALA B 1 135 ? 38.227 64.306 51.785 1.00 14.06 135 ALA B C 1
ATOM 2535 O O . ALA B 1 135 ? 38.185 63.076 51.915 1.00 12.93 135 ALA B O 1
ATOM 2537 N N . ARG B 1 136 ? 39.039 65.091 52.488 1.00 14.18 136 ARG B N 1
ATOM 2538 C CA . ARG B 1 136 ? 39.996 64.543 53.438 1.00 16.35 136 ARG B CA 1
ATOM 2539 C C . ARG B 1 136 ? 39.749 64.972 54.879 1.00 18.28 136 ARG B C 1
ATOM 2540 O O . ARG B 1 136 ? 40.616 64.835 55.750 1.00 16.57 136 ARG B O 1
ATOM 2548 N N . SER B 1 137 ? 38.548 65.480 55.130 1.00 13.74 137 SER B N 1
ATOM 2549 C CA . SER B 1 137 ? 38.168 65.902 56.471 1.00 13.16 137 SER B CA 1
ATOM 2550 C C . SER B 1 137 ? 36.662 66.059 56.504 1.00 13.29 137 SER B C 1
ATOM 2551 O O . SER B 1 137 ? 36.042 66.290 55.473 1.00 13.39 137 SER B O 1
ATOM 2554 N N . PHE B 1 138 ? 36.085 65.906 57.688 1.00 14.87 138 PHE B N 1
ATOM 2555 C CA . PHE B 1 138 ? 34.657 66.118 57.847 1.00 13.76 138 PHE B CA 1
ATOM 2556 C C . PHE B 1 138 ? 34.409 66.734 59.213 1.00 14.99 138 PHE B C 1
ATOM 2557 O O . PHE B 1 138 ? 35.239 66.623 60.131 1.00 13.41 138 PHE B O 1
ATOM 2565 N N . ALA B 1 139 ? 33.299 67.453 59.330 1.00 12.42 139 ALA B N 1
ATOM 2566 C CA . ALA B 1 139 ? 32.955 68.088 60.591 1.00 13.36 139 ALA B CA 1
ATOM 2567 C C . ALA B 1 139 ? 31.476 67.844 60.819 1.00 14.88 139 ALA B C 1
ATOM 2568 O O . ALA B 1 139 ? 30.714 67.673 59.860 1.00 13.66 139 ALA B O 1
ATOM 2570 N N . VAL B 1 140 ? 31.087 67.805 62.087 1.00 15.02 140 VAL B N 1
ATOM 2571 C CA . VAL B 1 140 ? 29.692 67.574 62.466 1.00 14.12 140 VAL B CA 1
ATOM 2572 C C . VAL B 1 140 ? 29.269 68.660 63.450 1.00 15.82 140 VAL B C 1
ATOM 2573 O O . VAL B 1 140 ? 30.034 69.036 64.345 1.00 13.61 140 VAL B O 1
ATOM 2577 N N . ALA B 1 141 ? 28.048 69.163 63.281 1.00 14.04 141 ALA B N 1
ATOM 2578 C CA . ALA B 1 141 ? 27.507 70.192 64.166 1.00 15.45 141 ALA B CA 1
ATOM 2579 C C . ALA B 1 141 ? 25.989 70.070 64.073 1.00 17.97 141 ALA B C 1
ATOM 2580 O O . ALA B 1 141 ? 25.488 69.218 63.341 1.00 16.50 141 ALA B O 1
ATOM 2582 N N . THR B 1 142 ? 25.259 70.883 64.832 1.00 19.78 142 THR B N 1
ATOM 2583 C CA . THR B 1 142 ? 23.803 70.847 64.752 1.00 22.87 142 THR B CA 1
ATOM 2584 C C . THR B 1 142 ? 23.403 72.049 63.906 1.00 24.81 142 THR B C 1
ATOM 2585 O O . THR B 1 142 ? 24.219 72.940 63.660 1.00 26.05 142 THR B O 1
ATOM 2589 N N . GLY B 1 143 ? 22.161 72.069 63.443 1.00 24.93 143 GLY B N 1
ATOM 2590 C CA . GLY B 1 143 ? 21.710 73.184 62.634 1.00 27.78 143 GLY B CA 1
ATOM 2591 C C . GLY B 1 143 ? 20.540 73.888 63.287 1.00 28.27 143 GLY B C 1
ATOM 2592 O O . GLY B 1 143 ? 19.753 74.555 62.613 1.00 29.85 143 GLY B O 1
ATOM 2593 N N . HIS B 1 144 ? 20.430 73.735 64.603 1.00 27.75 144 HIS B N 1
ATOM 2594 C CA . HIS B 1 144 ? 19.347 74.340 65.375 1.00 28.71 144 HIS B CA 1
ATOM 2595 C C . HIS B 1 144 ? 19.473 75.856 65.509 1.00 28.34 144 HIS B C 1
ATOM 2596 O O . HIS B 1 144 ? 18.463 76.558 65.611 1.00 27.08 144 HIS B O 1
ATOM 2603 N N . ASP B 1 145 ? 20.709 76.354 65.510 1.00 27.59 145 ASP B N 1
ATOM 2604 C CA . ASP B 1 145 ? 20.966 77.787 65.658 1.00 27.28 145 ASP B CA 1
ATOM 2605 C C . ASP B 1 145 ? 21.748 78.328 64.463 1.00 26.88 145 ASP B C 1
ATOM 2606 O O . ASP B 1 145 ? 22.978 78.422 64.493 1.00 25.79 145 ASP B O 1
ATOM 2611 N N . PRO B 1 146 ? 21.029 78.714 63.396 1.00 25.75 146 PRO B N 1
ATOM 2612 C CA . PRO B 1 146 ? 21.586 79.248 62.150 1.00 25.08 146 PRO B CA 1
ATOM 2613 C C . PRO B 1 146 ? 22.389 80.543 62.201 1.00 24.59 146 PRO B C 1
ATOM 2614 O O . PRO B 1 146 ? 23.043 80.889 61.224 1.00 21.47 146 PRO B O 1
ATOM 2618 N N . ALA B 1 147 ? 22.349 81.263 63.319 1.00 22.82 147 ALA B N 1
ATOM 2619 C CA . ALA B 1 147 ? 23.115 82.501 63.413 1.00 22.73 147 ALA B CA 1
ATOM 2620 C C . ALA B 1 147 ? 24.588 82.191 63.645 1.00 23.16 147 ALA B C 1
ATOM 2621 O O . ALA B 1 147 ? 25.462 82.995 63.317 1.00 24.03 147 ALA B O 1
ATOM 2623 N N . LEU B 1 148 ? 24.861 81.018 64.209 1.00 22.62 148 LEU B N 1
ATOM 2624 C CA . LEU B 1 148 ? 26.233 80.606 64.514 1.00 23.47 148 LEU B CA 1
ATOM 2625 C C . LEU B 1 148 ? 27.067 80.165 63.306 1.00 23.61 148 LEU B C 1
ATOM 2626 O O . LEU B 1 148 ? 26.569 79.474 62.414 1.00 24.37 148 LEU B O 1
ATOM 2631 N N . PRO B 1 149 ? 28.349 80.570 63.258 1.00 23.96 149 PRO B N 1
ATOM 2632 C CA . PRO B 1 149 ? 29.211 80.178 62.139 1.00 23.29 149 PRO B CA 1
ATOM 2633 C C . PRO B 1 149 ? 29.405 78.663 62.188 1.00 21.13 149 PRO B C 1
ATOM 2634 O O . PRO B 1 149 ? 29.416 78.066 63.260 1.00 19.29 149 PRO B O 1
ATOM 2638 N N . LEU B 1 150 ? 29.551 78.051 61.021 1.00 20.13 150 LEU B N 1
ATOM 2639 C CA . LEU B 1 150 ? 29.725 76.608 60.931 1.00 19.38 150 LEU B CA 1
ATOM 2640 C C . LEU B 1 150 ? 31.197 76.232 60.934 1.00 18.88 150 LEU B C 1
ATOM 2641 O O . LEU B 1 150 ? 32.069 77.076 60.709 1.00 17.27 150 LEU B O 1
ATOM 2646 N N . PRO B 1 151 ? 31.495 74.959 61.225 1.00 18.84 151 PRO B N 1
ATOM 2647 C CA . PRO B 1 151 ? 32.905 74.566 61.210 1.00 18.16 151 PRO B CA 1
ATOM 2648 C C . PRO B 1 151 ? 33.322 74.547 59.750 1.00 18.23 151 PRO B C 1
ATOM 2649 O O . PRO B 1 151 ? 32.497 74.764 58.859 1.00 16.61 151 PRO B O 1
ATOM 2653 N N . ARG B 1 152 ? 34.596 74.288 59.495 1.00 17.31 152 ARG B N 1
ATOM 2654 C CA . ARG B 1 152 ? 35.077 74.214 58.131 1.00 17.62 152 ARG B CA 1
ATOM 2655 C C . ARG B 1 152 ? 35.793 72.884 57.921 1.00 16.81 152 ARG B C 1
ATOM 2656 O O . ARG B 1 152 ? 36.739 72.559 58.643 1.00 17.80 152 ARG B O 1
ATOM 2664 N N . ALA B 1 153 ? 35.323 72.108 56.947 1.00 15.24 153 ALA B N 1
ATOM 2665 C CA . ALA B 1 153 ? 35.920 70.819 56.606 1.00 15.16 153 ALA B CA 1
ATOM 2666 C C . ALA B 1 153 ? 35.510 70.523 55.173 1.00 13.91 153 ALA B C 1
ATOM 2667 O O . ALA B 1 153 ? 34.626 71.196 54.630 1.00 15.48 153 ALA B O 1
ATOM 2669 N N . ASP B 1 154 ? 36.127 69.524 54.552 1.00 12.84 154 ASP B N 1
ATOM 2670 C CA . ASP B 1 154 ? 35.766 69.202 53.175 1.00 14.49 154 ASP B CA 1
ATOM 2671 C C . ASP B 1 154 ? 34.314 68.738 53.102 1.00 13.60 154 ASP B C 1
ATOM 2672 O O . ASP B 1 154 ? 33.606 69.045 52.146 1.00 14.80 154 ASP B O 1
ATOM 2677 N N . THR B 1 155 ? 33.882 68.008 54.124 1.00 14.01 155 THR B N 1
ATOM 2678 C CA . THR B 1 155 ? 32.505 67.513 54.202 1.00 12.90 155 THR B CA 1
ATOM 2679 C C . THR B 1 155 ? 31.887 67.954 55.524 1.00 12.83 155 THR B C 1
ATOM 2680 O O . THR B 1 155 ? 32.471 67.756 56.595 1.00 12.23 155 THR B O 1
ATOM 2684 N N . LEU B 1 156 ? 30.700 68.552 55.469 1.00 12.29 156 LEU B N 1
ATOM 2685 C CA . LEU B 1 156 ? 30.050 68.964 56.701 1.00 11.13 156 LEU B CA 1
ATOM 2686 C C . LEU B 1 156 ? 28.738 68.196 56.846 1.00 12.84 156 LEU B C 1
ATOM 2687 O O . LEU B 1 156 ? 28.012 67.993 55.865 1.00 10.50 156 LEU B O 1
ATOM 2692 N N . VAL B 1 157 ? 28.454 67.764 58.067 1.00 12.38 157 VAL B N 1
ATOM 2693 C CA . VAL B 1 157 ? 27.225 67.030 58.357 1.00 12.72 157 VAL B CA 1
ATOM 2694 C C . VAL B 1 157 ? 26.526 67.815 59.447 1.00 15.06 157 VAL B C 1
ATOM 2695 O O . VAL B 1 157 ? 27.127 68.099 60.478 1.00 14.03 157 VAL B O 1
ATOM 2699 N N . LEU B 1 158 ? 25.269 68.188 59.212 1.00 14.58 158 LEU B N 1
ATOM 2700 C CA . LEU B 1 158 ? 24.509 68.924 60.214 1.00 14.26 158 LEU B CA 1
ATOM 2701 C C . LEU B 1 158 ? 23.263 68.148 60.616 1.00 14.72 158 LEU B C 1
ATOM 2702 O O . LEU B 1 158 ? 22.539 67.639 59.768 1.00 17.88 158 LEU B O 1
ATOM 2707 N N . LEU B 1 159 ? 23.038 68.055 61.920 1.00 17.17 159 LEU B N 1
ATOM 2708 C CA . LEU B 1 159 ? 21.864 67.398 62.487 1.00 20.85 159 LEU B CA 1
ATOM 2709 C C . LEU B 1 159 ? 20.964 68.615 62.725 1.00 22.10 159 LEU B C 1
ATOM 2710 O O . LEU B 1 159 ? 21.300 69.480 63.528 1.00 22.53 159 LEU B O 1
ATOM 2715 N N . MET B 1 160 ? 19.831 68.719 62.041 1.00 27.10 160 MET B N 1
ATOM 2716 C CA . MET B 1 160 ? 19.033 69.925 62.256 1.00 30.58 160 MET B CA 1
ATOM 2717 C C . MET B 1 160 ? 17.554 69.849 61.986 1.00 31.72 160 MET B C 1
ATOM 2718 O O . MET B 1 160 ? 17.094 68.987 61.240 1.00 30.23 160 MET B O 1
ATOM 2723 N N . PRO B 1 161 ? 16.782 70.770 62.596 1.00 32.69 161 PRO B N 1
ATOM 2724 C CA . PRO B 1 161 ? 15.329 70.814 62.402 1.00 34.71 161 PRO B CA 1
ATOM 2725 C C . PRO B 1 161 ? 15.178 71.371 60.993 1.00 35.67 161 PRO B C 1
ATOM 2726 O O . PRO B 1 161 ? 15.881 72.314 60.622 1.00 36.17 161 PRO B O 1
ATOM 2730 N N . LEU B 1 162 ? 14.277 70.799 60.208 1.00 36.28 162 LEU B N 1
ATOM 2731 C CA . LEU B 1 162 ? 14.102 71.257 58.839 1.00 36.58 162 LEU B CA 1
ATOM 2732 C C . LEU B 1 162 ? 13.698 72.721 58.720 1.00 35.71 162 LEU B C 1
ATOM 2733 O O . LEU B 1 162 ? 13.896 73.334 57.673 1.00 36.08 162 LEU B O 1
ATOM 2738 N N . HIS B 1 163 ? 13.171 73.302 59.796 1.00 35.37 163 HIS B N 1
ATOM 2739 C CA . HIS B 1 163 ? 12.733 74.695 59.727 1.00 34.99 163 HIS B CA 1
ATOM 2740 C C . HIS B 1 163 ? 13.854 75.730 59.711 1.00 33.19 163 HIS B C 1
ATOM 2741 O O . HIS B 1 163 ? 13.602 76.911 59.487 1.00 35.21 163 HIS B O 1
ATOM 2748 N N . THR B 1 164 ? 15.093 75.298 59.925 1.00 30.92 164 THR B N 1
ATOM 2749 C CA . THR B 1 164 ? 16.206 76.240 59.916 1.00 26.77 164 THR B CA 1
ATOM 2750 C C . THR B 1 164 ? 16.999 76.212 58.606 1.00 24.77 164 THR B C 1
ATOM 2751 O O . THR B 1 164 ? 18.032 76.874 58.494 1.00 22.58 164 THR B O 1
ATOM 2755 N N . LEU B 1 165 ? 16.526 75.453 57.619 1.00 23.58 165 LEU B N 1
ATOM 2756 C CA . LEU B 1 165 ? 17.233 75.366 56.339 1.00 23.37 165 LEU B CA 1
ATOM 2757 C C . LEU B 1 165 ? 17.493 76.722 55.685 1.00 23.61 165 LEU B C 1
ATOM 2758 O O . LEU B 1 165 ? 18.570 76.952 55.128 1.00 23.35 165 LEU B O 1
ATOM 2763 N N . GLY B 1 166 ? 16.509 77.617 55.742 1.00 24.14 166 GLY B N 1
ATOM 2764 C CA . GLY B 1 166 ? 16.685 78.934 55.149 1.00 25.04 166 GLY B CA 1
ATOM 2765 C C . GLY B 1 166 ? 17.860 79.673 55.762 1.00 25.10 166 GLY B C 1
ATOM 2766 O O . GLY B 1 166 ? 18.696 80.231 55.049 1.00 24.09 166 GLY B O 1
ATOM 2767 N N . GLY B 1 167 ? 17.931 79.666 57.092 1.00 24.88 167 GLY B N 1
ATOM 2768 C CA . GLY B 1 167 ? 19.016 80.337 57.784 1.00 23.30 167 GLY B CA 1
ATOM 2769 C C . GLY B 1 167 ? 20.349 79.636 57.587 1.00 23.75 167 GLY B C 1
ATOM 2770 O O . GLY B 1 167 ? 21.386 80.286 57.448 1.00 25.76 167 GLY B O 1
ATOM 2771 N N . LEU B 1 168 ? 20.336 78.307 57.572 1.00 20.65 168 LEU B N 1
ATOM 2772 C CA . LEU B 1 168 ? 21.576 77.569 57.376 1.00 20.12 168 LEU B CA 1
ATOM 2773 C C . LEU B 1 168 ? 22.157 77.810 55.986 1.00 19.28 168 LEU B C 1
ATOM 2774 O O . LEU B 1 168 ? 23.373 77.767 55.804 1.00 18.52 168 LEU B O 1
ATOM 2779 N N . LYS B 1 169 ? 21.292 78.060 54.999 1.00 18.55 169 LYS B N 1
ATOM 2780 C CA . LYS B 1 169 ? 21.770 78.310 53.644 1.00 17.11 169 LYS B CA 1
ATOM 2781 C C . LYS B 1 169 ? 22.759 79.467 53.658 1.00 18.04 169 LYS B C 1
ATOM 2782 O O . LYS B 1 169 ? 23.782 79.438 52.971 1.00 15.80 169 LYS B O 1
ATOM 2788 N N . GLU B 1 170 ? 22.447 80.488 54.447 1.00 18.73 170 GLU B N 1
ATOM 2789 C CA . GLU B 1 170 ? 23.314 81.651 54.563 1.00 20.35 170 GLU B CA 1
ATOM 2790 C C . GLU B 1 170 ? 24.686 81.237 55.089 1.00 18.82 170 GLU B C 1
ATOM 2791 O O . GLU B 1 170 ? 25.712 81.610 54.524 1.00 18.99 170 GLU B O 1
ATOM 2797 N N . ARG B 1 171 ? 24.698 80.455 56.166 1.00 18.15 171 ARG B N 1
ATOM 2798 C CA . ARG B 1 171 ? 25.955 79.999 56.763 1.00 18.87 171 ARG B CA 1
ATOM 2799 C C . ARG B 1 171 ? 26.711 79.070 55.815 1.00 18.96 171 ARG B C 1
ATOM 2800 O O . ARG B 1 171 ? 27.945 79.080 55.781 1.00 18.05 171 ARG B O 1
ATOM 2808 N N . LEU B 1 172 ? 25.971 78.264 55.054 1.00 17.08 172 LEU B N 1
ATOM 2809 C CA . LEU B 1 172 ? 26.591 77.317 54.128 1.00 17.78 172 LEU B CA 1
ATOM 2810 C C . LEU B 1 172 ? 27.269 78.008 52.951 1.00 17.54 172 LEU B C 1
ATOM 2811 O O . LEU B 1 172 ? 28.336 77.581 52.501 1.00 18.09 172 LEU B O 1
ATOM 2816 N N . LEU B 1 173 ? 26.660 79.076 52.440 1.00 19.19 173 LEU B N 1
ATOM 2817 C CA . LEU B 1 173 ? 27.264 79.795 51.322 1.00 19.14 173 LEU B CA 1
ATOM 2818 C C . LEU B 1 173 ? 28.561 80.462 51.784 1.00 21.51 173 LEU B C 1
ATOM 2819 O O . LEU B 1 173 ? 29.420 80.807 50.969 1.00 21.77 173 LEU B O 1
ATOM 2824 N N . GLU B 1 174 ? 28.696 80.638 53.097 1.00 21.38 174 GLU B N 1
ATOM 2825 C CA . GLU B 1 174 ? 29.900 81.235 53.673 1.00 22.96 174 GLU B CA 1
ATOM 2826 C C . GLU B 1 174 ? 30.988 80.162 53.838 1.00 23.36 174 GLU B C 1
ATOM 2827 O O . GLU B 1 174 ? 32.091 80.449 54.317 1.00 23.69 174 GLU B O 1
ATOM 2833 N N . ARG B 1 175 ? 30.669 78.930 53.440 1.00 20.94 175 ARG B N 1
ATOM 2834 C CA . ARG B 1 175 ? 31.609 77.815 53.538 1.00 21.30 175 ARG B CA 1
ATOM 2835 C C . ARG B 1 175 ? 31.775 77.052 52.221 1.00 21.91 175 ARG B C 1
ATOM 2836 O O . ARG B 1 175 ? 32.812 76.430 51.983 1.00 21.70 175 ARG B O 1
ATOM 2844 N N . PHE B 1 176 ? 30.757 77.104 51.367 1.00 19.50 176 PHE B N 1
ATOM 2845 C CA . PHE B 1 176 ? 30.779 76.362 50.106 1.00 18.65 176 PHE B CA 1
ATOM 2846 C C . PHE B 1 176 ? 30.192 77.141 48.929 1.00 19.94 176 PHE B C 1
ATOM 2847 O O . PHE B 1 176 ? 29.293 77.961 49.107 1.00 19.03 176 PHE B O 1
ATOM 2855 N N . PRO B 1 177 ? 30.695 76.887 47.706 1.00 20.54 177 PRO B N 1
ATOM 2856 C CA . PRO B 1 177 ? 30.174 77.573 46.519 1.00 21.07 177 PRO B CA 1
ATOM 2857 C C . PRO B 1 177 ? 28.713 77.120 46.387 1.00 20.83 177 PRO B C 1
ATOM 2858 O O . PRO B 1 177 ? 28.366 76.014 46.804 1.00 18.51 177 PRO B O 1
ATOM 2862 N N . PRO B 1 178 ? 27.846 77.960 45.804 1.00 21.14 178 PRO B N 1
ATOM 2863 C CA . PRO B 1 178 ? 26.432 77.589 45.654 1.00 18.45 178 PRO B CA 1
ATOM 2864 C C . PRO B 1 178 ? 26.133 76.287 44.910 1.00 17.99 178 PRO B C 1
ATOM 2865 O O . PRO B 1 178 ? 25.124 75.618 45.190 1.00 16.87 178 PRO B O 1
ATOM 2869 N N . GLU B 1 179 ? 27.010 75.910 43.986 1.00 17.32 179 GLU B N 1
ATOM 2870 C CA . GLU B 1 179 ? 26.812 74.696 43.198 1.00 17.26 179 GLU B CA 1
ATOM 2871 C C . GLU B 1 179 ? 27.275 73.423 43.911 1.00 15.73 179 GLU B C 1
ATOM 2872 O O . GLU B 1 179 ? 27.185 72.325 43.360 1.00 14.23 179 GLU B O 1
ATOM 2878 N N . THR B 1 180 ? 27.776 73.567 45.130 1.00 14.73 180 THR B N 1
ATOM 2879 C CA . THR B 1 180 ? 28.271 72.417 45.875 1.00 14.58 180 THR B CA 1
ATOM 2880 C C . THR B 1 180 ? 27.185 71.375 46.134 1.00 15.02 180 THR B C 1
ATOM 2881 O O . THR B 1 180 ? 26.083 71.712 46.577 1.00 13.99 180 THR B O 1
ATOM 2885 N N . PRO B 1 181 ? 27.476 70.093 45.848 1.00 15.38 181 PRO B N 1
ATOM 2886 C CA . PRO B 1 181 ? 26.486 69.037 46.083 1.00 14.51 181 PRO B CA 1
ATOM 2887 C C . PRO B 1 181 ? 26.069 69.023 47.554 1.00 15.03 181 PRO B C 1
ATOM 2888 O O . PRO B 1 181 ? 26.889 69.230 48.458 1.00 13.51 181 PRO B O 1
ATOM 2892 N N . LEU B 1 182 ? 24.784 68.784 47.788 1.00 14.12 182 LEU B N 1
ATOM 2893 C CA . LEU B 1 182 ? 24.254 68.748 49.138 1.00 14.31 182 LEU B CA 1
ATOM 2894 C C . LEU B 1 182 ? 23.136 67.717 49.182 1.00 14.77 182 LEU B C 1
ATOM 2895 O O . LEU B 1 182 ? 22.375 67.570 48.216 1.00 15.44 182 LEU B O 1
ATOM 2900 N N . ALA B 1 183 ? 23.056 66.989 50.289 1.00 13.86 183 ALA B N 1
ATOM 2901 C CA . ALA B 1 183 ? 22.024 65.972 50.448 1.00 13.82 183 ALA B CA 1
ATOM 2902 C C . ALA B 1 183 ? 21.263 66.159 51.752 1.00 12.36 183 ALA B C 1
ATOM 2903 O O . ALA B 1 183 ? 21.821 66.620 52.742 1.00 13.21 183 ALA B O 1
ATOM 2905 N N . LEU B 1 184 ? 19.984 65.795 51.744 1.00 12.90 184 LEU B N 1
ATOM 2906 C CA . LEU B 1 184 ? 19.158 65.845 52.946 1.00 13.34 184 LEU B CA 1
ATOM 2907 C C . LEU B 1 184 ? 18.718 64.397 53.137 1.00 14.28 184 LEU B C 1
ATOM 2908 O O . LEU B 1 184 ? 18.160 63.786 52.223 1.00 14.53 184 LEU B O 1
ATOM 2913 N N . LEU B 1 185 ? 18.988 63.838 54.310 1.00 15.20 185 LEU B N 1
ATOM 2914 C CA . LEU B 1 185 ? 18.636 62.444 54.592 1.00 17.12 185 LEU B CA 1
ATOM 2915 C C . LEU B 1 185 ? 17.726 62.396 55.810 1.00 16.81 185 LEU B C 1
ATOM 2916 O O . LEU B 1 185 ? 18.130 62.781 56.899 1.00 17.67 185 LEU B O 1
ATOM 2921 N N . ALA B 1 186 ? 16.500 61.922 55.630 1.00 18.13 186 ALA B N 1
ATOM 2922 C CA . ALA B 1 186 ? 15.550 61.873 56.742 1.00 19.01 186 ALA B CA 1
ATOM 2923 C C . ALA B 1 186 ? 15.144 60.451 57.115 1.00 19.39 186 ALA B C 1
ATOM 2924 O O . ALA B 1 186 ? 14.964 59.606 5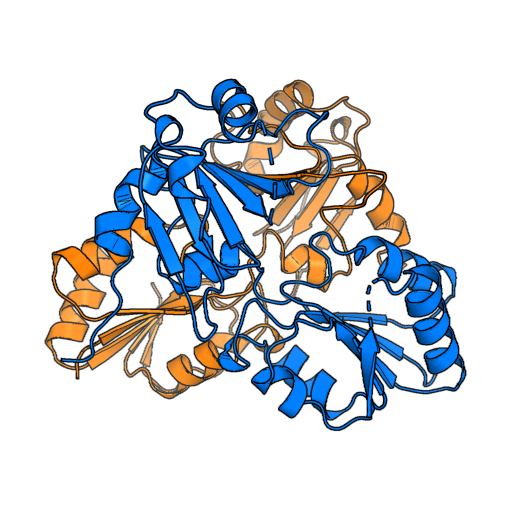6.248 1.00 19.31 186 ALA B O 1
ATOM 2926 N N . ARG B 1 187 ? 15.001 60.204 58.412 1.00 20.13 187 ARG B N 1
ATOM 2927 C CA . ARG B 1 187 ? 14.575 58.903 58.909 1.00 21.17 187 ARG B CA 1
ATOM 2928 C C . ARG B 1 187 ? 15.301 57.718 58.293 1.00 20.87 187 ARG B C 1
ATOM 2929 O O . ARG B 1 187 ? 14.694 56.688 58.009 1.00 20.83 187 ARG B O 1
ATOM 2937 N N . VAL B 1 188 ? 16.608 57.845 58.091 1.00 19.18 188 VAL B N 1
ATOM 2938 C CA . VAL B 1 188 ? 17.347 56.745 57.498 1.00 19.86 188 VAL B CA 1
ATOM 2939 C C . VAL B 1 188 ? 17.300 55.527 58.418 1.00 21.06 188 VAL B C 1
ATOM 2940 O O . VAL B 1 188 ? 17.579 55.628 59.610 1.00 21.50 188 VAL B O 1
ATOM 2944 N N . GLY B 1 189 ? 16.935 54.381 57.856 1.00 22.51 189 GLY B N 1
ATOM 2945 C CA . GLY B 1 189 ? 16.865 53.164 58.641 1.00 24.53 189 GLY B CA 1
ATOM 2946 C C . GLY B 1 189 ? 15.525 52.996 59.329 1.00 26.13 189 GLY B C 1
ATOM 2947 O O . GLY B 1 189 ? 15.306 52.016 60.038 1.00 26.00 189 GLY B O 1
ATOM 2948 N N . TRP B 1 190 ? 14.631 53.953 59.105 1.00 27.11 190 TRP B N 1
ATOM 2949 C CA . TRP B 1 190 ? 13.297 53.938 59.698 1.00 27.22 190 TRP B CA 1
ATOM 2950 C C . TRP B 1 190 ? 12.231 53.969 58.621 1.00 28.12 190 TRP B C 1
ATOM 2951 O O . TRP B 1 190 ? 12.516 54.255 57.461 1.00 26.17 190 TRP B O 1
ATOM 2962 N N . PRO B 1 191 ? 10.978 53.666 58.993 1.00 29.35 191 PRO B N 1
ATOM 2963 C CA . PRO B 1 191 ? 9.929 53.711 57.972 1.00 30.48 191 PRO B CA 1
ATOM 2964 C C . PRO B 1 191 ? 9.803 55.197 57.646 1.00 29.25 191 PRO B C 1
ATOM 2965 O O . PRO B 1 191 ? 9.833 56.029 58.550 1.00 29.83 191 PRO B O 1
ATOM 2969 N N . GLY B 1 192 ? 9.681 55.537 56.371 1.00 28.47 192 GLY B N 1
ATOM 2970 C CA . GLY B 1 192 ? 9.573 56.943 56.020 1.00 27.67 192 GLY B CA 1
ATOM 2971 C C . GLY B 1 192 ? 10.913 57.509 55.578 1.00 26.43 192 GLY B C 1
ATOM 2972 O O . GLY B 1 192 ? 11.038 58.713 55.350 1.00 26.57 192 GLY B O 1
ATOM 2973 N N . GLU B 1 193 ? 11.916 56.639 55.469 1.00 24.36 193 GLU B N 1
ATOM 2974 C CA . GLU B 1 193 ? 13.249 57.050 55.034 1.00 22.50 193 GLU B CA 1
ATOM 2975 C C . GLU B 1 193 ? 13.115 57.777 53.699 1.00 22.51 193 GLU B C 1
ATOM 2976 O O . GLU B 1 193 ? 12.438 57.294 52.786 1.00 21.65 193 GLU B O 1
ATOM 2982 N N . ALA B 1 194 ? 13.742 58.943 53.588 1.00 20.29 194 ALA B N 1
ATOM 2983 C CA . ALA B 1 194 ? 13.690 59.723 52.356 1.00 20.82 194 ALA B CA 1
ATOM 2984 C C . ALA B 1 194 ? 15.012 60.455 52.122 1.00 19.91 194 ALA B C 1
ATOM 2985 O O . ALA B 1 194 ? 15.602 61.005 53.049 1.00 19.67 194 ALA B O 1
ATOM 2987 N N . VAL B 1 195 ? 15.460 60.472 50.876 1.00 18.51 195 VAL B N 1
ATOM 2988 C CA . VAL B 1 195 ? 16.716 61.137 50.538 1.00 19.10 195 VAL B CA 1
ATOM 2989 C C . VAL B 1 195 ? 16.522 62.141 49.402 1.00 19.03 195 VAL B C 1
ATOM 2990 O O . VAL B 1 195 ? 15.884 61.828 48.394 1.00 21.80 195 VAL B O 1
ATOM 2994 N N . ARG B 1 196 ? 17.065 63.344 49.576 1.00 16.93 196 ARG B N 1
ATOM 2995 C CA . ARG B 1 196 ? 16.987 64.403 48.564 1.00 16.70 196 ARG B CA 1
ATOM 2996 C C . ARG B 1 196 ? 18.420 64.769 48.196 1.00 15.93 196 ARG B C 1
ATOM 2997 O O . ARG B 1 196 ? 19.244 65.020 49.084 1.00 16.83 196 ARG B O 1
ATOM 3005 N N . LEU B 1 197 ? 18.709 64.808 46.902 1.00 14.26 197 LEU B N 1
ATOM 3006 C CA . LEU B 1 197 ? 20.044 65.165 46.420 1.00 13.60 197 LEU B CA 1
ATOM 3007 C C . LEU B 1 197 ? 19.940 66.443 45.587 1.00 15.12 197 LEU B C 1
ATOM 3008 O O . LEU B 1 197 ? 19.077 66.568 44.709 1.00 14.10 197 LEU B O 1
ATOM 3013 N N . GLY B 1 198 ? 20.812 67.399 45.868 1.00 12.62 198 GLY B N 1
ATOM 3014 C CA . GLY B 1 198 ? 20.794 68.636 45.120 1.00 12.79 198 GLY B CA 1
ATOM 3015 C C . GLY B 1 198 ? 22.075 69.414 45.349 1.00 15.23 198 GLY B C 1
ATOM 3016 O O . GLY B 1 198 ? 23.158 68.826 45.431 1.00 14.25 198 GLY B O 1
ATOM 3017 N N . ARG B 1 199 ? 21.949 70.734 45.441 1.00 14.33 199 ARG B N 1
ATOM 3018 C CA . ARG B 1 199 ? 23.095 71.611 45.656 1.00 14.71 199 ARG B CA 1
ATOM 3019 C C . ARG B 1 199 ? 22.748 72.662 46.702 1.00 15.21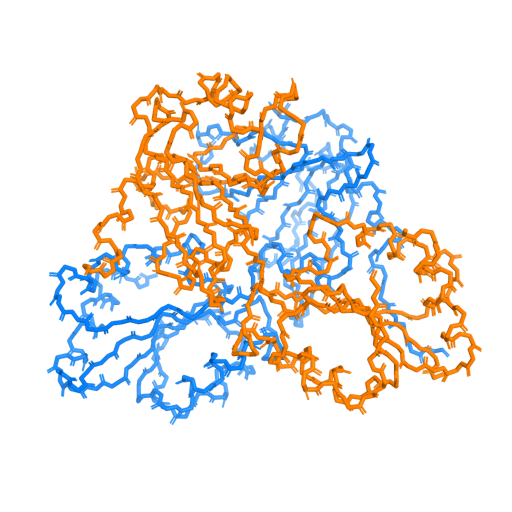 199 ARG B C 1
ATOM 3020 O O . ARG B 1 199 ? 21.574 72.859 47.025 1.00 14.85 199 ARG B O 1
ATOM 3028 N N . VAL B 1 200 ? 23.766 73.313 47.261 1.00 12.69 200 VAL B N 1
ATOM 3029 C CA . VAL B 1 200 ? 23.525 74.319 48.282 1.00 14.43 200 VAL B CA 1
ATOM 3030 C C . VAL B 1 200 ? 22.467 75.335 47.817 1.00 15.19 200 VAL B C 1
ATOM 3031 O O . VAL B 1 200 ? 21.584 75.712 48.584 1.00 17.29 200 VAL B O 1
ATOM 3035 N N . GLU B 1 201 ? 22.549 75.751 46.560 1.00 15.93 201 GLU B N 1
ATOM 3036 C CA . GLU B 1 201 ? 21.609 76.737 46.036 1.00 16.83 201 GLU B CA 1
ATOM 3037 C C . GLU B 1 201 ? 20.151 76.276 46.045 1.00 16.41 201 GLU B C 1
ATOM 3038 O O . GLU B 1 201 ? 19.247 77.116 45.977 1.00 17.46 201 GLU B O 1
ATOM 3044 N N . ASP B 1 202 ? 19.915 74.964 46.120 1.00 14.85 202 ASP B N 1
ATOM 3045 C CA . ASP B 1 202 ? 18.545 74.443 46.134 1.00 15.84 202 ASP B CA 1
ATOM 3046 C C . ASP B 1 202 ? 17.845 74.620 47.479 1.00 16.73 202 ASP B C 1
ATOM 3047 O O . ASP B 1 202 ? 16.638 74.399 47.581 1.00 17.48 202 ASP B O 1
ATOM 3052 N N . LEU B 1 203 ? 18.591 74.996 48.515 1.00 15.21 203 LEU B N 1
ATOM 3053 C CA . LEU B 1 203 ? 17.986 75.211 49.831 1.00 16.90 203 LEU B CA 1
ATOM 3054 C C . LEU B 1 203 ? 17.174 76.505 49.784 1.00 16.68 203 LEU B C 1
ATOM 3055 O O . LEU B 1 203 ? 17.528 77.425 49.059 1.00 16.14 203 LEU B O 1
ATOM 3060 N N . PRO B 1 204 ? 16.074 76.585 50.552 1.00 18.37 204 PRO B N 1
ATOM 3061 C CA . PRO B 1 204 ? 15.556 75.546 51.444 1.00 17.40 204 PRO B CA 1
ATOM 3062 C C . PRO B 1 204 ? 14.548 74.623 50.754 1.00 16.88 204 PRO B C 1
ATOM 3063 O O . PRO B 1 204 ? 14.155 73.609 51.314 1.00 17.11 204 PRO B O 1
ATOM 3067 N N . GLY B 1 205 ? 14.136 74.982 49.541 1.00 18.01 205 GLY B N 1
ATOM 3068 C CA . GLY B 1 205 ? 13.157 74.181 48.823 1.00 17.43 205 GLY B CA 1
ATOM 3069 C C . GLY B 1 205 ? 13.489 72.714 48.660 1.00 16.84 205 GLY B C 1
ATOM 3070 O O . GLY B 1 205 ? 12.605 71.866 48.526 1.00 13.69 205 GLY B O 1
ATOM 3071 N N . LEU B 1 206 ? 14.776 72.394 48.669 1.00 15.45 206 LEU B N 1
ATOM 3072 C CA . LEU B 1 206 ? 15.185 71.009 48.503 1.00 14.32 206 LEU B CA 1
ATOM 3073 C C . LEU B 1 206 ? 14.566 70.109 49.567 1.00 14.45 206 LEU B C 1
ATOM 3074 O O . LEU B 1 206 ? 14.322 68.929 49.318 1.00 15.48 206 LEU B O 1
ATOM 3079 N N . GLY B 1 207 ? 14.299 70.667 50.746 1.00 16.49 207 GLY B N 1
ATOM 3080 C CA . GLY B 1 207 ? 13.735 69.870 51.825 1.00 15.52 207 GLY B CA 1
ATOM 3081 C C . GLY B 1 207 ? 12.223 69.961 52.002 1.00 15.98 207 GLY B C 1
ATOM 3082 O O . GLY B 1 207 ? 11.673 69.429 52.971 1.00 17.59 207 GLY B O 1
ATOM 3083 N N . GLU B 1 208 ? 11.547 70.602 51.058 1.00 14.48 208 GLU B N 1
ATOM 3084 C CA . GLU B 1 208 ? 10.097 70.763 51.134 1.00 15.51 208 GLU B CA 1
ATOM 3085 C C . GLU B 1 208 ? 9.385 69.428 51.367 1.00 15.93 208 GLU B C 1
ATOM 3086 O O . GLU B 1 208 ? 9.534 68.495 50.591 1.00 15.78 208 GLU B O 1
ATOM 3092 N N . GLY B 1 209 ? 8.616 69.343 52.449 1.00 17.49 209 GLY B N 1
ATOM 3093 C CA . GLY B 1 209 ? 7.866 68.131 52.736 1.00 19.66 209 GLY B CA 1
ATOM 3094 C C . GLY B 1 209 ? 8.613 66.970 53.370 1.00 20.82 209 GLY B C 1
ATOM 3095 O O . GLY B 1 209 ? 8.011 65.929 53.653 1.00 21.41 209 GLY B O 1
ATOM 3096 N N . LEU B 1 210 ? 9.914 67.127 53.596 1.00 21.19 210 LEU B N 1
ATOM 3097 C CA . LEU B 1 210 ? 10.697 66.054 54.200 1.00 22.80 210 LEU B CA 1
ATOM 3098 C C . LEU B 1 210 ? 10.310 65.816 55.641 1.00 24.68 210 LEU B C 1
ATOM 3099 O O . LEU B 1 210 ? 10.061 66.762 56.387 1.00 23.89 210 LEU B O 1
ATOM 3104 N N . PRO B 1 211 ? 10.256 64.543 56.055 1.00 26.60 211 PRO B N 1
ATOM 3105 C CA . PRO B 1 211 ? 9.898 64.217 57.437 1.00 29.55 211 PRO B CA 1
ATOM 3106 C C . PRO B 1 211 ? 11.094 64.383 58.369 1.00 32.63 211 PRO B C 1
ATOM 3107 O O . PRO B 1 211 ? 12.222 64.621 57.922 1.00 31.93 211 PRO B O 1
ATOM 3111 N N . SER B 1 212 ? 10.836 64.269 59.666 1.00 33.76 212 SER B N 1
ATOM 3112 C CA . SER B 1 212 ? 11.879 64.391 60.674 1.00 34.57 212 SER B CA 1
ATOM 3113 C C . SER B 1 212 ? 12.013 63.068 61.415 1.00 34.07 212 SER B C 1
ATOM 3114 O O . SER B 1 212 ? 11.059 62.283 61.477 1.00 33.15 212 SER B O 1
ATOM 3117 N N . PRO B 1 213 ? 13.198 62.803 61.992 1.00 32.40 213 PRO B N 1
ATOM 3118 C CA . PRO B 1 213 ? 14.390 63.665 61.985 1.00 31.82 213 PRO B CA 1
ATOM 3119 C C . PRO B 1 213 ? 15.163 63.544 60.677 1.00 29.94 213 PRO B C 1
ATOM 3120 O O . PRO B 1 213 ? 15.064 62.525 59.991 1.00 31.11 213 PRO B O 1
ATOM 3124 N N . ALA B 1 214 ? 15.951 64.567 60.349 1.00 29.60 214 ALA B N 1
ATOM 3125 C CA . ALA B 1 214 ? 16.761 64.553 59.124 1.00 26.88 214 ALA B CA 1
ATOM 3126 C C . ALA B 1 214 ? 18.146 65.173 59.318 1.00 26.76 214 ALA B C 1
ATOM 3127 O O . ALA B 1 214 ? 18.384 65.909 60.273 1.00 29.88 214 ALA B O 1
ATOM 3129 N N . LEU B 1 215 ? 19.067 64.862 58.415 1.00 22.65 215 LEU B N 1
ATOM 3130 C CA . LEU B 1 215 ? 20.400 65.444 58.491 1.00 19.78 215 LEU B CA 1
ATOM 3131 C C . LEU B 1 215 ? 20.774 66.000 57.123 1.00 15.82 215 LEU B C 1
ATOM 3132 O O . LEU B 1 215 ? 20.185 65.619 56.117 1.00 11.98 215 LEU B O 1
ATOM 3137 N N . LEU B 1 216 ? 21.753 66.898 57.105 1.00 12.22 216 LEU B N 1
ATOM 3138 C CA . LEU B 1 216 ? 22.227 67.551 55.892 1.00 11.75 216 LEU B CA 1
ATOM 3139 C C . LEU B 1 216 ? 23.706 67.203 55.725 1.00 12.98 216 LEU B C 1
ATOM 3140 O O . LEU B 1 216 ? 24.451 67.234 56.699 1.00 12.66 216 LEU B O 1
ATOM 3145 N N . VAL B 1 217 ? 24.112 66.859 54.507 1.00 12.58 217 VAL B N 1
ATOM 3146 C CA . VAL B 1 217 ? 25.518 66.536 54.237 1.00 12.68 217 VAL B CA 1
ATOM 3147 C C . VAL B 1 217 ? 25.891 67.387 53.030 1.00 13.99 217 VAL B C 1
ATOM 3148 O O . VAL B 1 217 ? 25.146 67.435 52.046 1.00 12.35 217 VAL B O 1
ATOM 3152 N N . VAL B 1 218 ? 27.033 68.072 53.096 1.00 12.11 218 VAL B N 1
ATOM 3153 C CA . VAL B 1 218 ? 27.426 68.941 51.996 1.00 10.35 218 VAL B CA 1
ATOM 3154 C C . VAL B 1 218 ? 28.927 68.869 51.733 1.00 12.33 218 VAL B C 1
ATOM 3155 O O . VAL B 1 218 ? 29.720 68.728 52.662 1.00 12.94 218 VAL B O 1
ATOM 3159 N N . GLY B 1 219 ? 29.294 68.956 50.461 1.00 11.68 219 GLY B N 1
ATOM 3160 C CA . GLY B 1 219 ? 30.692 68.904 50.085 1.00 12.94 219 GLY B CA 1
ATOM 3161 C C . GLY B 1 219 ? 30.857 68.163 48.778 1.00 14.01 219 GLY B C 1
ATOM 3162 O O . GLY B 1 219 ? 29.934 67.495 48.304 1.00 12.62 219 GLY B O 1
ATOM 3163 N N . LYS B 1 220 ? 32.043 68.273 48.185 1.00 12.42 220 LYS B N 1
ATOM 3164 C CA . LYS B 1 220 ? 32.300 67.603 46.927 1.00 13.29 220 LYS B CA 1
ATOM 3165 C C . LYS B 1 220 ? 32.015 66.106 46.910 1.00 14.05 220 LYS B C 1
ATOM 3166 O O . LYS B 1 220 ? 31.628 65.563 45.867 1.00 12.36 220 LYS B O 1
ATOM 3172 N N . VAL B 1 221 ? 32.203 65.431 48.045 1.00 12.97 221 VAL B N 1
ATOM 3173 C CA . VAL B 1 221 ? 31.984 63.986 48.068 1.00 13.04 221 VAL B CA 1
ATOM 3174 C C . VAL B 1 221 ? 30.520 63.633 47.817 1.00 14.35 221 VAL B C 1
ATOM 3175 O O . VAL B 1 221 ? 30.199 62.556 47.304 1.00 14.56 221 VAL B O 1
ATOM 3179 N N . VAL B 1 222 ? 29.637 64.560 48.158 1.00 13.85 222 VAL B N 1
ATOM 3180 C CA . VAL B 1 222 ? 28.203 64.340 47.977 1.00 15.30 222 VAL B CA 1
ATOM 3181 C C . VAL B 1 222 ? 27.852 64.174 46.496 1.00 14.51 222 VAL B C 1
ATOM 3182 O O . VAL B 1 222 ? 26.795 63.632 46.146 1.00 13.54 222 VAL B O 1
ATOM 3186 N N . GLY B 1 223 ? 28.743 64.625 45.619 1.00 12.47 223 GLY B N 1
ATOM 3187 C CA . GLY B 1 223 ? 28.492 64.476 44.194 1.00 12.42 223 GLY B CA 1
ATOM 3188 C C . GLY B 1 223 ? 28.453 63.014 43.775 1.00 14.88 223 GLY B C 1
ATOM 3189 O O . GLY B 1 223 ? 27.975 62.681 42.695 1.00 16.26 223 GLY B O 1
ATOM 3190 N N . LEU B 1 224 ? 28.967 62.128 44.624 1.00 14.39 224 LEU B N 1
ATOM 3191 C CA . LEU B 1 224 ? 28.994 60.696 44.321 1.00 15.31 224 LEU B CA 1
ATOM 3192 C C . LEU B 1 224 ? 27.718 59.954 44.722 1.00 15.58 224 LEU B C 1
ATOM 3193 O O . LEU B 1 224 ? 27.475 58.835 44.270 1.00 14.84 224 LEU B O 1
ATOM 3198 N N . TYR B 1 225 ? 26.912 60.579 45.569 1.00 15.09 225 TYR B N 1
ATOM 3199 C CA . TYR B 1 225 ? 25.720 59.927 46.107 1.00 15.96 225 TYR B CA 1
ATOM 3200 C C . TYR B 1 225 ? 24.683 59.430 45.108 1.00 17.09 225 TYR B C 1
ATOM 3201 O O . TYR B 1 225 ? 24.082 58.372 45.313 1.00 18.85 225 TYR B O 1
ATOM 3210 N N . GLY B 1 226 ? 24.464 60.192 44.044 1.00 18.18 226 GLY B N 1
ATOM 3211 C CA . GLY B 1 226 ? 23.504 59.778 43.034 1.00 19.14 226 GLY B CA 1
ATOM 3212 C C . GLY B 1 226 ? 23.912 58.457 42.408 1.00 19.58 226 GLY B C 1
ATOM 3213 O O . GLY B 1 226 ? 23.081 57.576 42.187 1.00 21.72 226 GLY B O 1
ATOM 3214 N N . GLU B 1 227 ? 25.197 58.302 42.120 1.00 19.04 227 GLU B N 1
ATOM 3215 C CA . GLU B 1 227 ? 25.660 57.056 41.526 1.00 20.07 227 GLU B CA 1
ATOM 3216 C C . GLU B 1 227 ? 25.703 55.903 42.537 1.00 20.53 227 GLU B C 1
ATOM 3217 O O . GLU B 1 227 ? 25.419 54.757 42.184 1.00 20.52 227 GLU B O 1
ATOM 3223 N N . LEU B 1 228 ? 26.047 56.209 43.789 1.00 19.79 228 LEU B N 1
ATOM 3224 C CA . LEU B 1 228 ? 26.153 55.185 44.832 1.00 19.88 228 LEU B CA 1
ATOM 3225 C C . LEU B 1 228 ? 24.819 54.616 45.307 1.00 22.60 228 LEU B C 1
ATOM 3226 O O . LEU B 1 228 ? 24.734 53.446 45.675 1.00 23.56 228 LEU B O 1
ATOM 3231 N N . LEU B 1 229 ? 23.782 55.443 45.305 1.00 23.93 229 LEU B N 1
ATOM 3232 C CA . LEU B 1 229 ? 22.462 54.997 45.731 1.00 26.60 229 LEU B CA 1
ATOM 3233 C C . LEU B 1 229 ? 21.771 54.158 44.655 1.00 29.22 229 LEU B C 1
ATOM 3234 O O . LEU B 1 229 ? 22.035 54.310 43.462 1.00 27.90 229 LEU B O 1
ATOM 3239 N N . PRO B 1 230 ? 20.888 53.242 45.075 1.00 33.29 230 PRO B N 1
ATOM 3240 C CA . PRO B 1 230 ? 20.167 52.399 44.116 1.00 36.50 230 PRO B CA 1
ATOM 3241 C C . PRO B 1 230 ? 19.249 53.299 43.284 1.00 39.08 230 PRO B C 1
ATOM 3242 O O . PRO B 1 230 ? 18.845 54.371 43.743 1.00 39.27 230 PRO B O 1
ATOM 3246 N N . LYS B 1 231 ? 18.931 52.879 42.065 1.00 43.57 231 LYS B N 1
ATOM 3247 C CA . LYS B 1 231 ? 18.052 53.667 41.200 1.00 47.54 231 LYS B CA 1
ATOM 3248 C C . LYS B 1 231 ? 16.689 53.918 41.851 1.00 49.19 231 LYS B C 1
ATOM 3249 O O . LYS B 1 231 ? 15.765 53.107 41.616 1.00 49.68 231 LYS B O 1
#

B-factor: mean 30.71, std 12.87, range [9.48, 86.52]

Foldseek 3Di:
DLFEEEEAECAQAANVQGDPVNLVLLDQAQEEAEEPPRYPNSNVSRPHHYHYCVHDVVVVLVVSLVQRVVNGYHYYYYYAFQPDPPCSVVSVVSCVVSVHHYYYHGGHGNWNNLCVVLVADQADVPWFDWEDEEECPCVPDADDAGQKYKYWAVVLVRVVVHDPQQWKKKKWAPRNHPQTDIFIGTSVCPPVSPPPHDDDMMMMTHRSNVCCVVRRDDDPVD/DQEEELEECAAAANVQGDPVNLVLQDAFQEEAEAQPRYPNSNVSRPHDYDYDVPVVLVVSLVQSVVVGYYYYYYYAFRPPPDCSVVSVVSCVVSVHHYYYHTGHHCQQNLCVVQVAHQDDVVWFDWEEEEEQDDLVDADDAGQKYKYFYDLVSFVSVLVNVVVHDPQQWKKKKWASRNHPLTDIFIGGSVCPPVSCPPRDDDMMMMTHNSSVCVVVSGDD

Solvent-accessible surface area: 17934 Å² total; per-residue (Å²): 152,166,1,48,0,14,0,0,1,3,5,20,2,7,37,55,11,1,0,42,42,0,28,107,0,0,91,76,2,60,10,0,4,10,41,171,90,8,33,89,22,0,29,83,65,14,162,23,110,69,45,61,22,226,50,74,29,129,52,11,20,60,113,0,24,40,3,0,151,113,23,88,14,0,0,10,0,7,38,1,4,0,2,25,35,53,109,1,3,56,0,0,10,28,0,74,154,26,48,2,52,25,57,5,0,0,4,2,15,48,5,7,2,2,0,2,28,31,3,1,0,8,17,27,169,83,54,9,141,5,6,0,0,5,38,39,135,39,101,93,85,116,25,12,122,20,53,0,1,0,8,22,162,80,83,42,72,108,0,74,98,57,21,67,62,98,9,28,0,0,13,1,0,69,11,40,41,106,54,79,29,38,69,66,22,108,0,92,64,11,91,51,32,14,164,69,31,52,84,42,25,16,9,0,0,0,142,0,6,52,26,0,46,69,2,40,65,68,44,139,65,216,128,14,41,0,39,0,0,1,2,4,17,2,3,40,75,12,1,1,47,24,0,31,112,10,0,79,103,3,79,8,0,2,9,49,183,142,9,32,89,24,0,27,84,57,15,147,24,112,72,44,81,64,66,149,78,26,18,60,121,3,25,40,2,6,165,98,39,90,29,0,0,12,0,16,43,9,7,1,5,25,47,55,105,1,4,34,2,0,10,31,2,53,156,31,61,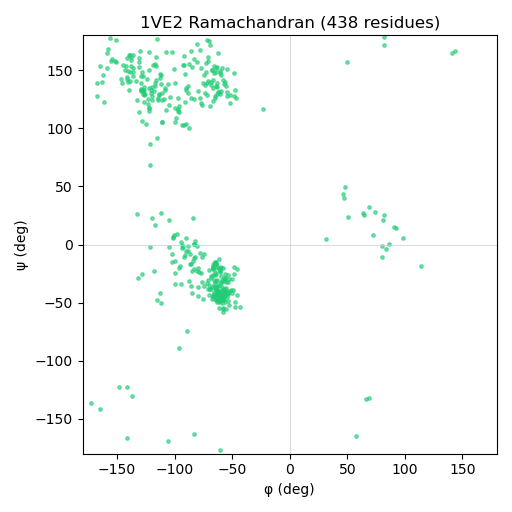12,48,11,52,5,0,0,4,3,16,42,3,9,1,2,0,1,31,37,3,0,0,4,6,36,94,62,56,3,83,10,4,0,0,6,46,0,95,85,36,83,57,101,14,11,113,11,62,0,0,0,0,35,10,35,34,157,9,5,34,23,2,50,96,41,0,80,96,58,23,74,64,96,9,26,0,0,0,2,0,64,11,33,62,104,50,80,29,48,76,73,19,106,0,92,63,4,71,47,27,6,138,70,14,51,70,92,12,8,0,0,0,0,140,0,6,49,25,0,47,78,2,29,106,254

InterPro domains:
  IPR000878 Tetrapyrrole methylase [PF00590] (4-203)
  IPR003043 Uroporphiryn-III C-methyltransferase, conserved site [PS00840] (81-114)
  IPR006366 Uroporphyrin-III C-methyltransferase [TIGR01469] (3-224)
  IPR006366 Uroporphyrin-III C-methyltransferase [cd11642] (8-222)
  IPR014776 Tetrapyrrole methylase, subdomain 2 [G3DSA:3.30.950.10] (117-235)
  IPR014777 Tetrapyrrole methylase, subdomain 1 [G3DSA:3.40.1010.10] (1-116)
  IPR035996 Tetrapyrrole methylase superfamily [SSF53790] (1-227)
  IPR050161 Siroheme/cobalamin biosynthesis enzyme [PTHR45790] (2-224)

CATH classification: 3.40.1010.10 (+1 more: 3.30.950.10)